Protein AF-A0A1F3EZY7-F1 (afdb_monomer)

Mean predicted aligned error: 17.74 Å

Nearest PDB structures (foldseek):
  7rcz-assembly1_B  TM=8.427E-01  e=7.207E-30  Clostridioides difficile R20291
  7rcz-assembly1_A  TM=8.555E-01  e=3.425E-29  Clostridioides difficile R20291
  7kit-assembly1_A  TM=8.640E-01  e=2.229E-27  Pseudomonas aeruginosa PAO1
  4r23-assembly2_B  TM=8.287E-01  e=5.407E-24  Lancefieldella parvula DSM 20469
  4r0q-assembly1_A  TM=8.142E-01  e=3.871E-24  Lancefieldella parvula DSM 20469

Solvent-accessible surface area (backbone atoms only — not comparable to full-atom values): 37102 Å² total; per-residue (Å²): 133,91,82,63,92,67,62,65,66,43,36,48,56,48,36,46,70,38,85,42,70,60,98,90,42,79,43,78,37,44,62,34,32,49,35,33,63,39,30,93,43,49,70,41,43,86,46,42,61,51,78,43,75,59,95,90,42,78,46,74,47,72,79,36,79,59,44,77,44,36,48,77,40,54,34,57,37,70,67,53,30,49,40,35,39,53,33,44,50,55,46,39,62,76,23,61,26,49,34,34,24,33,38,34,29,34,27,91,49,15,32,31,28,21,55,28,24,41,26,54,44,96,89,69,48,77,42,58,72,51,47,30,41,44,22,56,90,32,38,36,49,61,8,42,48,40,32,57,59,45,50,50,53,40,34,64,74,65,77,50,56,58,76,45,74,44,76,32,41,49,15,55,44,81,49,89,93,39,83,45,62,28,98,47,31,93,74,54,38,72,32,73,33,29,44,42,52,24,60,15,64,57,34,40,49,38,42,15,51,56,49,44,76,74,26,64,98,37,55,56,62,55,48,51,56,53,43,71,69,46,62,57,45,59,87,74,78,70,45,90,62,59,34,76,30,45,59,75,48,83,85,42,92,86,52,52,95,51,48,67,41,40,44,29,33,16,35,78,35,32,38,28,51,51,59,57,36,36,54,52,22,8,62,57,32,82,22,30,22,38,39,70,34,59,57,41,34,35,25,53,96,86,42,80,79,44,74,59,76,69,46,73,76,38,80,57,78,58,55,70,70,44,47,54,51,52,52,51,44,21,33,36,11,23,69,79,24,64,30,39,91,64,62,54,100,88,50,49,51,22,30,37,50,6,55,22,76,52,61,43,97,89,50,47,86,68,76,98,66,83,87,40,34,32,12,18,26,40,33,32,32,38,54,89,66,46,51,37,21,37,30,23,42,35,31,43,41,48,85,70,46,46,7,43,79,49,17,31,57,30,50,44,52,29,52,51,55,55,52,56,71,67,48,69,80,68,75,87,63,75,73,84,66,83,55,68,78,86,66,62,27,36,49,37,68,61,52,49,50,55,39,55,77,72,66,52,47,73,49,78,44,60,80,86,31,69,32,26,45,57,50,79,53,73,66,38,41,38,39,37,34,47,86,81,60,90,59,32,34,71,80,43,71,52,15,38,63,68,53,35,46,52,57,40,43,73,61,34,35,38,79,44,82,43,79,58,61,24,24,74,43,64,69,63,63,59,72,40,75,54,56,74,68,42,75,37,43,35,38,29,39,66,103,83,61,84,75,80,74,80,89,82,81,78,95,79,85,89,80,90,82,86,90,85,81,91,82,90,80,84,89,82,82,88,79,83,86,81,86,80,84,82,84,86,82,88,86,81,84,77,85,77,83,52,70,69,59,54,51,56,48,52,54,52,52,51,53,49,52,53,50,52,57,58,59,70,70,61,80,88,76,83,84,76,78,79,51,73,64,57,53,49,54,50,53,53,52,54,51,54,50,53,54,52,50,52,55,53,55,57,56,54,60,64,58,60,69,72,77,112

Structure (mmCIF, N/CA/C/O backbone):
data_AF-A0A1F3EZY7-F1
#
_entry.id   AF-A0A1F3EZY7-F1
#
loop_
_atom_site.group_PDB
_atom_site.id
_atom_site.type_symbol
_atom_site.label_atom_id
_atom_site.label_alt_id
_atom_site.label_comp_id
_atom_site.label_asym_id
_atom_site.label_entity_id
_atom_site.label_seq_id
_atom_site.pdbx_PDB_ins_code
_atom_site.Cartn_x
_atom_site.Cartn_y
_atom_site.Cartn_z
_atom_site.occupancy
_atom_site.B_iso_or_equiv
_atom_site.auth_seq_id
_atom_site.auth_comp_id
_atom_site.auth_asym_id
_atom_site.auth_atom_id
_atom_site.pdbx_PDB_model_num
ATOM 1 N N . LYS A 1 1 ? 25.388 1.088 -25.436 1.00 78.38 1 LYS A N 1
ATOM 2 C CA . LYS A 1 1 ? 24.956 1.992 -24.335 1.00 78.38 1 LYS A CA 1
ATOM 3 C C . LYS A 1 1 ? 23.507 1.655 -24.010 1.00 78.38 1 LYS A C 1
ATOM 5 O O . LYS A 1 1 ? 22.735 1.557 -24.952 1.00 78.38 1 LYS A O 1
ATOM 10 N N . ARG A 1 2 ? 23.143 1.432 -22.741 1.00 87.62 2 ARG A N 1
ATOM 11 C CA . ARG A 1 2 ? 21.739 1.199 -22.355 1.00 87.62 2 ARG A CA 1
ATOM 12 C C . ARG A 1 2 ? 20.977 2.525 -22.411 1.00 87.62 2 ARG A C 1
ATOM 14 O O . ARG A 1 2 ? 21.487 3.528 -21.914 1.00 87.62 2 ARG A O 1
ATOM 21 N N . ILE A 1 3 ? 19.816 2.536 -23.057 1.00 90.38 3 ILE A N 1
ATOM 22 C CA . ILE A 1 3 ? 18.976 3.727 -23.229 1.00 90.38 3 ILE A CA 1
ATOM 23 C C . ILE A 1 3 ? 17.734 3.559 -22.352 1.00 90.38 3 ILE A C 1
ATOM 25 O O . ILE A 1 3 ? 17.089 2.517 -22.406 1.00 90.38 3 ILE A O 1
ATOM 29 N N . LEU A 1 4 ? 17.417 4.579 -21.550 1.00 90.06 4 LEU A N 1
ATOM 30 C CA . LEU A 1 4 ? 16.245 4.622 -20.672 1.00 90.06 4 LEU A CA 1
ATOM 31 C C . LEU A 1 4 ? 15.320 5.759 -21.142 1.00 90.06 4 LEU A C 1
ATOM 33 O O . LEU A 1 4 ? 15.507 6.900 -20.717 1.00 90.06 4 LEU A O 1
ATOM 37 N N . PRO A 1 5 ? 14.358 5.494 -22.047 1.00 90.19 5 PRO A N 1
ATOM 38 C CA . PRO A 1 5 ? 13.566 6.548 -22.690 1.00 90.19 5 PRO A CA 1
ATOM 39 C C . PRO A 1 5 ? 12.645 7.297 -21.718 1.00 90.19 5 PRO A C 1
ATOM 41 O O . PRO A 1 5 ? 12.360 8.470 -21.929 1.00 90.19 5 PRO A O 1
ATOM 44 N N . HIS A 1 6 ? 12.223 6.648 -20.629 1.00 88.50 6 HIS A N 1
ATOM 45 C CA . HIS A 1 6 ? 11.360 7.238 -19.600 1.00 88.50 6 HIS A CA 1
ATOM 46 C C . HIS A 1 6 ? 12.138 7.813 -18.402 1.00 88.50 6 HIS A C 1
ATOM 48 O O . HIS A 1 6 ? 11.554 8.083 -17.354 1.00 88.50 6 HIS A O 1
ATOM 54 N N . GLY A 1 7 ? 13.457 7.997 -18.532 1.00 89.31 7 GLY A N 1
ATOM 55 C CA . GLY A 1 7 ? 14.288 8.595 -17.487 1.00 89.31 7 GLY A CA 1
ATOM 56 C C . GLY A 1 7 ? 14.211 7.835 -16.160 1.00 89.31 7 GLY A C 1
ATOM 57 O O . GLY A 1 7 ? 14.575 6.663 -16.093 1.00 89.31 7 GLY A O 1
ATOM 58 N N . ASP A 1 8 ? 13.750 8.515 -15.107 1.00 88.88 8 ASP A N 1
ATOM 59 C CA . ASP A 1 8 ? 13.690 7.975 -13.741 1.00 88.88 8 ASP A CA 1
ATOM 60 C C . ASP A 1 8 ? 12.420 7.150 -13.451 1.00 88.88 8 ASP A C 1
ATOM 62 O O . ASP A 1 8 ? 12.184 6.745 -12.316 1.00 88.88 8 ASP A O 1
ATOM 66 N N . LEU A 1 9 ? 11.563 6.907 -14.447 1.00 93.06 9 LEU A N 1
ATOM 67 C CA . LEU A 1 9 ? 10.313 6.172 -14.258 1.00 93.06 9 LEU A CA 1
ATOM 68 C C . LEU A 1 9 ? 10.583 4.706 -13.863 1.00 93.06 9 LEU A C 1
ATOM 70 O O . LEU A 1 9 ? 11.171 3.950 -14.637 1.00 93.06 9 LEU A O 1
ATOM 74 N N . ALA A 1 10 ? 10.147 4.302 -12.663 1.00 94.75 10 ALA A N 1
ATOM 75 C CA . ALA A 1 10 ? 10.379 2.966 -12.088 1.00 94.75 10 ALA A CA 1
ATOM 76 C C . ALA A 1 10 ? 11.859 2.525 -12.052 1.00 94.75 10 ALA A C 1
ATOM 78 O O . ALA A 1 10 ? 12.148 1.321 -12.054 1.00 94.75 10 ALA A O 1
ATOM 79 N N . SER A 1 11 ? 12.812 3.464 -12.036 1.00 94.25 11 SER A N 1
ATOM 80 C CA . SER A 1 11 ? 14.220 3.163 -12.333 1.00 94.25 11 SER A CA 1
ATOM 81 C C . SER A 1 11 ? 14.847 2.147 -11.368 1.00 94.25 11 SER A C 1
ATOM 83 O O . SER A 1 11 ? 15.648 1.316 -11.796 1.00 94.25 11 SER A O 1
ATOM 85 N N . ARG A 1 12 ? 14.435 2.105 -10.088 1.00 93.88 12 ARG A N 1
ATOM 86 C CA . ARG A 1 12 ? 14.917 1.086 -9.125 1.00 93.88 12 ARG A CA 1
ATOM 87 C C . ARG A 1 12 ? 14.323 -0.295 -9.333 1.00 93.88 12 ARG A C 1
ATOM 89 O O . ARG A 1 12 ? 14.930 -1.275 -8.905 1.00 93.88 12 ARG A O 1
ATOM 96 N N . THR A 1 13 ? 13.152 -0.389 -9.950 1.00 94.81 13 THR A N 1
ATOM 97 C CA . THR A 1 13 ? 12.539 -1.678 -10.283 1.00 94.81 13 THR A CA 1
ATOM 98 C C . THR A 1 13 ? 13.093 -2.207 -11.597 1.00 94.81 13 THR A C 1
ATOM 100 O O . THR A 1 13 ? 13.427 -3.386 -11.669 1.00 94.81 13 THR A O 1
ATOM 103 N N . ILE A 1 14 ? 13.250 -1.349 -12.610 1.00 95.62 14 ILE A N 1
ATOM 104 C CA . ILE A 1 14 ? 13.904 -1.724 -13.871 1.00 95.62 14 ILE A CA 1
ATOM 105 C C . ILE A 1 14 ? 15.357 -2.119 -13.604 1.00 95.62 14 ILE A C 1
ATOM 107 O O . ILE A 1 14 ? 15.771 -3.204 -14.001 1.00 95.62 14 ILE A O 1
ATOM 111 N N . GLY A 1 15 ? 16.077 -1.319 -12.819 1.00 93.00 15 GLY A N 1
ATOM 112 C CA . GLY A 1 15 ? 17.447 -1.595 -12.414 1.00 93.00 15 GLY A CA 1
ATOM 113 C C . GLY A 1 15 ? 18.489 -1.022 -13.366 1.00 93.00 15 GLY A C 1
ATOM 114 O O . GLY A 1 15 ? 18.184 -0.267 -14.288 1.00 93.00 15 GLY A O 1
ATOM 115 N N . VAL A 1 16 ? 19.752 -1.341 -13.090 1.00 90.50 16 VAL A N 1
ATOM 116 C CA . VAL A 1 16 ? 20.902 -0.824 -13.840 1.00 90.50 16 VAL A CA 1
ATOM 117 C C . VAL A 1 16 ? 21.878 -1.935 -14.196 1.00 90.50 16 VAL A C 1
ATOM 119 O O . VAL A 1 16 ? 21.908 -2.991 -13.560 1.00 90.50 16 VAL A O 1
ATOM 122 N N . LEU A 1 17 ? 22.720 -1.655 -15.190 1.00 91.25 17 LEU A N 1
ATOM 123 C CA . LEU A 1 17 ? 23.880 -2.476 -15.514 1.00 91.25 17 LEU A CA 1
ATOM 124 C C . LEU A 1 17 ? 25.084 -2.046 -14.667 1.00 91.25 17 LEU A C 1
ATOM 126 O O . LEU A 1 17 ? 25.242 -0.862 -14.363 1.00 91.25 17 LEU A O 1
ATOM 130 N N . ASN A 1 18 ? 25.970 -2.981 -14.339 1.00 88.19 18 ASN A N 1
ATOM 131 C CA . ASN A 1 18 ? 27.250 -2.702 -13.689 1.00 88.19 18 ASN A CA 1
ATOM 132 C C . ASN A 1 18 ? 28.375 -3.513 -14.342 1.00 88.19 18 ASN A C 1
ATOM 134 O O . ASN A 1 18 ? 28.112 -4.494 -15.031 1.00 88.19 18 ASN A O 1
ATOM 138 N N . LYS A 1 19 ? 29.634 -3.113 -14.142 1.00 86.44 19 LYS A N 1
ATOM 139 C CA . LYS A 1 19 ? 30.775 -3.921 -14.583 1.00 86.44 19 LYS A CA 1
ATOM 140 C C . LYS A 1 19 ? 30.785 -5.238 -13.807 1.00 86.44 19 LYS A C 1
ATOM 142 O O . LYS A 1 19 ? 30.814 -5.232 -12.581 1.00 86.44 19 LYS A O 1
ATOM 147 N N . GLY A 1 20 ? 30.793 -6.351 -14.523 1.00 83.44 20 GLY A N 1
ATOM 148 C CA . GLY A 1 20 ? 30.795 -7.691 -13.956 1.00 83.44 20 GLY A CA 1
ATOM 149 C C . GLY A 1 20 ? 31.252 -8.727 -14.973 1.00 83.44 20 GLY A C 1
ATOM 150 O O . GLY A 1 20 ? 31.805 -8.378 -16.017 1.00 83.44 20 GLY A O 1
ATOM 151 N N . VAL A 1 21 ? 31.041 -10.000 -14.644 1.00 78.06 21 VAL A N 1
ATOM 152 C CA . VAL A 1 21 ? 31.313 -11.134 -15.531 1.00 78.06 21 VAL A CA 1
ATOM 153 C C . VAL A 1 21 ? 30.029 -11.920 -15.713 1.00 78.06 21 VAL A C 1
ATOM 155 O O . VAL A 1 21 ? 29.429 -12.346 -14.729 1.00 78.06 21 VAL A O 1
ATOM 158 N N . PHE A 1 22 ? 29.634 -12.147 -16.960 1.00 77.94 22 PHE A N 1
ATOM 159 C CA . PHE A 1 22 ? 28.522 -13.028 -17.300 1.00 77.94 22 PHE A CA 1
ATOM 160 C C . PHE A 1 22 ? 28.950 -13.949 -18.443 1.00 77.94 22 PHE A C 1
ATOM 162 O O . PHE A 1 22 ? 29.624 -13.518 -19.377 1.00 77.94 22 PHE A O 1
ATOM 169 N N . GLY A 1 23 ? 28.658 -15.248 -18.326 1.00 69.56 23 GLY A N 1
ATOM 170 C CA . GLY A 1 23 ? 29.107 -16.246 -19.307 1.00 69.56 23 GLY A CA 1
ATOM 171 C C . GLY A 1 23 ? 30.633 -16.319 -19.496 1.00 69.56 23 GLY A C 1
ATOM 172 O O . GLY A 1 23 ? 31.093 -16.682 -20.571 1.00 69.56 23 GLY A O 1
ATOM 173 N N . GLY A 1 24 ? 31.423 -15.935 -18.483 1.00 73.44 24 GLY A N 1
ATOM 174 C CA . GLY A 1 24 ? 32.892 -15.933 -18.540 1.00 73.44 24 GLY A CA 1
ATOM 175 C C . GLY A 1 24 ? 33.528 -14.705 -19.208 1.00 73.44 24 GLY A C 1
ATOM 176 O O . GLY A 1 24 ? 34.751 -14.645 -19.299 1.00 73.44 24 GLY A O 1
ATOM 177 N N . MET A 1 25 ? 32.742 -13.710 -19.639 1.00 69.50 25 MET A N 1
ATOM 178 C CA . MET A 1 25 ? 33.255 -12.458 -20.209 1.00 69.50 25 MET A CA 1
ATOM 179 C C . MET A 1 25 ? 33.012 -11.258 -19.296 1.00 69.50 25 MET A C 1
ATOM 181 O O . MET A 1 25 ? 31.923 -11.088 -18.750 1.00 69.50 25 MET A O 1
ATOM 185 N N . HIS A 1 26 ? 34.026 -10.397 -19.177 1.00 80.00 26 HIS A N 1
ATOM 186 C CA . HIS A 1 26 ? 33.915 -9.110 -18.494 1.00 80.00 26 HIS A CA 1
ATOM 187 C C . HIS A 1 26 ? 33.128 -8.103 -19.342 1.00 80.00 26 HIS A C 1
ATOM 189 O O . HIS A 1 26 ? 33.419 -7.917 -20.523 1.00 80.00 26 HIS A O 1
ATOM 195 N N . GLY A 1 27 ? 32.173 -7.404 -18.733 1.00 81.81 27 GLY A N 1
ATOM 196 C CA . GLY A 1 27 ? 31.346 -6.419 -19.426 1.00 81.81 27 GLY A CA 1
ATOM 197 C C . GLY A 1 27 ? 30.357 -5.717 -18.504 1.00 81.81 27 GLY A C 1
ATOM 198 O O . GLY A 1 27 ? 30.438 -5.839 -17.284 1.00 81.81 27 GLY A O 1
ATOM 199 N N . TYR A 1 28 ? 29.433 -4.956 -19.090 1.00 84.19 28 TYR A N 1
ATOM 200 C CA . TYR A 1 28 ? 28.279 -4.431 -18.362 1.00 84.19 28 TYR A CA 1
ATOM 201 C C . TYR A 1 28 ? 27.193 -5.503 -18.321 1.00 84.19 28 TYR A C 1
ATOM 203 O O . TYR A 1 28 ? 26.704 -5.895 -19.374 1.00 84.19 28 TYR A O 1
ATOM 211 N N . VAL A 1 29 ? 26.838 -5.942 -17.120 1.00 89.19 29 VAL A N 1
ATOM 212 C CA . VAL A 1 29 ? 25.863 -7.007 -16.856 1.00 89.19 29 VAL A CA 1
ATOM 213 C C . VAL A 1 29 ? 24.736 -6.459 -15.990 1.00 89.19 29 VAL A C 1
ATOM 215 O O . VAL A 1 29 ? 24.957 -5.529 -15.202 1.00 89.19 29 VAL A O 1
ATOM 218 N N . GLY A 1 30 ? 23.534 -7.011 -16.122 1.00 89.81 30 GLY A N 1
ATOM 219 C CA . GLY A 1 30 ? 22.402 -6.716 -15.251 1.00 89.81 30 GLY A CA 1
ATOM 220 C C . GLY A 1 30 ? 22.778 -6.885 -13.781 1.00 89.81 30 GLY A C 1
ATOM 221 O O . GLY A 1 30 ? 23.194 -7.958 -13.352 1.00 89.81 30 GLY A O 1
ATOM 222 N N . TYR A 1 31 ? 22.661 -5.808 -13.000 1.00 88.62 31 TYR A N 1
ATOM 223 C CA . TYR A 1 31 ? 23.113 -5.791 -11.606 1.00 88.62 31 TYR A CA 1
ATOM 224 C C . TYR A 1 31 ? 21.953 -5.767 -10.611 1.00 88.62 31 TYR A C 1
ATOM 226 O O . TYR A 1 31 ? 21.957 -6.495 -9.622 1.00 88.62 31 TYR A O 1
ATOM 234 N N . THR A 1 32 ? 20.939 -4.944 -10.869 1.00 91.88 32 THR A N 1
ATOM 235 C CA . THR A 1 32 ? 19.764 -4.801 -9.997 1.00 91.88 32 THR A CA 1
ATOM 236 C C . THR A 1 32 ? 18.477 -4.848 -10.805 1.00 91.88 32 THR A C 1
ATOM 238 O O . THR A 1 32 ? 18.509 -4.808 -12.032 1.00 91.88 32 THR A O 1
ATOM 241 N N . GLY A 1 33 ? 17.338 -4.916 -10.114 1.00 94.19 33 GLY A N 1
ATOM 242 C CA . GLY A 1 33 ? 16.028 -4.820 -10.750 1.00 94.19 33 GLY A CA 1
ATOM 243 C C . GLY A 1 33 ? 15.760 -5.933 -11.765 1.00 94.19 33 GLY A C 1
ATOM 244 O O . GLY A 1 33 ? 16.282 -7.043 -11.651 1.00 94.19 33 GLY A O 1
ATOM 245 N N . VAL A 1 34 ? 14.915 -5.624 -12.744 1.00 95.88 34 VAL A N 1
ATOM 246 C CA . VAL A 1 34 ? 14.560 -6.517 -13.852 1.00 95.88 34 VAL A CA 1
ATOM 247 C C . VAL A 1 34 ? 15.774 -6.830 -14.728 1.00 95.88 34 VAL A C 1
ATOM 249 O O . VAL A 1 34 ? 15.863 -7.964 -15.196 1.00 95.88 34 VAL A O 1
ATOM 252 N N . GLU A 1 35 ? 16.713 -5.886 -14.892 1.00 94.94 35 GLU A N 1
ATOM 253 C CA . GLU A 1 35 ? 17.988 -6.118 -15.596 1.00 94.94 35 GLU A CA 1
ATOM 254 C C . GLU A 1 35 ? 18.733 -7.309 -14.976 1.00 94.94 35 GLU A C 1
ATOM 256 O O . GLU A 1 35 ? 19.016 -8.289 -15.655 1.00 94.94 35 GLU A O 1
ATOM 261 N N . GLY A 1 36 ? 18.973 -7.278 -13.659 1.00 93.38 36 GLY A N 1
ATOM 262 C CA . GLY A 1 36 ? 19.648 -8.374 -12.956 1.00 93.38 36 GLY A CA 1
ATOM 263 C C . GLY A 1 36 ? 18.817 -9.659 -12.892 1.00 93.38 36 GLY A C 1
ATOM 264 O O . GLY A 1 36 ? 19.343 -10.750 -13.097 1.00 93.38 36 GLY A O 1
ATOM 265 N N . LEU A 1 37 ? 17.506 -9.547 -12.653 1.00 94.06 37 LEU A N 1
ATOM 266 C CA . LEU A 1 37 ? 16.596 -10.699 -12.589 1.00 94.06 37 LEU A CA 1
ATOM 267 C C . LEU A 1 37 ? 16.527 -11.470 -13.918 1.00 94.06 37 LEU A C 1
ATOM 269 O O . LEU A 1 37 ? 16.326 -12.686 -13.924 1.00 94.06 37 LEU A O 1
ATOM 273 N N . SER A 1 38 ? 16.670 -10.760 -15.038 1.00 94.31 38 SER A N 1
ATOM 274 C CA . SER A 1 38 ? 16.433 -11.290 -16.383 1.00 94.31 38 SER A CA 1
ATOM 275 C C . SER A 1 38 ? 17.691 -11.336 -17.244 1.00 94.31 38 SER A C 1
ATOM 277 O O . SER A 1 38 ? 17.574 -11.542 -18.451 1.00 94.31 38 SER A O 1
ATOM 279 N N . GLU A 1 39 ? 18.880 -11.199 -16.653 1.00 92.56 39 GLU A N 1
ATOM 280 C CA . GLU A 1 39 ? 20.160 -11.167 -17.376 1.00 92.56 39 GLU A CA 1
ATOM 281 C C . GLU A 1 39 ? 20.334 -12.386 -18.296 1.00 92.56 39 GLU A C 1
ATOM 283 O O . GLU A 1 39 ? 20.725 -12.254 -19.453 1.00 92.56 39 GLU A O 1
ATOM 288 N N . ASN A 1 40 ? 19.910 -13.568 -17.830 1.00 91.00 40 ASN A N 1
ATOM 289 C CA . ASN A 1 40 ? 19.928 -14.813 -18.609 1.00 91.00 40 ASN A CA 1
ATOM 290 C C . ASN A 1 40 ? 19.125 -14.747 -19.920 1.00 91.00 40 ASN A C 1
ATOM 292 O O . ASN A 1 40 ? 19.345 -15.562 -20.813 1.00 91.00 40 ASN A O 1
ATOM 296 N N . PHE A 1 41 ? 18.165 -13.828 -20.020 1.00 92.94 41 PHE A N 1
ATOM 297 C CA . PHE A 1 41 ? 17.395 -13.578 -21.235 1.00 92.94 41 PHE A CA 1
ATOM 298 C C . PHE A 1 41 ? 17.945 -12.372 -22.001 1.00 92.94 41 PHE A C 1
ATOM 300 O O . PHE A 1 41 ? 18.023 -12.435 -23.221 1.00 92.94 41 PHE A O 1
ATOM 307 N N . LEU A 1 42 ? 18.353 -11.309 -21.303 1.00 93.44 42 LEU A N 1
ATOM 308 C CA . LEU A 1 42 ? 18.750 -10.027 -21.894 1.00 93.44 42 LEU A CA 1
ATOM 309 C C . LEU A 1 42 ? 20.146 -10.034 -22.533 1.00 93.44 42 LEU A C 1
ATOM 311 O O . LEU A 1 42 ? 20.356 -9.336 -23.521 1.00 93.44 42 LEU A O 1
ATOM 315 N N . ALA A 1 43 ? 21.097 -10.798 -21.989 1.00 90.12 43 ALA A N 1
ATOM 316 C CA . ALA A 1 43 ? 22.505 -10.712 -22.388 1.00 90.12 43 ALA A CA 1
ATOM 317 C C . ALA A 1 43 ? 22.807 -11.289 -23.786 1.00 90.12 43 ALA A C 1
ATOM 319 O O . ALA A 1 43 ? 23.811 -10.924 -24.397 1.00 90.12 43 ALA A O 1
ATOM 320 N N . GLY A 1 44 ? 21.957 -12.186 -24.301 1.00 89.25 44 GLY A N 1
ATOM 321 C CA . GLY A 1 44 ? 22.223 -12.913 -25.546 1.00 89.25 44 GLY A CA 1
ATOM 322 C C . GLY A 1 44 ? 23.393 -13.896 -25.423 1.00 89.25 44 GLY A C 1
ATOM 323 O O . GLY A 1 44 ? 23.734 -14.357 -24.332 1.00 89.25 44 GLY A O 1
ATOM 324 N N . GLN A 1 45 ? 23.998 -14.258 -26.554 1.00 87.94 45 GLN A N 1
ATOM 325 C CA . GLN A 1 45 ? 25.218 -15.071 -26.601 1.00 87.94 45 GLN A CA 1
ATOM 326 C C . GLN A 1 45 ? 26.271 -14.348 -27.433 1.00 87.94 45 GLN A C 1
ATOM 328 O O . GLN A 1 45 ? 26.027 -13.998 -28.588 1.00 87.94 45 GLN A O 1
ATOM 333 N N . ASN A 1 46 ? 27.456 -14.153 -26.859 1.00 86.25 46 ASN A N 1
ATOM 334 C CA . ASN A 1 46 ? 28.552 -13.512 -27.571 1.00 86.25 46 ASN A CA 1
ATOM 335 C C . ASN A 1 46 ? 29.034 -14.387 -28.732 1.00 86.25 46 ASN A C 1
ATOM 337 O O . ASN A 1 46 ? 29.199 -15.600 -28.593 1.00 86.25 46 ASN A O 1
ATOM 341 N N . GLY A 1 47 ? 29.285 -13.737 -29.864 1.00 87.06 47 GLY A N 1
ATOM 342 C CA . GLY A 1 47 ? 29.975 -14.335 -30.996 1.00 87.06 47 GLY A CA 1
ATOM 343 C C . GLY A 1 47 ? 31.486 -14.380 -30.773 1.00 87.06 47 GLY A C 1
ATOM 344 O O . GLY A 1 47 ? 32.013 -13.936 -29.751 1.00 87.06 47 GLY A O 1
ATOM 345 N N . MET A 1 48 ? 32.203 -14.874 -31.773 1.00 87.56 48 MET A N 1
ATOM 346 C CA . MET A 1 48 ? 33.661 -14.879 -31.811 1.00 87.56 48 MET A CA 1
ATOM 347 C C . MET A 1 48 ? 34.101 -14.250 -33.124 1.00 87.56 48 MET A C 1
ATOM 349 O O . MET A 1 48 ? 33.595 -14.629 -34.172 1.00 87.56 48 MET A O 1
ATOM 353 N N . ALA A 1 49 ? 35.040 -13.308 -33.087 1.00 88.62 49 ALA A N 1
ATOM 354 C CA . ALA A 1 49 ? 35.581 -12.680 -34.286 1.00 88.62 49 ALA A CA 1
ATOM 355 C C . ALA A 1 49 ? 37.105 -12.666 -34.240 1.00 88.62 49 ALA A C 1
ATOM 357 O O . ALA A 1 49 ? 37.715 -12.447 -33.193 1.00 88.62 49 ALA A O 1
ATOM 358 N N . LEU A 1 50 ? 37.718 -12.885 -35.396 1.00 89.31 50 LEU A N 1
ATOM 359 C CA . LEU A 1 50 ? 39.150 -12.797 -35.576 1.00 89.31 50 LEU A CA 1
ATOM 360 C C . LEU A 1 50 ? 39.517 -11.362 -35.958 1.00 89.31 50 LEU A C 1
ATOM 362 O O . LEU A 1 50 ? 39.033 -10.823 -36.952 1.00 89.31 50 LEU A O 1
ATOM 366 N N . LYS A 1 51 ? 40.370 -10.739 -35.148 1.00 90.12 51 LYS A N 1
ATOM 367 C CA . LYS A 1 51 ? 40.803 -9.353 -35.328 1.00 90.12 51 LYS A CA 1
ATOM 368 C C . LYS A 1 51 ? 42.135 -9.323 -36.080 1.00 90.12 51 LYS A C 1
ATOM 370 O O . LYS A 1 51 ? 43.153 -9.751 -35.542 1.00 90.12 51 LYS A O 1
ATOM 375 N N . ARG A 1 52 ? 42.135 -8.828 -37.322 1.00 90.12 52 ARG A N 1
ATOM 376 C CA . ARG A 1 52 ? 43.332 -8.682 -38.175 1.00 90.12 52 ARG A CA 1
ATOM 377 C C . ARG A 1 52 ? 43.624 -7.219 -38.450 1.00 90.12 52 ARG A C 1
ATOM 379 O O . ARG A 1 52 ? 42.706 -6.428 -38.627 1.00 90.12 52 ARG A O 1
ATOM 386 N N . ASN A 1 53 ? 44.904 -6.874 -38.507 1.00 89.19 53 ASN A N 1
ATOM 387 C CA . ASN A 1 53 ? 45.347 -5.567 -38.969 1.00 89.19 53 ASN A CA 1
ATOM 388 C C . ASN A 1 53 ? 45.695 -5.667 -40.457 1.00 89.19 53 ASN A C 1
ATOM 390 O O . ASN A 1 53 ? 46.558 -6.458 -40.832 1.00 89.19 53 ASN A O 1
ATOM 394 N N . TYR A 1 54 ? 45.019 -4.876 -41.281 1.00 85.25 54 TYR A N 1
ATOM 395 C CA . TYR A 1 54 ? 45.356 -4.673 -42.682 1.00 85.25 54 TYR A CA 1
ATOM 396 C C . TYR A 1 54 ? 45.779 -3.214 -42.855 1.00 85.25 54 TYR A C 1
ATOM 398 O O . TYR A 1 54 ? 44.948 -2.307 -42.817 1.00 85.25 54 TYR A O 1
ATOM 406 N N . SER A 1 55 ? 47.089 -2.995 -43.006 1.00 79.38 55 SER A N 1
ATOM 407 C CA . SER A 1 55 ? 47.693 -1.687 -43.309 1.00 79.38 55 SER A CA 1
ATOM 408 C C . SER A 1 55 ? 47.241 -0.545 -42.383 1.00 79.38 55 SER A C 1
ATOM 410 O O . SER A 1 55 ? 46.899 0.542 -42.837 1.00 79.38 55 SER A O 1
ATOM 412 N N . GLY A 1 56 ? 47.210 -0.795 -41.072 1.00 85.06 56 GLY A N 1
ATOM 413 C CA . GLY A 1 56 ? 46.840 0.192 -40.051 1.00 85.06 56 GLY A CA 1
ATOM 414 C C . GLY A 1 56 ? 45.357 0.187 -39.668 1.00 85.06 56 GLY A C 1
ATOM 415 O O . GLY A 1 56 ? 45.002 0.768 -38.644 1.00 85.06 56 GLY A O 1
ATOM 416 N N . SER A 1 57 ? 44.502 -0.514 -40.421 1.00 81.25 57 SER A N 1
ATOM 417 C CA . SER A 1 57 ? 43.080 -0.683 -40.100 1.00 81.25 57 SER A CA 1
ATOM 418 C C . SER A 1 57 ? 42.804 -2.057 -39.498 1.00 81.25 57 SER A C 1
ATOM 420 O O . SER A 1 57 ? 43.154 -3.094 -40.060 1.00 81.25 57 SER A O 1
ATOM 422 N N . TRP A 1 58 ? 42.145 -2.075 -38.341 1.00 86.69 58 TRP A N 1
ATOM 423 C CA . TRP A 1 58 ? 41.702 -3.312 -37.704 1.00 86.69 58 TRP A CA 1
ATOM 424 C C . TRP A 1 58 ? 40.362 -3.761 -38.288 1.00 86.69 58 TRP A C 1
ATOM 426 O O . TRP A 1 58 ? 39.367 -3.052 -38.166 1.00 86.69 58 TRP A O 1
ATOM 436 N N . ILE A 1 59 ? 40.331 -4.956 -38.870 1.00 87.81 59 ILE A N 1
ATOM 437 C CA . ILE A 1 59 ? 39.126 -5.599 -39.395 1.00 87.81 59 ILE A CA 1
ATOM 438 C C . ILE A 1 59 ? 38.779 -6.780 -38.487 1.00 87.81 59 ILE A C 1
ATOM 440 O O . ILE A 1 59 ? 39.628 -7.628 -38.199 1.00 87.81 59 ILE A O 1
ATOM 444 N N . ASN A 1 60 ? 37.525 -6.835 -38.040 1.00 86.12 60 ASN A N 1
ATOM 445 C CA . ASN A 1 60 ? 36.982 -7.970 -37.299 1.00 86.12 60 ASN A CA 1
ATOM 446 C C . ASN A 1 60 ? 36.239 -8.882 -38.280 1.00 86.12 60 ASN A C 1
ATOM 448 O O . ASN A 1 60 ? 35.258 -8.461 -38.885 1.00 86.12 60 ASN A O 1
ATOM 452 N N . THR A 1 61 ? 36.696 -10.121 -38.441 1.00 86.75 61 THR A N 1
ATOM 453 C CA . THR A 1 61 ? 36.010 -11.143 -39.244 1.00 86.75 61 THR A CA 1
ATOM 454 C C . THR A 1 61 ? 35.277 -12.104 -38.307 1.00 86.75 61 THR A C 1
ATOM 456 O O . THR A 1 61 ? 35.952 -12.789 -37.535 1.00 86.75 61 THR A O 1
ATOM 459 N N . PRO A 1 62 ? 33.934 -12.163 -38.314 1.00 84.12 62 PRO A N 1
ATOM 460 C CA . PRO A 1 62 ? 33.196 -13.072 -37.445 1.00 84.12 62 PRO A CA 1
ATOM 461 C C . PRO A 1 62 ? 33.504 -14.535 -37.805 1.00 84.12 62 PRO A C 1
ATOM 463 O O . PRO A 1 62 ? 33.464 -14.934 -38.964 1.00 84.12 62 PRO A O 1
ATOM 466 N N . LEU A 1 63 ? 33.859 -15.325 -36.792 1.00 88.88 63 LEU A N 1
ATOM 467 C CA . LEU A 1 63 ? 33.982 -16.786 -36.835 1.00 88.88 63 LEU A CA 1
ATOM 468 C C . LEU A 1 63 ? 32.693 -17.457 -36.346 1.00 88.88 63 LEU A C 1
ATOM 470 O O . LEU A 1 63 ? 32.304 -18.505 -36.851 1.00 88.88 63 LEU A O 1
ATOM 474 N N . ILE A 1 64 ? 32.051 -16.857 -35.342 1.00 90.81 64 ILE A N 1
ATOM 475 C CA . ILE A 1 64 ? 30.756 -17.265 -34.800 1.00 90.81 64 ILE A CA 1
ATOM 476 C C . ILE A 1 64 ? 29.930 -15.993 -34.657 1.00 90.81 64 ILE A C 1
ATOM 478 O O . ILE A 1 64 ? 30.354 -15.069 -33.960 1.00 90.81 64 ILE A O 1
ATOM 482 N N . GLU A 1 65 ? 28.769 -15.949 -35.300 1.00 89.81 65 GLU A N 1
ATOM 483 C CA . GLU A 1 65 ? 27.857 -14.813 -35.177 1.00 89.81 65 GLU A CA 1
ATOM 484 C C . GLU A 1 65 ? 27.283 -14.723 -33.752 1.00 89.81 65 GLU A C 1
ATOM 486 O O . GLU A 1 65 ? 26.927 -15.755 -33.165 1.00 89.81 65 GLU A O 1
ATOM 491 N N . PRO A 1 66 ? 27.194 -13.516 -33.164 1.00 90.00 66 PRO A N 1
ATOM 492 C CA . PRO A 1 66 ? 26.517 -13.327 -31.891 1.00 90.00 66 PRO A CA 1
ATOM 493 C C . PRO A 1 66 ? 25.019 -13.615 -32.030 1.00 90.00 66 PRO A C 1
ATOM 495 O O . PRO A 1 66 ? 24.417 -13.395 -33.079 1.00 90.00 66 PRO A O 1
ATOM 498 N N . LYS A 1 67 ? 24.399 -14.074 -30.941 1.00 90.38 67 LYS A N 1
ATOM 499 C CA . LYS A 1 67 ? 22.940 -14.170 -30.838 1.00 90.38 67 LYS A CA 1
ATOM 500 C C . LYS A 1 67 ? 22.433 -13.050 -29.957 1.00 90.38 67 LYS A C 1
ATOM 502 O O . LYS A 1 67 ? 22.919 -12.877 -28.838 1.00 90.38 67 LYS A O 1
ATOM 507 N N . GLU A 1 68 ? 21.447 -12.326 -30.459 1.00 91.38 68 GLU A N 1
ATOM 508 C CA . GLU A 1 68 ? 20.807 -11.255 -29.711 1.00 91.38 68 GLU A CA 1
ATOM 509 C C . GLU A 1 68 ? 20.146 -11.779 -28.430 1.00 91.38 68 GLU A C 1
ATOM 511 O O . GLU A 1 68 ? 19.774 -12.952 -28.306 1.00 91.38 68 GLU A O 1
ATOM 516 N N . GLY A 1 69 ? 20.037 -10.887 -27.448 1.00 92.94 69 GLY A N 1
ATOM 517 C CA . GLY A 1 69 ? 19.221 -11.120 -26.268 1.00 92.94 69 GLY A CA 1
ATOM 518 C C . GLY A 1 69 ? 17.737 -11.189 -26.615 1.00 92.94 69 GLY A C 1
ATOM 519 O O . GLY A 1 69 ? 17.297 -10.817 -27.698 1.00 92.94 69 GLY A O 1
ATOM 520 N N . LYS A 1 70 ? 16.955 -11.668 -25.659 1.00 94.94 70 LYS A N 1
ATOM 521 C CA . LYS A 1 70 ? 15.498 -11.726 -25.732 1.00 94.94 70 LYS A CA 1
ATOM 522 C C . LYS A 1 70 ? 14.889 -10.491 -25.087 1.00 94.94 70 LYS A C 1
ATOM 524 O O . LYS A 1 70 ? 15.446 -9.932 -24.141 1.00 94.94 70 LYS A O 1
ATOM 529 N N . ASP A 1 71 ? 13.694 -10.131 -25.534 1.00 94.56 71 ASP A N 1
ATOM 530 C CA . ASP A 1 71 ? 12.934 -9.044 -24.935 1.00 94.56 71 ASP A CA 1
ATOM 531 C C . ASP A 1 71 ? 12.228 -9.522 -23.668 1.00 94.56 71 ASP A C 1
ATOM 533 O O . ASP A 1 71 ? 11.614 -10.593 -23.635 1.00 94.56 71 ASP A O 1
ATOM 537 N N . VAL A 1 72 ? 12.266 -8.693 -22.629 1.00 96.31 72 VAL A N 1
ATOM 538 C CA . VAL A 1 72 ? 11.557 -8.924 -21.369 1.00 96.31 72 VAL A CA 1
ATOM 539 C C . VAL A 1 72 ? 10.380 -7.963 -21.300 1.00 96.31 72 VAL A C 1
ATOM 541 O O . VAL A 1 72 ? 10.557 -6.757 -21.131 1.00 96.31 72 VAL A O 1
ATOM 544 N N . ILE A 1 73 ? 9.165 -8.494 -21.407 1.00 96.31 73 ILE A N 1
ATOM 545 C CA . ILE A 1 73 ? 7.940 -7.707 -21.281 1.00 96.31 73 ILE A CA 1
ATOM 546 C C . ILE A 1 73 ? 7.546 -7.678 -19.808 1.00 96.31 73 ILE A C 1
ATOM 548 O O . ILE A 1 73 ? 7.155 -8.698 -19.234 1.00 96.31 73 ILE A O 1
ATOM 552 N N . THR A 1 74 ? 7.674 -6.512 -19.179 1.00 97.31 74 THR A N 1
ATOM 553 C CA . THR A 1 74 ? 7.286 -6.331 -17.776 1.00 97.31 74 THR A CA 1
ATOM 554 C C . THR A 1 74 ? 5.766 -6.248 -17.626 1.00 97.31 74 THR A C 1
ATOM 556 O O . THR A 1 74 ? 5.033 -6.035 -18.588 1.00 97.31 74 THR A O 1
ATOM 559 N N . THR A 1 75 ? 5.273 -6.413 -16.402 1.00 97.69 75 THR A N 1
ATOM 560 C CA . THR A 1 75 ? 3.860 -6.174 -16.072 1.00 97.69 75 THR A CA 1
ATOM 561 C C . THR A 1 75 ? 3.539 -4.691 -15.869 1.00 97.69 75 THR A C 1
ATOM 563 O O . THR A 1 75 ? 2.368 -4.354 -15.680 1.00 97.69 75 THR A O 1
ATOM 566 N N . ILE A 1 76 ? 4.555 -3.818 -15.878 1.00 97.00 76 ILE A N 1
ATOM 567 C CA . ILE A 1 76 ? 4.414 -2.386 -15.617 1.00 97.00 76 ILE A CA 1
ATOM 568 C C . ILE A 1 76 ? 3.634 -1.741 -16.762 1.00 97.00 76 ILE A C 1
ATOM 570 O O . ILE A 1 76 ? 3.970 -1.889 -17.935 1.00 97.00 76 ILE A O 1
ATOM 574 N N . ASN A 1 77 ? 2.598 -0.990 -16.407 1.00 96.25 77 ASN A N 1
ATOM 575 C CA . ASN A 1 77 ? 1.887 -0.117 -17.322 1.00 96.25 77 ASN A CA 1
ATOM 576 C C . ASN A 1 77 ? 2.447 1.302 -17.168 1.00 96.25 77 ASN A C 1
ATOM 578 O O . ASN A 1 77 ? 2.409 1.862 -16.076 1.00 96.25 77 ASN A O 1
ATOM 582 N N . VAL A 1 78 ? 2.946 1.883 -18.260 1.00 94.69 78 VAL A N 1
ATOM 583 C CA . VAL A 1 78 ? 3.618 3.195 -18.247 1.00 94.69 78 VAL A CA 1
ATOM 584 C C . VAL A 1 78 ? 2.706 4.307 -17.715 1.00 94.69 78 VAL A C 1
ATOM 586 O O . VAL A 1 78 ? 3.156 5.117 -16.910 1.00 94.69 78 VAL A O 1
ATOM 589 N N . ASN A 1 79 ? 1.420 4.306 -18.078 1.00 93.88 79 ASN A N 1
ATOM 590 C CA . ASN A 1 79 ? 0.467 5.318 -17.611 1.00 93.88 79 ASN A CA 1
ATOM 591 C C . ASN A 1 79 ? 0.207 5.173 -16.109 1.00 93.88 79 ASN A C 1
ATOM 593 O O . ASN A 1 79 ? 0.277 6.148 -15.366 1.00 93.88 79 ASN A O 1
ATOM 597 N N . LEU A 1 80 ? -0.033 3.946 -15.632 1.00 96.19 80 LEU A N 1
ATOM 598 C CA . LEU A 1 80 ? -0.254 3.717 -14.200 1.00 96.19 80 LEU A CA 1
ATOM 599 C C . LEU A 1 80 ? 1.006 4.005 -13.378 1.00 96.19 80 LEU A C 1
ATOM 601 O O . LEU A 1 80 ? 0.911 4.480 -12.245 1.00 96.19 80 LEU A O 1
ATOM 605 N N . GLN A 1 81 ? 2.182 3.744 -13.949 1.00 97.62 81 GLN A N 1
ATOM 606 C CA . GLN A 1 81 ? 3.459 4.089 -13.345 1.00 97.62 81 GLN A CA 1
ATOM 607 C C . GLN A 1 81 ? 3.624 5.602 -13.207 1.00 97.62 81 GLN A C 1
ATOM 609 O O . GLN A 1 81 ? 3.999 6.062 -12.131 1.00 97.62 81 GLN A O 1
ATOM 614 N N . ASP A 1 82 ? 3.300 6.373 -14.245 1.00 95.81 82 ASP A N 1
ATOM 615 C CA . ASP A 1 82 ? 3.301 7.835 -14.173 1.00 95.81 82 ASP A CA 1
ATOM 616 C C . ASP A 1 82 ? 2.305 8.349 -13.122 1.00 95.81 82 ASP A C 1
ATOM 618 O O . ASP A 1 82 ? 2.635 9.216 -12.310 1.00 95.81 82 ASP A O 1
ATOM 622 N N . TYR A 1 83 ? 1.111 7.756 -13.040 1.00 95.44 83 TYR A N 1
ATOM 623 C CA . TYR A 1 83 ? 0.124 8.118 -12.020 1.00 95.44 83 TYR A CA 1
ATOM 624 C C . TYR A 1 83 ? 0.661 7.880 -10.606 1.00 95.44 83 TYR A C 1
ATOM 626 O O . TYR A 1 83 ? 0.558 8.768 -9.760 1.00 95.44 83 TYR A O 1
ATOM 634 N N . ALA A 1 84 ? 1.284 6.725 -10.358 1.00 97.75 84 ALA A N 1
ATOM 635 C CA . ALA A 1 84 ? 1.897 6.403 -9.071 1.00 97.75 84 ALA A CA 1
ATOM 636 C C . ALA A 1 84 ? 3.062 7.339 -8.725 1.00 97.75 84 ALA A C 1
ATOM 638 O O . ALA A 1 84 ? 3.112 7.885 -7.622 1.00 97.75 84 ALA A O 1
ATOM 639 N N . GLN A 1 85 ? 3.970 7.556 -9.675 1.00 97.00 85 GLN A N 1
ATOM 640 C CA . GLN A 1 85 ? 5.172 8.366 -9.512 1.00 97.00 85 GLN A CA 1
ATOM 641 C C . GLN A 1 85 ? 4.835 9.849 -9.296 1.00 97.00 85 GLN A C 1
ATOM 643 O O . GLN A 1 85 ? 5.344 10.454 -8.353 1.00 97.00 85 GLN A O 1
ATOM 648 N N . SER A 1 86 ? 3.923 10.416 -10.091 1.00 95.75 86 SER A N 1
ATOM 649 C CA . SER A 1 86 ? 3.481 11.813 -9.965 1.00 95.75 86 SER A CA 1
ATOM 650 C C . SER A 1 86 ? 2.703 12.070 -8.671 1.00 95.75 86 SER A C 1
ATOM 652 O O . SER A 1 86 ? 2.979 13.043 -7.965 1.00 95.75 86 SER A O 1
ATOM 654 N N . SER A 1 87 ? 1.760 11.188 -8.311 1.00 97.25 87 SER A N 1
ATOM 655 C CA . SER A 1 87 ? 0.984 11.322 -7.073 1.00 97.25 87 SER A CA 1
ATOM 656 C C . SER A 1 87 ? 1.863 11.182 -5.830 1.00 97.25 87 SER A C 1
ATOM 658 O O . SER A 1 87 ? 1.706 11.962 -4.889 1.00 97.25 87 SER A O 1
ATOM 660 N N . LEU A 1 88 ? 2.805 10.232 -5.825 1.00 98.06 88 LEU A N 1
ATOM 661 C CA . LEU A 1 88 ? 3.749 10.068 -4.722 1.00 98.06 88 LEU A CA 1
ATOM 662 C C . LEU A 1 88 ? 4.723 11.247 -4.646 1.00 98.06 88 LEU A C 1
ATOM 664 O O . LEU A 1 88 ? 4.877 11.818 -3.571 1.00 98.06 88 LEU A O 1
ATOM 668 N N . GLY A 1 89 ? 5.333 11.648 -5.766 1.00 96.69 89 GLY A N 1
ATOM 669 C CA . GLY A 1 89 ? 6.293 12.755 -5.828 1.00 96.69 89 GLY A CA 1
ATOM 670 C C . GLY A 1 89 ? 5.722 14.058 -5.267 1.00 96.69 89 GLY A C 1
ATOM 671 O O . GLY A 1 89 ? 6.305 14.640 -4.353 1.00 96.69 89 GLY A O 1
ATOM 672 N N . LYS A 1 90 ? 4.511 14.440 -5.696 1.00 96.19 90 LYS A N 1
ATOM 673 C CA . LYS A 1 90 ? 3.815 15.624 -5.166 1.00 96.19 90 LYS A CA 1
ATOM 674 C C . LYS A 1 90 ? 3.626 15.558 -3.647 1.00 96.19 90 LYS A C 1
ATOM 676 O O . LYS A 1 90 ? 3.829 16.545 -2.943 1.00 96.19 90 LYS A O 1
ATOM 681 N N . GLN A 1 91 ? 3.240 14.398 -3.116 1.00 96.44 91 GLN A N 1
ATOM 682 C CA . GLN A 1 91 ? 3.056 14.244 -1.674 1.00 96.44 91 GLN A CA 1
ATOM 683 C C . GLN A 1 91 ? 4.384 14.250 -0.907 1.00 96.44 91 GLN A C 1
ATOM 685 O O . GLN A 1 91 ? 4.444 14.785 0.204 1.00 96.44 91 GLN A O 1
ATOM 690 N N . MET A 1 92 ? 5.447 13.678 -1.474 1.00 96.44 92 MET A N 1
ATOM 691 C CA . MET A 1 92 ? 6.795 13.737 -0.906 1.00 96.44 92 MET A CA 1
ATOM 692 C C . MET A 1 92 ? 7.284 15.185 -0.791 1.00 96.44 92 MET A C 1
ATOM 694 O O . MET A 1 92 ? 7.820 15.567 0.248 1.00 96.44 92 MET A O 1
ATOM 698 N N . GLU A 1 93 ? 7.021 16.021 -1.797 1.00 95.75 93 GLU A N 1
ATOM 699 C CA . GLU A 1 93 ? 7.329 17.454 -1.767 1.00 95.75 93 GLU A CA 1
ATOM 700 C C . GLU A 1 93 ? 6.530 18.197 -0.690 1.00 95.75 93 GLU A C 1
ATOM 702 O O . GLU A 1 93 ? 7.128 18.873 0.148 1.00 95.75 93 GLU A O 1
ATOM 707 N N . ILE A 1 94 ? 5.203 18.017 -0.649 1.00 94.75 94 ILE A N 1
ATOM 708 C CA . ILE A 1 94 ? 4.319 18.655 0.347 1.00 94.75 94 ILE A CA 1
ATOM 709 C C . ILE A 1 94 ? 4.719 18.278 1.778 1.00 94.75 94 ILE A C 1
ATOM 711 O O . ILE A 1 94 ? 4.781 19.126 2.665 1.00 94.75 94 ILE A O 1
ATOM 715 N N . SER A 1 95 ? 4.972 16.991 2.014 1.00 94.19 95 SER A N 1
ATOM 716 C CA . SER A 1 95 ? 5.303 16.472 3.343 1.00 94.19 95 SER A CA 1
ATOM 717 C C . SER A 1 95 ? 6.785 16.564 3.681 1.00 94.19 95 SER A C 1
ATOM 719 O O . SER A 1 95 ? 7.156 16.287 4.815 1.00 94.19 95 SER A O 1
ATOM 721 N N . GLN A 1 96 ? 7.650 16.945 2.739 1.00 94.62 96 GLN A N 1
ATOM 722 C CA . GLN A 1 96 ? 9.102 16.981 2.939 1.00 94.62 96 GLN A CA 1
ATOM 723 C C . GLN A 1 96 ? 9.664 15.671 3.532 1.00 94.62 96 GLN A C 1
ATOM 725 O O . GLN A 1 96 ? 10.612 15.708 4.327 1.00 94.62 96 GLN A O 1
ATOM 730 N N . ALA A 1 97 ? 9.041 14.545 3.173 1.00 94.88 97 ALA A N 1
ATOM 731 C CA . ALA A 1 97 ? 9.317 13.226 3.723 1.00 94.88 97 ALA A CA 1
ATOM 732 C C . ALA A 1 97 ? 10.691 12.698 3.291 1.00 94.88 97 ALA A C 1
ATOM 734 O O . ALA A 1 97 ? 11.290 13.166 2.328 1.00 94.88 97 ALA A O 1
ATOM 735 N N . GLU A 1 98 ? 11.220 11.712 4.006 1.00 94.94 98 GLU A N 1
ATOM 736 C CA . GLU A 1 98 ? 12.537 11.158 3.683 1.00 94.94 98 GLU A CA 1
ATOM 737 C C . GLU A 1 98 ? 12.473 10.190 2.508 1.00 94.94 98 GLU A C 1
ATOM 739 O O . GLU A 1 98 ? 13.281 10.265 1.584 1.00 94.94 98 GLU A O 1
ATOM 744 N N . TRP A 1 99 ? 11.496 9.289 2.541 1.00 96.44 99 TRP A N 1
ATOM 745 C CA . TRP A 1 99 ? 11.206 8.384 1.444 1.00 96.44 99 TRP A CA 1
ATOM 746 C C . TRP A 1 99 ? 9.743 7.946 1.462 1.00 96.44 99 TRP A C 1
ATOM 748 O O . TRP A 1 99 ? 9.048 8.055 2.474 1.00 96.44 99 TRP A O 1
ATOM 758 N N . GLY A 1 100 ? 9.275 7.442 0.330 1.00 97.62 100 GLY A N 1
ATOM 759 C CA . GLY A 1 100 ? 7.967 6.838 0.187 1.00 97.62 100 GLY A CA 1
ATOM 760 C C . GLY A 1 100 ? 7.931 5.831 -0.953 1.00 97.62 100 GLY A C 1
ATOM 761 O O . GLY A 1 100 ? 8.760 5.849 -1.861 1.00 97.62 100 GLY A O 1
ATOM 762 N N . THR A 1 101 ? 6.951 4.939 -0.910 1.00 98.62 101 THR A N 1
ATOM 763 C CA . THR A 1 101 ? 6.674 3.988 -1.981 1.00 98.62 101 THR A CA 1
ATOM 764 C C . THR A 1 101 ? 5.180 3.864 -2.228 1.00 98.62 101 THR A C 1
ATOM 766 O O . THR A 1 101 ? 4.375 3.974 -1.300 1.00 98.62 101 THR A O 1
ATOM 769 N N . ALA A 1 102 ? 4.819 3.646 -3.488 1.00 98.69 102 ALA A N 1
ATOM 770 C CA . ALA A 1 102 ? 3.466 3.348 -3.922 1.00 98.69 102 ALA A CA 1
ATOM 771 C C . ALA A 1 102 ? 3.507 2.160 -4.886 1.00 98.69 102 ALA A C 1
ATOM 773 O O . ALA A 1 102 ? 4.257 2.185 -5.860 1.00 98.69 102 ALA A O 1
ATOM 774 N N . ILE A 1 103 ? 2.710 1.127 -4.621 1.00 98.81 103 ILE A N 1
ATOM 775 C CA . ILE A 1 103 ? 2.662 -0.092 -5.437 1.00 98.81 103 ILE A CA 1
ATOM 776 C C . ILE A 1 103 ? 1.217 -0.331 -5.857 1.00 98.81 103 ILE A C 1
ATOM 778 O O . ILE A 1 103 ? 0.336 -0.339 -5.002 1.00 98.81 103 ILE A O 1
ATOM 782 N N . VAL A 1 104 ? 0.986 -0.560 -7.149 1.00 98.75 104 VAL A N 1
ATOM 783 C CA . VAL A 1 104 ? -0.314 -0.908 -7.735 1.00 98.75 104 VAL A CA 1
ATOM 784 C C . VAL A 1 104 ? -0.244 -2.339 -8.257 1.00 98.75 104 VAL A C 1
ATOM 786 O O . VAL A 1 104 ? 0.533 -2.646 -9.164 1.00 98.75 104 VAL A O 1
ATOM 789 N N . MET A 1 105 ? -1.066 -3.215 -7.688 1.00 98.75 105 MET A N 1
ATOM 790 C CA . MET A 1 105 ? -1.111 -4.643 -7.994 1.00 98.75 105 MET A CA 1
ATOM 791 C C . MET A 1 105 ? -2.504 -5.035 -8.478 1.00 98.75 105 MET A C 1
ATOM 793 O O . MET A 1 105 ? -3.502 -4.745 -7.819 1.00 98.75 105 MET A O 1
ATOM 797 N N . GLU A 1 106 ? -2.562 -5.710 -9.621 1.00 98.44 106 GLU A N 1
ATOM 798 C CA . GLU A 1 106 ? -3.786 -6.291 -10.176 1.00 98.44 106 GLU A CA 1
ATOM 799 C C . GLU A 1 106 ? -4.286 -7.433 -9.282 1.00 98.44 106 GLU A C 1
ATOM 801 O O . GLU A 1 106 ? -3.523 -8.336 -8.924 1.00 98.44 106 GLU A O 1
ATOM 806 N N . VAL A 1 107 ? -5.571 -7.398 -8.920 1.00 98.50 107 VAL A N 1
ATOM 807 C CA . VAL A 1 107 ? -6.168 -8.302 -7.920 1.00 98.50 107 VAL A CA 1
ATOM 808 C C . VAL A 1 107 ? -6.091 -9.764 -8.346 1.00 98.50 107 VAL A C 1
ATOM 810 O O . VAL A 1 107 ? -5.609 -10.606 -7.598 1.00 98.50 107 VAL A O 1
ATOM 813 N N . LYS A 1 108 ? -6.513 -10.071 -9.573 1.00 96.88 108 LYS A N 1
ATOM 814 C CA . LYS A 1 108 ? -6.689 -11.459 -10.029 1.00 96.88 108 LYS A CA 1
ATOM 815 C C . LYS A 1 108 ? -5.368 -12.176 -10.310 1.00 96.88 108 LYS A C 1
ATOM 817 O O . LYS A 1 108 ? -5.273 -13.390 -10.145 1.00 96.88 108 LYS A O 1
ATOM 822 N N . THR A 1 109 ? -4.362 -11.445 -10.786 1.00 97.50 109 THR A N 1
ATOM 823 C CA . THR A 1 109 ? -3.148 -12.036 -11.376 1.00 97.50 109 THR A CA 1
ATOM 824 C C . THR A 1 109 ? -1.896 -11.854 -10.529 1.00 97.50 109 THR A C 1
ATOM 826 O O . THR A 1 109 ? -0.925 -12.581 -10.741 1.00 97.50 109 THR A O 1
ATOM 829 N N . GLY A 1 110 ? -1.902 -10.867 -9.627 1.00 98.00 110 GLY A N 1
ATOM 830 C CA . GLY A 1 110 ? -0.732 -10.404 -8.894 1.00 98.00 110 GLY A CA 1
ATOM 831 C C . GLY A 1 110 ? 0.251 -9.570 -9.715 1.00 98.00 110 GLY A C 1
ATOM 832 O O . GLY A 1 110 ? 1.349 -9.279 -9.247 1.00 98.00 110 GLY A O 1
ATOM 833 N N . ASN A 1 111 ? -0.114 -9.164 -10.930 1.00 98.56 111 ASN A N 1
ATOM 834 C CA . ASN A 1 111 ? 0.727 -8.318 -11.769 1.00 98.56 111 ASN A CA 1
ATOM 835 C C . ASN A 1 111 ? 0.966 -6.954 -11.105 1.00 98.56 111 ASN A C 1
ATOM 837 O O . ASN A 1 111 ? 0.013 -6.222 -10.827 1.00 98.56 111 ASN A O 1
ATOM 841 N N . ILE A 1 112 ? 2.231 -6.580 -10.911 1.00 98.69 112 ILE A N 1
ATOM 842 C CA . ILE A 1 112 ? 2.609 -5.232 -10.486 1.00 98.69 112 ILE A CA 1
ATOM 843 C C . ILE A 1 112 ? 2.514 -4.311 -11.698 1.00 98.69 112 ILE A C 1
ATOM 845 O O . ILE A 1 112 ? 3.344 -4.378 -12.605 1.00 98.69 112 ILE A O 1
ATOM 849 N N . LYS A 1 113 ? 1.473 -3.476 -11.730 1.00 98.31 113 LYS A N 1
ATOM 850 C CA . LYS A 1 113 ? 1.236 -2.525 -12.824 1.00 98.31 113 LYS A CA 1
ATOM 851 C C . LYS A 1 113 ? 1.982 -1.214 -12.630 1.00 98.31 113 LYS A C 1
ATOM 853 O O . LYS A 1 113 ? 2.298 -0.563 -13.617 1.00 98.31 113 LYS A O 1
ATOM 858 N N . ALA A 1 114 ? 2.256 -0.837 -11.386 1.00 98.44 114 ALA A N 1
ATOM 859 C CA . ALA A 1 114 ? 3.073 0.320 -11.054 1.00 98.44 114 ALA A CA 1
ATOM 860 C C . ALA A 1 114 ? 3.780 0.116 -9.713 1.00 98.44 114 ALA A C 1
ATOM 862 O O . ALA A 1 114 ? 3.259 -0.544 -8.814 1.00 98.44 114 ALA A O 1
ATOM 863 N N . ILE A 1 115 ? 4.968 0.688 -9.586 1.00 98.31 115 ILE A N 1
ATOM 864 C CA . ILE A 1 115 ? 5.825 0.630 -8.409 1.00 98.31 115 ILE A CA 1
ATOM 865 C C . ILE A 1 115 ? 6.760 1.841 -8.420 1.00 98.31 115 ILE A C 1
ATOM 867 O O . ILE A 1 115 ? 7.695 1.919 -9.214 1.00 98.31 115 ILE A O 1
ATOM 871 N N . ALA A 1 116 ? 6.481 2.801 -7.545 1.00 98.06 116 ALA A N 1
ATOM 872 C CA . ALA A 1 116 ? 7.281 4.005 -7.360 1.00 98.06 116 ALA A CA 1
ATOM 873 C C . ALA A 1 116 ? 7.999 3.954 -6.004 1.00 98.06 116 ALA A C 1
ATOM 875 O O . ALA A 1 116 ? 7.389 3.577 -5.001 1.00 98.06 116 ALA A O 1
ATOM 876 N N . ASN A 1 117 ? 9.271 4.341 -5.952 1.00 97.25 117 ASN A N 1
ATOM 877 C CA . ASN A 1 117 ? 10.102 4.371 -4.748 1.00 97.25 117 ASN A CA 1
ATOM 878 C C . ASN A 1 117 ? 10.871 5.695 -4.639 1.00 97.25 117 ASN A C 1
ATOM 880 O O . ASN A 1 117 ? 12.053 5.787 -4.959 1.00 97.25 117 ASN A O 1
ATOM 884 N N . MET A 1 118 ? 10.201 6.739 -4.164 1.00 96.81 118 MET A N 1
ATOM 885 C CA . MET A 1 118 ? 10.783 8.075 -4.058 1.00 96.81 118 MET A CA 1
ATOM 886 C C . MET A 1 118 ? 11.597 8.227 -2.778 1.00 96.81 118 MET A C 1
ATOM 888 O O . MET A 1 118 ? 11.084 7.994 -1.690 1.00 96.81 118 MET A O 1
ATOM 892 N N . GLY A 1 119 ? 12.835 8.695 -2.886 1.00 96.56 119 GLY A N 1
ATOM 893 C CA . GLY A 1 119 ? 13.647 9.134 -1.755 1.00 96.56 119 GLY A CA 1
ATOM 894 C C . GLY A 1 119 ? 14.171 10.549 -1.951 1.00 96.56 119 GLY A C 1
ATOM 895 O O . GLY A 1 119 ? 14.356 11.019 -3.078 1.00 96.56 119 GLY A O 1
ATOM 896 N N . ARG A 1 120 ? 14.405 11.238 -0.836 1.00 95.31 120 ARG A N 1
ATOM 897 C CA . ARG A 1 120 ? 14.994 12.575 -0.813 1.00 95.31 120 ARG A CA 1
ATOM 898 C C . ARG A 1 120 ? 16.496 12.491 -1.084 1.00 95.31 120 ARG A C 1
ATOM 900 O O . ARG A 1 120 ? 17.231 11.806 -0.372 1.00 95.31 120 ARG A O 1
ATOM 907 N N . LYS A 1 121 ? 16.962 13.196 -2.109 1.00 94.19 121 LYS A N 1
ATOM 908 C CA . LYS A 1 121 ? 18.379 13.321 -2.468 1.00 94.19 121 LYS A CA 1
ATOM 909 C C . LYS A 1 121 ? 19.064 14.381 -1.599 1.00 94.19 121 LYS A C 1
ATOM 911 O O . LYS A 1 121 ? 18.417 15.177 -0.917 1.00 94.19 121 LYS A O 1
ATOM 916 N N . LYS A 1 122 ? 20.402 14.400 -1.632 1.00 91.06 122 LYS A N 1
ATOM 917 C CA . LYS A 1 122 ? 21.227 15.348 -0.855 1.00 91.06 122 LYS A CA 1
ATOM 918 C C . LYS A 1 122 ? 20.973 16.814 -1.224 1.00 91.06 122 LYS A C 1
ATOM 920 O O . LYS A 1 122 ? 21.099 17.674 -0.365 1.00 91.06 122 LYS A O 1
ATOM 925 N N . ASP A 1 123 ? 20.599 17.077 -2.473 1.00 92.38 123 ASP A N 1
ATOM 926 C CA . ASP A 1 123 ? 20.235 18.407 -2.982 1.00 92.38 123 ASP A CA 1
ATOM 927 C C . ASP A 1 123 ? 18.805 18.839 -2.597 1.00 92.38 123 ASP A C 1
ATOM 929 O O . ASP A 1 123 ? 18.372 19.936 -2.936 1.00 92.38 123 ASP A O 1
ATOM 933 N N . GLY A 1 124 ? 18.061 17.990 -1.879 1.00 89.75 124 GLY A N 1
ATOM 934 C CA . GLY A 1 124 ? 16.686 18.247 -1.462 1.00 89.75 124 GLY A CA 1
ATOM 935 C C . GLY A 1 124 ? 15.618 17.862 -2.487 1.00 89.75 124 GLY A C 1
ATOM 936 O O . GLY A 1 124 ? 14.441 17.889 -2.130 1.00 89.75 124 GLY A O 1
ATOM 937 N N . THR A 1 125 ? 15.999 17.464 -3.704 1.00 93.88 125 THR A N 1
ATOM 938 C CA . THR A 1 125 ? 15.070 16.964 -4.729 1.00 93.88 125 THR A CA 1
ATOM 939 C C . THR A 1 125 ? 14.662 15.515 -4.456 1.00 93.88 125 THR A C 1
ATOM 941 O O . THR A 1 125 ? 15.283 14.815 -3.651 1.00 93.88 125 THR A O 1
ATOM 944 N N . TYR A 1 126 ? 13.614 15.038 -5.128 1.00 95.06 126 TYR A N 1
ATOM 945 C CA . TYR A 1 126 ? 13.174 13.645 -5.041 1.00 95.06 126 TYR A CA 1
ATOM 946 C C . TYR A 1 126 ? 13.561 12.851 -6.287 1.00 95.06 126 TYR A C 1
ATOM 948 O O . TYR A 1 126 ? 13.748 13.386 -7.380 1.00 95.06 126 TYR A O 1
ATOM 956 N N . GLY A 1 127 ? 13.714 11.547 -6.113 1.00 94.38 127 GLY A N 1
ATOM 957 C CA . GLY A 1 127 ? 13.815 10.605 -7.218 1.00 94.38 127 GLY A CA 1
ATOM 958 C C . GLY A 1 127 ? 13.875 9.176 -6.721 1.00 94.38 127 GLY A C 1
ATOM 959 O O . GLY A 1 127 ? 13.846 8.913 -5.520 1.00 94.38 127 GLY A O 1
ATOM 960 N N . GLU A 1 128 ? 13.994 8.250 -7.653 1.00 94.06 128 GLU A N 1
ATOM 961 C CA . GLU A 1 128 ? 14.095 6.828 -7.360 1.00 94.06 128 GLU A CA 1
ATOM 962 C C . GLU A 1 128 ? 15.496 6.503 -6.812 1.00 94.06 128 GLU A C 1
ATOM 964 O O . GLU A 1 128 ? 16.477 6.419 -7.559 1.00 94.06 128 GLU A O 1
ATOM 969 N N . THR A 1 129 ? 15.630 6.355 -5.488 1.00 93.06 129 THR A N 1
ATOM 970 C CA . THR A 1 129 ? 16.930 6.179 -4.796 1.00 93.06 129 THR A CA 1
ATOM 971 C C . THR A 1 129 ? 17.194 4.741 -4.353 1.00 93.06 129 THR A C 1
ATOM 973 O O . THR A 1 129 ? 18.318 4.253 -4.476 1.00 93.06 129 THR A O 1
ATOM 976 N N . TYR A 1 130 ? 16.169 4.045 -3.865 1.00 94.69 130 TYR A N 1
ATOM 977 C CA . TYR A 1 130 ? 16.228 2.671 -3.370 1.00 94.69 130 TYR A CA 1
ATOM 978 C C . TYR A 1 130 ? 14.888 1.979 -3.621 1.00 94.69 130 TYR A C 1
ATOM 980 O O . TYR A 1 130 ? 13.863 2.643 -3.696 1.00 94.69 130 TYR A O 1
ATOM 988 N N . ASN A 1 131 ? 14.866 0.650 -3.730 1.00 95.56 131 ASN A N 1
ATOM 989 C CA . ASN A 1 131 ? 13.609 -0.082 -3.866 1.00 95.56 131 ASN A CA 1
ATOM 990 C C . ASN A 1 131 ? 12.944 -0.299 -2.492 1.00 95.56 131 ASN A C 1
ATOM 992 O O . ASN A 1 131 ? 13.099 -1.349 -1.872 1.00 95.56 131 ASN A O 1
ATOM 996 N N . TYR A 1 132 ? 12.238 0.713 -1.981 1.00 97.00 132 TYR A N 1
ATOM 997 C CA . TYR A 1 132 ? 11.555 0.649 -0.680 1.00 97.00 132 TYR A CA 1
ATOM 998 C 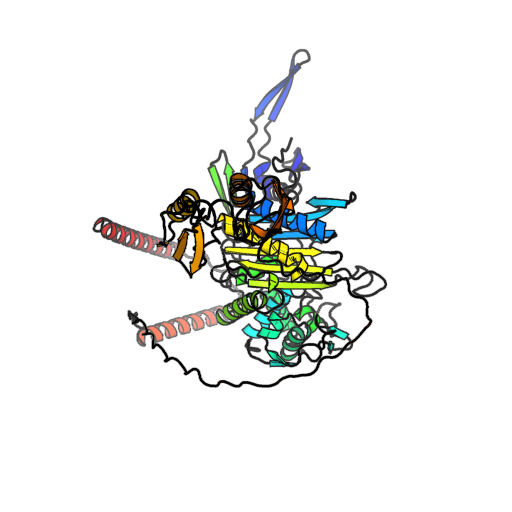C . TYR A 1 132 ? 10.336 -0.293 -0.676 1.00 97.00 132 TYR A C 1
ATOM 1000 O O . TYR A 1 132 ? 9.901 -0.737 0.382 1.00 97.00 132 TYR A O 1
ATOM 1008 N N . ALA A 1 133 ? 9.781 -0.636 -1.835 1.00 97.44 133 ALA A N 1
ATOM 1009 C CA . ALA A 1 133 ? 8.633 -1.533 -1.942 1.00 97.44 133 ALA A CA 1
ATOM 1010 C C . ALA A 1 133 ? 8.917 -2.952 -1.422 1.00 97.44 133 ALA A C 1
ATOM 1012 O O . ALA A 1 133 ? 8.051 -3.557 -0.781 1.00 97.44 133 ALA A O 1
ATOM 1013 N N . PHE A 1 134 ? 10.109 -3.486 -1.710 1.00 96.25 134 PHE A N 1
ATOM 1014 C CA . PHE A 1 134 ? 10.491 -4.856 -1.344 1.00 96.25 134 PHE A CA 1
ATOM 1015 C C . PHE A 1 134 ? 11.927 -5.021 -0.836 1.00 96.25 134 PHE A C 1
ATOM 1017 O O . PHE A 1 134 ? 12.291 -6.113 -0.403 1.00 96.25 134 PHE A O 1
ATOM 1024 N N . GLY A 1 135 ? 12.753 -3.975 -0.889 1.00 95.19 135 GLY A N 1
ATOM 1025 C CA . GLY A 1 135 ? 14.116 -4.001 -0.371 1.00 95.19 135 GLY A CA 1
ATOM 1026 C C . GLY A 1 135 ? 14.177 -3.826 1.148 1.00 95.19 135 GLY A C 1
ATOM 1027 O O . GLY A 1 135 ? 13.270 -3.282 1.782 1.00 95.19 135 GLY A O 1
ATOM 1028 N N . HIS A 1 136 ? 15.287 -4.260 1.746 1.00 92.31 136 HIS A N 1
ATOM 1029 C CA . HIS A 1 136 ? 15.504 -4.243 3.194 1.00 92.31 136 HIS A CA 1
ATOM 1030 C C . HIS A 1 136 ? 15.291 -2.870 3.860 1.00 92.31 136 HIS A C 1
ATOM 1032 O O . HIS A 1 136 ? 14.729 -2.823 4.953 1.00 92.31 136 HIS A O 1
ATOM 1038 N N . GLN A 1 137 ? 15.694 -1.757 3.228 1.00 91.19 137 GLN A N 1
ATOM 1039 C CA . GLN A 1 137 ? 15.510 -0.416 3.820 1.00 91.19 137 GLN A CA 1
ATOM 1040 C C . GLN A 1 137 ? 14.039 0.006 3.914 1.00 91.19 137 GLN A C 1
ATOM 1042 O O . GLN A 1 137 ? 13.695 0.842 4.741 1.00 91.19 137 GLN A O 1
ATOM 1047 N N . GLY A 1 138 ? 13.175 -0.559 3.069 1.00 90.81 138 GLY A N 1
ATOM 1048 C CA . GLY A 1 138 ? 11.740 -0.304 3.119 1.00 90.81 138 GLY A CA 1
ATOM 1049 C C . GLY A 1 138 ? 11.000 -1.159 4.143 1.00 90.81 138 GLY A C 1
ATOM 1050 O O . GLY A 1 138 ? 9.823 -0.922 4.398 1.00 90.81 138 GLY A O 1
ATOM 1051 N N . CYS A 1 139 ? 11.668 -2.151 4.738 1.00 91.50 139 CYS A N 1
ATOM 1052 C CA . CYS A 1 139 ? 11.057 -2.970 5.771 1.00 91.50 139 CYS A CA 1
ATOM 1053 C C . CYS A 1 139 ? 10.963 -2.216 7.083 1.00 91.50 139 CYS A C 1
ATOM 1055 O O . CYS A 1 139 ? 11.968 -1.797 7.660 1.00 91.50 139 CYS A O 1
ATOM 1057 N N . SER A 1 140 ? 9.746 -2.132 7.588 1.00 90.25 140 SER A N 1
ATOM 1058 C CA . SER A 1 140 ? 9.422 -1.390 8.791 1.00 90.25 140 SER A CA 1
ATOM 1059 C C . SER A 1 140 ? 8.256 -2.042 9.520 1.00 90.25 140 SER A C 1
ATOM 1061 O O . SER A 1 140 ? 7.678 -3.037 9.068 1.00 90.25 140 SER A O 1
ATOM 1063 N N . GLU A 1 141 ? 7.918 -1.469 10.668 1.00 93.19 141 GLU A N 1
ATOM 1064 C CA . GLU A 1 141 ? 6.674 -1.769 11.359 1.00 93.19 141 GLU A CA 1
ATOM 1065 C C . GLU A 1 141 ? 5.503 -1.227 10.526 1.00 93.19 141 GLU A C 1
ATOM 1067 O O . GLU A 1 141 ? 5.389 -0.015 10.326 1.00 93.19 141 GLU A O 1
ATOM 1072 N N . PRO A 1 142 ? 4.612 -2.090 10.011 1.00 93.44 142 PRO A N 1
ATOM 1073 C CA . PRO A 1 142 ? 3.476 -1.675 9.197 1.00 93.44 142 PRO A CA 1
ATOM 1074 C C . PRO A 1 142 ? 2.431 -0.917 10.039 1.00 93.44 142 PRO A C 1
ATOM 1076 O O . PRO A 1 142 ? 1.608 -0.176 9.492 1.00 93.44 142 PRO A O 1
ATOM 1079 N N . GLY A 1 143 ? 2.469 -1.064 11.371 1.00 94.06 143 GLY A N 1
ATOM 1080 C CA . GLY A 1 143 ? 1.528 -0.445 12.292 1.00 94.06 143 GLY A CA 1
ATOM 1081 C C . GLY A 1 143 ? 0.099 -0.912 12.028 1.00 94.06 143 GLY A C 1
ATOM 1082 O O . GLY A 1 143 ? -0.162 -2.076 11.729 1.00 94.06 143 GLY A O 1
ATOM 1083 N N . SER A 1 144 ? -0.857 0.015 12.099 1.00 96.44 144 SER A N 1
ATOM 1084 C CA . SER A 1 144 ? -2.287 -0.322 12.072 1.00 96.44 144 SER A CA 1
ATOM 1085 C C . SER A 1 144 ? -2.803 -1.006 10.793 1.00 96.44 144 SER A C 1
ATOM 1087 O O . SER A 1 144 ? -3.927 -1.508 10.822 1.00 96.44 144 SER A O 1
ATOM 1089 N N . THR A 1 145 ? -2.037 -1.079 9.697 1.00 97.50 145 THR A N 1
ATOM 1090 C CA . THR A 1 145 ? -2.410 -1.931 8.549 1.00 97.50 145 THR A CA 1
ATOM 1091 C C . THR A 1 145 ? -2.364 -3.422 8.904 1.00 97.50 145 THR A C 1
ATOM 1093 O O . THR A 1 145 ? -3.123 -4.199 8.327 1.00 97.50 145 THR A O 1
ATOM 1096 N N . PHE A 1 146 ? -1.568 -3.821 9.903 1.00 98.12 146 PHE A N 1
ATOM 1097 C CA . PHE A 1 146 ? -1.474 -5.201 10.392 1.00 98.12 146 PHE A CA 1
ATOM 1098 C C . PHE A 1 146 ? -2.710 -5.667 11.173 1.00 98.12 146 PHE A C 1
ATOM 1100 O O . PHE A 1 146 ? -2.981 -6.861 11.256 1.00 98.12 146 PHE A O 1
ATOM 1107 N N . LYS A 1 147 ? -3.520 -4.740 11.703 1.00 98.50 147 LYS A N 1
ATOM 1108 C CA . LYS A 1 147 ? -4.736 -5.076 12.468 1.00 98.50 147 LYS A CA 1
ATOM 1109 C C . LYS A 1 147 ? -5.708 -5.948 11.683 1.00 98.50 147 LYS A C 1
ATOM 1111 O O . LYS A 1 147 ? -6.460 -6.699 12.289 1.00 98.50 147 LYS A O 1
ATOM 1116 N N . LEU A 1 148 ? -5.697 -5.856 10.351 1.00 98.62 148 LEU A N 1
ATOM 1117 C CA . LEU A 1 148 ? -6.516 -6.710 9.495 1.00 98.62 148 LEU A CA 1
ATOM 1118 C C . LEU A 1 148 ? -6.177 -8.186 9.715 1.00 98.62 148 LEU A C 1
ATOM 1120 O O . LEU A 1 148 ? -7.081 -8.989 9.920 1.00 98.62 148 LEU A O 1
ATOM 1124 N N . MET A 1 149 ? -4.885 -8.519 9.734 1.00 98.44 149 MET A N 1
ATOM 1125 C CA . MET A 1 149 ? -4.400 -9.872 9.986 1.00 98.44 149 MET A CA 1
ATOM 1126 C C . MET A 1 149 ? -4.856 -10.340 11.371 1.00 98.44 149 MET A C 1
ATOM 1128 O O . MET A 1 149 ? -5.481 -11.390 11.481 1.00 98.44 149 MET A O 1
ATOM 1132 N N . SER A 1 150 ? -4.643 -9.527 12.410 1.00 98.38 150 SER A N 1
ATOM 1133 C CA . SER A 1 150 ? -5.052 -9.850 13.784 1.00 98.38 150 SER A CA 1
ATOM 1134 C C . SER A 1 150 ? -6.562 -10.073 13.925 1.00 98.38 150 SER A C 1
ATOM 1136 O O . SER A 1 150 ? -6.987 -11.031 14.567 1.00 98.38 150 SER A O 1
ATOM 1138 N N . MET A 1 151 ? -7.389 -9.223 13.307 1.00 98.31 151 MET A N 1
ATOM 1139 C CA . MET A 1 151 ? -8.848 -9.369 13.361 1.00 98.31 151 MET A CA 1
ATOM 1140 C C . MET A 1 151 ? -9.336 -10.580 12.564 1.00 98.31 151 MET A C 1
ATOM 1142 O O . MET A 1 151 ? -10.262 -11.251 13.009 1.00 98.31 151 MET A O 1
ATOM 1146 N N . ILE A 1 152 ? -8.704 -10.908 11.431 1.00 98.56 152 ILE A N 1
ATOM 1147 C CA . ILE A 1 152 ? -8.994 -12.150 10.701 1.00 98.56 152 ILE A CA 1
ATOM 1148 C C . ILE A 1 152 ? -8.698 -13.365 11.582 1.00 98.56 152 ILE A C 1
ATOM 1150 O O . ILE A 1 152 ? -9.530 -14.261 11.644 1.00 98.56 152 ILE A O 1
ATOM 1154 N N . VAL A 1 153 ? -7.568 -13.384 12.298 1.00 98.50 153 VAL A N 1
ATOM 1155 C CA . VAL A 1 153 ? -7.238 -14.472 13.234 1.00 98.50 153 VAL A CA 1
ATOM 1156 C C . VAL A 1 153 ? -8.302 -14.616 14.325 1.00 98.50 153 VAL A C 1
ATOM 1158 O O . VAL A 1 153 ? -8.801 -15.713 14.551 1.00 98.50 153 VAL A O 1
ATOM 1161 N N . ALA A 1 154 ? -8.693 -13.519 14.977 1.00 98.12 154 ALA A N 1
ATOM 1162 C CA . ALA A 1 154 ? -9.686 -13.565 16.050 1.00 98.12 154 ALA A CA 1
ATOM 1163 C C . ALA A 1 154 ? -11.088 -13.991 15.565 1.00 98.12 154 ALA A C 1
ATOM 1165 O O . ALA A 1 154 ? -11.774 -14.737 16.263 1.00 98.12 154 ALA A O 1
ATOM 1166 N N . MET A 1 155 ? -11.509 -13.540 14.378 1.00 98.31 155 MET A N 1
ATOM 1167 C CA . MET A 1 155 ? -12.796 -13.927 13.786 1.00 98.31 155 MET A CA 1
ATOM 1168 C C . MET A 1 155 ? -12.808 -15.373 13.286 1.00 98.31 155 MET A C 1
ATOM 1170 O O . MET A 1 155 ? -13.816 -16.057 13.435 1.00 98.31 155 MET A O 1
ATOM 1174 N N . GLU A 1 156 ? -11.710 -15.842 12.688 1.00 98.12 156 GLU A N 1
ATOM 1175 C CA . GLU A 1 156 ? -11.641 -17.180 12.096 1.00 98.12 156 GLU A CA 1
ATOM 1176 C C . GLU A 1 156 ? -11.701 -18.287 13.148 1.00 98.12 156 GLU A C 1
ATOM 1178 O O . GLU A 1 156 ? -12.381 -19.287 12.938 1.00 98.12 156 GLU A O 1
ATOM 1183 N N . GLU A 1 157 ? -11.062 -18.079 14.300 1.00 96.56 157 GLU A N 1
ATOM 1184 C CA . GLU A 1 157 ? -11.148 -19.007 15.435 1.00 96.56 157 GLU A CA 1
ATOM 1185 C C . GLU A 1 157 ? -12.492 -18.905 16.186 1.00 96.56 157 GLU A C 1
ATOM 1187 O O . GLU A 1 157 ? -12.712 -19.591 17.182 1.00 96.56 157 GLU A O 1
ATOM 1192 N N . GLY A 1 158 ? -13.408 -18.040 15.730 1.00 96.06 158 GLY A N 1
ATOM 1193 C CA . GLY A 1 158 ? -14.729 -17.853 16.330 1.00 96.06 158 GLY A CA 1
ATOM 1194 C C . GLY A 1 158 ? -14.709 -17.149 17.689 1.00 96.06 158 GLY A C 1
ATOM 1195 O O . GLY A 1 158 ? -15.703 -17.200 18.409 1.00 96.06 158 GLY A O 1
ATOM 1196 N N . TYR A 1 159 ? -13.601 -16.496 18.056 1.00 96.69 159 TYR A N 1
ATOM 1197 C CA . TYR A 1 159 ? -13.473 -15.814 19.345 1.00 96.69 159 TYR A CA 1
ATOM 1198 C C . TYR A 1 159 ? -14.232 -14.490 19.409 1.00 96.69 159 TYR A C 1
ATOM 1200 O O . TYR A 1 159 ? -14.639 -14.084 20.497 1.00 96.69 159 TYR A O 1
ATOM 1208 N N . VAL A 1 160 ? -14.399 -13.809 18.270 1.00 96.50 160 VAL A N 1
ATOM 1209 C CA . VAL A 1 160 ? -15.114 -12.529 18.191 1.00 96.50 160 VAL A CA 1
ATOM 1210 C C . VAL A 1 160 ? -15.956 -12.401 16.925 1.00 96.50 160 VAL A C 1
ATOM 1212 O O . VAL A 1 160 ? -15.570 -12.868 15.851 1.00 96.50 160 VAL A O 1
ATOM 1215 N N . ASP A 1 161 ? -17.062 -11.671 17.032 1.00 96.62 161 ASP A N 1
ATOM 1216 C CA . ASP A 1 161 ? -17.814 -11.116 15.910 1.00 96.62 161 ASP A CA 1
ATOM 1217 C C . ASP A 1 161 ? -17.705 -9.578 15.859 1.00 96.62 161 ASP A C 1
ATOM 1219 O O . ASP A 1 161 ? -17.313 -8.898 16.804 1.00 96.62 161 ASP A O 1
ATOM 1223 N N . THR A 1 162 ? -18.067 -9.001 14.717 1.00 96.00 162 THR A N 1
ATOM 1224 C CA . THR A 1 162 ? -18.051 -7.565 14.406 1.00 96.00 162 THR A CA 1
ATOM 1225 C C . THR A 1 162 ? -18.886 -6.708 15.361 1.00 96.00 162 THR A C 1
ATOM 1227 O O . THR A 1 162 ? -18.583 -5.525 15.534 1.00 96.00 162 THR A O 1
ATOM 1230 N N . THR A 1 163 ? -19.914 -7.284 15.985 1.00 97.06 163 THR A N 1
ATOM 1231 C CA . THR A 1 163 ? -20.819 -6.613 16.929 1.00 97.06 163 THR A CA 1
ATOM 1232 C C . THR A 1 163 ? -20.364 -6.699 18.381 1.00 97.06 163 THR A C 1
ATOM 1234 O O . THR A 1 163 ? -20.907 -5.975 19.212 1.00 97.06 163 THR A O 1
ATOM 1237 N N . ASP A 1 164 ? -19.385 -7.550 18.696 1.00 97.19 164 ASP A N 1
ATOM 1238 C CA . ASP A 1 164 ? -18.945 -7.759 20.074 1.00 97.19 164 ASP A CA 1
ATOM 1239 C C . ASP A 1 164 ? -18.329 -6.490 20.647 1.00 97.19 164 ASP A C 1
ATOM 1241 O O . ASP A 1 164 ? -17.528 -5.819 19.994 1.00 97.19 164 ASP A O 1
ATOM 1245 N N . MET A 1 165 ? -18.713 -6.164 21.876 1.00 97.69 165 MET A N 1
ATOM 1246 C CA . MET A 1 165 ? -18.371 -4.904 22.523 1.00 97.69 165 MET A CA 1
ATOM 1247 C C . MET A 1 165 ? -17.149 -5.069 23.430 1.00 97.69 165 MET A C 1
ATOM 1249 O O . MET A 1 165 ? -17.093 -5.977 24.260 1.00 97.69 165 MET A O 1
ATOM 1253 N N . PHE A 1 166 ? -16.190 -4.152 23.316 1.00 96.75 166 PHE A N 1
ATOM 1254 C CA . PHE A 1 166 ? -14.996 -4.101 24.155 1.00 96.75 166 PHE A CA 1
ATOM 1255 C C . PHE A 1 166 ? -14.781 -2.695 24.702 1.00 96.75 166 PHE A C 1
ATOM 1257 O O . PHE A 1 166 ? -14.965 -1.698 24.003 1.00 96.75 166 PHE A O 1
ATOM 1264 N N . ASP A 1 167 ? -14.342 -2.629 25.954 1.00 95.88 167 ASP A N 1
ATOM 1265 C CA . ASP A 1 167 ? -14.001 -1.368 26.595 1.00 95.88 167 ASP A CA 1
ATOM 1266 C C . ASP A 1 167 ? -12.605 -0.905 26.166 1.00 95.88 167 ASP A C 1
ATOM 1268 O O . ASP A 1 167 ? -11.593 -1.532 26.496 1.00 95.88 167 ASP A O 1
ATOM 1272 N N . THR A 1 168 ? -12.537 0.213 25.452 1.00 94.31 168 THR A N 1
ATOM 1273 C CA . THR A 1 168 ? -11.288 0.897 25.080 1.00 94.31 168 THR A CA 1
ATOM 1274 C C . THR A 1 168 ? -10.891 1.987 26.081 1.00 94.31 168 THR A C 1
ATOM 1276 O O . THR A 1 168 ? -9.824 2.589 25.962 1.00 94.31 168 THR A O 1
ATOM 1279 N N . GLY A 1 169 ? -11.700 2.192 27.124 1.00 91.94 169 GLY A N 1
ATOM 1280 C CA . GLY A 1 169 ? -11.491 3.191 28.159 1.00 91.94 169 GLY A CA 1
ATOM 1281 C C . GLY A 1 169 ? -11.448 4.606 27.588 1.00 91.94 169 GLY A C 1
ATOM 1282 O O . GLY A 1 169 ? -12.049 4.917 26.559 1.00 91.94 169 GLY A O 1
ATOM 1283 N N . ARG A 1 170 ? -10.682 5.477 28.247 1.00 91.44 170 ARG A N 1
ATOM 1284 C CA . ARG A 1 170 ? -10.487 6.875 27.828 1.00 91.44 170 ARG A CA 1
ATOM 1285 C C . ARG A 1 170 ? -9.270 7.046 26.908 1.00 91.44 170 ARG A C 1
ATOM 1287 O O . ARG A 1 170 ? -8.519 8.004 27.042 1.00 91.44 170 ARG A O 1
ATOM 1294 N N . GLY A 1 171 ? -9.030 6.069 26.027 1.00 90.94 171 GLY A N 1
ATOM 1295 C CA . GLY A 1 171 ? -7.941 6.097 25.040 1.00 90.94 171 GLY A CA 1
ATOM 1296 C C . GLY A 1 171 ? -6.539 5.824 25.603 1.00 90.94 171 GLY A C 1
ATOM 1297 O O . GLY A 1 171 ? -5.551 5.960 24.883 1.00 90.94 171 GLY A O 1
ATOM 1298 N N . MET A 1 172 ? -6.434 5.398 26.866 1.00 94.81 172 MET A N 1
ATOM 1299 C CA . MET A 1 172 ? -5.199 4.914 27.489 1.00 94.81 172 MET A CA 1
ATOM 1300 C C . MET A 1 172 ? -5.453 3.571 28.172 1.00 94.81 172 MET A C 1
ATOM 1302 O O . MET A 1 172 ? -6.424 3.419 28.914 1.00 94.81 172 MET A O 1
ATOM 1306 N N . TRP A 1 173 ? -4.549 2.616 27.966 1.00 95.69 173 TRP A N 1
ATOM 1307 C CA . TRP A 1 173 ? -4.550 1.339 28.671 1.00 95.69 173 TRP A CA 1
ATOM 1308 C C . TRP A 1 173 ? -3.153 1.020 29.191 1.00 95.69 173 TRP A C 1
ATOM 1310 O O . TRP A 1 173 ? -2.179 1.021 28.435 1.00 95.69 173 TRP A O 1
ATOM 1320 N N . GLU A 1 174 ? -3.055 0.763 30.493 1.00 95.81 174 GLU A N 1
ATOM 1321 C CA . GLU A 1 174 ? -1.839 0.246 31.104 1.00 95.81 174 GLU A CA 1
ATOM 1322 C C . GLU A 1 174 ? -1.860 -1.282 31.070 1.00 95.81 174 GLU A C 1
ATOM 1324 O O . GLU A 1 174 ? -2.757 -1.924 31.616 1.00 95.81 174 GLU A O 1
ATOM 1329 N N . TYR A 1 175 ? -0.865 -1.861 30.407 1.00 95.06 175 TYR A N 1
ATOM 1330 C CA . TYR A 1 175 ? -0.721 -3.300 30.248 1.00 95.06 175 TYR A CA 1
ATOM 1331 C C . TYR A 1 175 ? 0.730 -3.691 30.494 1.00 95.06 175 TYR A C 1
ATOM 1333 O O . TYR A 1 175 ? 1.640 -3.182 29.839 1.00 95.06 175 TYR A O 1
ATOM 1341 N N . LYS A 1 176 ? 0.958 -4.580 31.469 1.00 94.50 176 LYS A N 1
ATOM 1342 C CA . LYS A 1 176 ? 2.292 -5.098 31.829 1.00 94.50 176 LYS A CA 1
ATOM 1343 C C . LYS A 1 176 ? 3.354 -3.991 31.986 1.00 94.50 176 LYS A C 1
ATOM 1345 O O . LYS A 1 176 ? 4.471 -4.110 31.485 1.00 94.50 176 LYS A O 1
ATOM 1350 N N . ARG A 1 177 ? 3.003 -2.924 32.723 1.00 92.62 177 ARG A N 1
ATOM 1351 C CA . ARG A 1 177 ? 3.835 -1.728 33.003 1.00 92.62 177 ARG A CA 1
ATOM 1352 C C . ARG A 1 177 ? 4.163 -0.867 31.775 1.00 92.62 177 ARG A C 1
ATOM 1354 O O . ARG A 1 177 ? 5.078 -0.049 31.820 1.00 92.62 177 ARG A O 1
ATOM 1361 N N . GLN A 1 178 ? 3.433 -1.041 30.676 1.00 93.50 178 GLN A N 1
ATOM 1362 C CA . GLN A 1 178 ? 3.544 -0.222 29.474 1.00 93.50 178 GLN A CA 1
ATOM 1363 C C . GLN A 1 178 ? 2.233 0.509 29.204 1.00 93.50 178 GLN A C 1
ATOM 1365 O O . GLN A 1 178 ? 1.148 -0.032 29.415 1.00 93.50 178 GLN A O 1
ATOM 1370 N N . LYS A 1 179 ? 2.338 1.747 28.716 1.00 93.50 179 LYS A N 1
ATOM 1371 C CA . LYS A 1 179 ? 1.179 2.566 28.350 1.00 93.50 179 LYS A CA 1
ATOM 1372 C C . LYS A 1 179 ? 0.915 2.444 26.856 1.00 93.50 179 LYS A C 1
ATOM 1374 O O . LYS A 1 179 ? 1.741 2.869 26.049 1.00 93.50 179 LYS A O 1
ATOM 1379 N N . MET A 1 180 ? -0.247 1.910 26.508 1.00 94.06 180 MET A N 1
ATOM 1380 C CA . MET A 1 180 ? -0.779 1.915 25.152 1.00 94.06 180 MET A CA 1
ATOM 1381 C C . MET A 1 180 ? -1.766 3.070 24.996 1.00 94.06 180 MET A C 1
ATOM 1383 O O . MET A 1 180 ? -2.599 3.298 25.873 1.00 94.06 180 MET A O 1
ATOM 1387 N N . LEU A 1 181 ? -1.658 3.794 23.882 1.00 93.12 181 LEU A N 1
ATOM 1388 C CA . LEU A 1 181 ? -2.498 4.947 23.571 1.00 93.12 181 LEU A CA 1
ATOM 1389 C C . LEU A 1 181 ? -3.223 4.731 22.244 1.00 93.12 181 LEU A C 1
ATOM 1391 O O . LEU A 1 181 ? -2.631 4.247 21.271 1.00 93.12 181 LEU A O 1
ATOM 1395 N N . ASP A 1 182 ? -4.484 5.144 22.210 1.00 91.81 182 ASP A N 1
ATOM 1396 C CA . ASP A 1 182 ? -5.211 5.365 20.965 1.00 91.81 182 ASP A CA 1
ATOM 1397 C C . ASP A 1 182 ? -4.902 6.759 20.406 1.00 91.81 182 ASP A C 1
ATOM 1399 O O . ASP A 1 182 ? -4.392 7.635 21.104 1.00 91.81 182 ASP A O 1
ATOM 1403 N N . SER A 1 183 ? -5.159 6.971 19.114 1.00 85.50 183 SER A N 1
ATOM 1404 C CA . SER A 1 183 ? -4.822 8.233 18.435 1.00 85.50 183 SER A CA 1
ATOM 1405 C C . SER A 1 183 ? -5.613 9.447 18.929 1.00 85.50 183 SER A C 1
ATOM 1407 O O . SER A 1 183 ? -5.241 10.572 18.623 1.00 85.50 183 SER A O 1
ATOM 1409 N N . ASP A 1 184 ? -6.709 9.216 19.642 1.00 83.25 184 ASP A N 1
ATOM 1410 C CA . ASP A 1 184 ? -7.646 10.205 20.170 1.00 83.25 184 ASP A CA 1
ATOM 1411 C C . ASP A 1 184 ? -7.653 10.232 21.712 1.00 83.25 184 ASP A C 1
ATOM 1413 O O . ASP A 1 184 ? -8.603 10.720 22.327 1.00 83.25 184 ASP A O 1
ATOM 1417 N N . TYR A 1 185 ? -6.602 9.707 22.357 1.00 85.75 185 TYR A N 1
ATOM 1418 C CA . TYR A 1 185 ? -6.499 9.680 23.822 1.00 85.75 185 TYR A CA 1
ATOM 1419 C C . TYR A 1 185 ? -6.619 11.077 24.454 1.00 85.75 185 TYR A C 1
ATOM 1421 O O . TYR A 1 185 ? -7.141 11.228 25.556 1.00 85.75 185 TYR A O 1
ATOM 1429 N N . ASP A 1 186 ? -6.166 12.108 23.742 1.00 84.44 186 ASP A N 1
ATOM 1430 C CA . ASP A 1 186 ? -6.245 13.518 24.121 1.00 84.44 186 ASP A CA 1
ATOM 1431 C C . ASP A 1 186 ? -7.670 14.092 24.024 1.00 84.44 186 ASP A C 1
ATOM 1433 O O . ASP A 1 186 ? -7.956 15.136 24.606 1.00 84.44 186 ASP A O 1
ATOM 1437 N N . LYS A 1 187 ? -8.583 13.390 23.345 1.00 86.81 187 LYS A N 1
ATOM 1438 C CA . LYS A 1 187 ? -10.001 13.750 23.173 1.00 86.81 187 LYS A CA 1
ATOM 1439 C C . LYS A 1 187 ? -10.939 12.960 24.087 1.00 86.81 187 LYS A C 1
ATOM 1441 O O . LYS A 1 187 ? -12.154 13.072 23.960 1.00 86.81 187 LYS A O 1
ATOM 1446 N N . GLY A 1 188 ? -10.386 12.182 25.018 1.00 83.12 188 GLY A N 1
ATOM 1447 C CA . GLY A 1 188 ? -11.148 11.418 26.007 1.00 83.12 188 GLY A CA 1
ATOM 1448 C C . GLY A 1 188 ? -11.457 9.972 25.616 1.00 83.12 188 GLY A C 1
ATOM 1449 O O . GLY A 1 188 ? -12.109 9.289 26.409 1.00 83.12 188 GLY A O 1
ATOM 1450 N N . GLY A 1 189 ? -10.962 9.495 24.467 1.00 88.12 189 GLY A N 1
ATOM 1451 C CA . GLY A 1 189 ? -11.179 8.136 23.969 1.00 88.12 189 GLY A CA 1
ATOM 1452 C C . GLY A 1 189 ? -12.625 7.841 23.566 1.00 88.12 189 GLY A C 1
ATOM 1453 O O . GLY A 1 189 ? -13.456 8.736 23.407 1.00 88.12 189 GLY A O 1
ATOM 1454 N N . HIS A 1 190 ? -12.938 6.551 23.433 1.00 89.38 190 HIS A N 1
ATOM 1455 C CA . HIS A 1 190 ? -14.219 6.093 22.891 1.00 89.38 190 HIS A CA 1
ATOM 1456 C C . HIS A 1 190 ? -15.056 5.221 23.841 1.00 89.38 190 HIS A C 1
ATOM 1458 O O . HIS A 1 190 ? -16.220 4.957 23.544 1.00 89.38 190 HIS A O 1
ATOM 1464 N N . GLY A 1 191 ? -14.505 4.771 24.974 1.00 92.75 191 GLY A N 1
ATOM 1465 C CA . GLY A 1 191 ? -15.199 3.870 25.896 1.00 92.75 191 GLY A CA 1
ATOM 1466 C C . GLY A 1 191 ? -15.538 2.526 25.246 1.00 92.75 191 GLY A C 1
ATOM 1467 O O . GLY A 1 191 ? -14.675 1.877 24.650 1.00 92.75 191 GLY A O 1
ATOM 1468 N N . MET A 1 192 ? -16.796 2.102 25.356 1.00 96.31 192 MET A N 1
ATOM 1469 C CA . MET A 1 192 ? -17.277 0.847 24.778 1.00 96.31 192 MET A CA 1
ATOM 1470 C C . MET A 1 192 ? -17.425 0.954 23.257 1.00 96.31 192 MET A C 1
ATOM 1472 O O . MET A 1 192 ? -18.249 1.715 22.754 1.00 96.31 192 MET A O 1
ATOM 1476 N N . LEU A 1 193 ? -16.678 0.132 22.524 1.00 96.31 193 LEU A N 1
ATOM 1477 C CA . LEU A 1 193 ? -16.740 0.044 21.068 1.00 96.31 193 LEU A CA 1
ATOM 1478 C C . LEU A 1 193 ? -17.030 -1.384 20.614 1.00 96.31 193 LEU A C 1
ATOM 1480 O O . LEU A 1 193 ? -16.509 -2.338 21.188 1.00 96.31 193 LEU A O 1
ATOM 1484 N N . SER A 1 194 ? -17.796 -1.535 19.532 1.00 97.75 194 SER A N 1
ATOM 1485 C CA . SER A 1 194 ? -17.893 -2.824 18.842 1.00 97.75 194 SER A CA 1
ATOM 1486 C C . SER A 1 194 ? -16.571 -3.172 18.153 1.00 97.75 194 SER A C 1
ATOM 1488 O O . SER A 1 194 ? -15.813 -2.269 17.788 1.00 97.75 194 SER A O 1
ATOM 1490 N N . MET A 1 195 ? -16.296 -4.454 17.897 1.00 97.69 195 MET A N 1
ATOM 1491 C CA . MET A 1 195 ? -15.096 -4.883 17.164 1.00 97.69 195 MET A CA 1
ATOM 1492 C C . MET A 1 195 ? -14.987 -4.183 15.803 1.00 97.69 195 MET A C 1
ATOM 1494 O O . MET A 1 195 ? -13.925 -3.668 15.443 1.00 97.69 195 MET A O 1
ATOM 1498 N N . LYS A 1 196 ? -16.111 -4.048 15.086 1.00 97.69 196 LYS A N 1
ATOM 1499 C CA . LYS A 1 196 ? -16.167 -3.264 13.849 1.00 97.69 196 LYS A CA 1
ATOM 1500 C C . LYS A 1 196 ? -15.689 -1.837 14.071 1.00 97.69 196 LYS A C 1
ATOM 1502 O O . LYS A 1 196 ? -14.841 -1.348 13.325 1.00 97.69 196 LYS A O 1
ATOM 1507 N N . ARG A 1 197 ? -16.190 -1.173 15.113 1.00 97.44 197 ARG A N 1
ATOM 1508 C CA . ARG A 1 197 ? -15.843 0.220 15.379 1.00 97.44 197 ARG A CA 1
ATOM 1509 C C . ARG A 1 197 ? -14.396 0.385 15.847 1.00 97.44 197 ARG A C 1
ATOM 1511 O O . ARG A 1 197 ? -13.746 1.346 15.442 1.00 97.44 197 ARG A O 1
ATOM 1518 N N . ILE A 1 198 ? -13.868 -0.578 16.602 1.00 97.69 198 ILE A N 1
ATOM 1519 C CA . ILE A 1 198 ? -12.446 -0.677 16.972 1.00 97.69 198 ILE A CA 1
ATOM 1520 C C . ILE A 1 198 ? -11.569 -0.693 15.723 1.00 97.69 198 ILE A C 1
ATOM 1522 O O . ILE A 1 198 ? -10.580 0.041 15.653 1.00 97.69 198 ILE A O 1
ATOM 1526 N N . PHE A 1 199 ? -11.944 -1.486 14.718 1.00 98.19 199 PHE A N 1
ATOM 1527 C CA . PHE A 1 199 ? -11.203 -1.558 13.466 1.00 98.19 199 PHE A CA 1
ATOM 1528 C C . PHE A 1 199 ? -11.307 -0.262 12.645 1.00 98.19 199 PHE A C 1
ATOM 1530 O O . PHE A 1 199 ? -10.286 0.261 12.191 1.00 98.19 199 PHE A O 1
ATOM 1537 N N . GLU A 1 200 ? -12.515 0.293 12.498 1.00 96.69 200 GLU A N 1
ATOM 1538 C CA . GLU A 1 200 ? -12.780 1.530 11.746 1.00 96.69 200 GLU A CA 1
ATOM 1539 C C . GLU A 1 200 ? -12.053 2.754 12.318 1.00 96.69 200 GLU A C 1
ATOM 1541 O O . GLU A 1 200 ? -11.481 3.547 11.566 1.00 96.69 200 GLU A O 1
ATOM 1546 N N . LEU A 1 201 ? -12.068 2.901 13.646 1.00 95.06 201 LEU A N 1
ATOM 1547 C CA . LEU A 1 201 ? -11.376 3.967 14.377 1.00 95.06 201 LEU A CA 1
ATOM 1548 C C . LEU A 1 201 ? -9.899 3.666 14.599 1.00 95.06 201 LEU A C 1
ATOM 1550 O O . LEU A 1 201 ? -9.146 4.531 15.032 1.00 95.06 201 LEU A O 1
ATOM 1554 N N . SER A 1 202 ? -9.461 2.454 14.258 1.00 96.06 202 SER A N 1
ATOM 1555 C CA . SER A 1 202 ? -8.085 2.020 14.435 1.00 96.06 202 SER A CA 1
ATOM 1556 C C . SER A 1 202 ? -7.619 2.073 15.894 1.00 96.06 202 SER A C 1
ATOM 1558 O O . SER A 1 202 ? -6.456 2.397 16.139 1.00 96.06 202 SER A O 1
ATOM 1560 N N . SER A 1 203 ? -8.468 1.693 16.853 1.00 96.94 203 SER A N 1
ATOM 1561 C CA . SER A 1 203 ? -8.096 1.621 18.274 1.00 96.94 203 SER A CA 1
ATOM 1562 C C . SER A 1 203 ? -7.007 0.558 18.483 1.00 96.94 203 SER A C 1
ATOM 1564 O O . SER A 1 203 ? -7.159 -0.608 18.099 1.00 96.94 203 SER A O 1
ATOM 1566 N N . ASN A 1 204 ? -5.838 0.972 18.976 1.00 96.75 204 ASN A N 1
ATOM 1567 C CA . ASN A 1 204 ? -4.743 0.090 19.388 1.00 96.75 204 ASN A CA 1
ATOM 1568 C C . ASN A 1 204 ? -5.179 -0.723 20.601 1.00 96.75 204 ASN A C 1
ATOM 1570 O O . ASN A 1 204 ? -5.028 -1.942 20.594 1.00 96.75 204 ASN A O 1
ATOM 1574 N N . ILE A 1 205 ? -5.804 -0.056 21.574 1.00 97.44 205 ILE A N 1
ATOM 1575 C CA . ILE A 1 205 ? -6.270 -0.659 22.821 1.00 97.44 205 ILE A CA 1
ATOM 1576 C C . ILE A 1 205 ? -7.296 -1.750 22.537 1.00 97.44 205 ILE A C 1
ATOM 1578 O O . ILE A 1 205 ? -7.138 -2.866 23.020 1.00 97.44 205 ILE A O 1
ATOM 1582 N N . GLY A 1 206 ? -8.316 -1.466 21.723 1.00 97.62 206 GLY A N 1
ATOM 1583 C CA . GLY A 1 206 ? -9.341 -2.447 21.376 1.00 97.62 206 GLY A CA 1
ATOM 1584 C C . GLY A 1 206 ? -8.756 -3.667 20.665 1.00 97.62 206 GLY A C 1
ATOM 1585 O O . GLY A 1 206 ? -9.034 -4.797 21.051 1.00 97.62 206 GLY A O 1
ATOM 1586 N N . THR A 1 207 ? -7.873 -3.447 19.684 1.00 98.25 207 THR A N 1
ATOM 1587 C CA . THR A 1 207 ? -7.196 -4.539 18.960 1.00 98.25 207 THR A CA 1
ATOM 1588 C C . THR A 1 207 ? -6.358 -5.395 19.914 1.00 98.25 207 THR A C 1
ATOM 1590 O O . THR A 1 207 ? -6.462 -6.619 19.901 1.00 98.25 207 THR A O 1
ATOM 1593 N N . ALA A 1 208 ? -5.543 -4.758 20.757 1.00 98.06 208 ALA A N 1
ATOM 1594 C CA . ALA A 1 208 ? -4.673 -5.450 21.693 1.00 98.06 208 ALA A CA 1
ATOM 1595 C C . ALA A 1 208 ? -5.477 -6.218 22.748 1.00 98.06 208 ALA A C 1
ATOM 1597 O O . ALA A 1 208 ? -5.206 -7.395 22.946 1.00 98.06 208 ALA A O 1
ATOM 1598 N N . LYS A 1 209 ? -6.508 -5.603 23.345 1.00 98.00 209 LYS A N 1
ATOM 1599 C CA . LYS A 1 209 ? -7.396 -6.255 24.317 1.00 98.00 209 LYS A CA 1
ATOM 1600 C C . LYS A 1 209 ? -8.117 -7.461 23.729 1.00 98.00 209 LYS A C 1
ATOM 1602 O O . LYS A 1 209 ? -8.239 -8.465 24.421 1.00 98.00 209 LYS A O 1
ATOM 1607 N N . ILE A 1 210 ? -8.582 -7.385 22.478 1.00 98.25 210 ILE A N 1
ATOM 1608 C CA . ILE A 1 210 ? -9.181 -8.538 21.793 1.00 98.25 210 ILE A CA 1
ATOM 1609 C C . ILE A 1 210 ? -8.168 -9.682 21.737 1.00 98.25 210 ILE A C 1
ATOM 1611 O O . ILE A 1 210 ? -8.461 -10.775 22.206 1.00 98.25 210 ILE A O 1
ATOM 1615 N N . ILE A 1 211 ? -6.963 -9.436 21.216 1.00 98.44 211 ILE A N 1
ATOM 1616 C CA . ILE A 1 211 ? -5.969 -10.502 21.053 1.00 98.44 211 ILE A CA 1
ATOM 1617 C C . ILE A 1 211 ? -5.495 -11.045 22.403 1.00 98.44 211 ILE A C 1
ATOM 1619 O O . ILE A 1 211 ? -5.512 -12.257 22.596 1.00 98.44 211 ILE A O 1
ATOM 1623 N N . THR A 1 212 ? -5.130 -10.193 23.363 1.00 98.06 212 THR A N 1
ATOM 1624 C CA . THR A 1 212 ? -4.649 -10.660 24.672 1.00 98.06 212 THR A CA 1
ATOM 1625 C C . THR A 1 212 ? -5.728 -11.413 25.439 1.00 98.06 212 THR A C 1
ATOM 1627 O O . THR A 1 212 ? -5.420 -12.432 26.042 1.00 98.06 212 THR A O 1
ATOM 1630 N N . LYS A 1 213 ? -7.003 -10.997 25.359 1.00 97.69 213 LYS A N 1
ATOM 1631 C CA . LYS A 1 213 ? -8.117 -11.699 26.020 1.00 97.69 213 LYS A CA 1
ATOM 1632 C C . LYS A 1 213 ? -8.192 -13.179 25.636 1.00 97.69 213 LYS A C 1
ATOM 1634 O O . LYS A 1 213 ? -8.545 -13.994 26.481 1.00 97.69 213 LYS A O 1
ATOM 1639 N N . PHE A 1 214 ? -7.895 -13.519 24.381 1.00 97.69 214 PHE A N 1
ATOM 1640 C CA . PHE A 1 214 ? -8.021 -14.894 23.889 1.00 97.69 214 PHE A CA 1
ATOM 1641 C C . PHE A 1 214 ? -6.688 -15.638 23.777 1.00 97.69 214 PHE A C 1
ATOM 1643 O O . PHE A 1 214 ? -6.689 -16.864 23.870 1.00 97.69 214 PHE A O 1
ATOM 1650 N N . TYR A 1 215 ? -5.567 -14.941 23.590 1.00 98.06 215 TYR A N 1
ATOM 1651 C CA . TYR A 1 215 ? -4.272 -15.561 23.288 1.00 98.06 215 TYR A CA 1
ATOM 1652 C C . TYR A 1 215 ? -3.200 -15.367 24.361 1.00 98.06 215 TYR A C 1
ATOM 1654 O O . TYR A 1 215 ? -2.097 -15.883 24.204 1.00 98.06 215 TYR A O 1
ATOM 1662 N N . GLU A 1 216 ? -3.470 -14.652 25.453 1.00 96.75 216 GLU A N 1
ATOM 1663 C CA . GLU A 1 216 ? -2.537 -14.628 26.582 1.00 96.75 216 GLU A CA 1
ATOM 1664 C C . GLU A 1 216 ? -2.410 -16.034 27.200 1.00 96.75 216 GLU A C 1
ATOM 1666 O O . GLU A 1 216 ? -3.407 -16.717 27.432 1.00 96.75 216 GLU A O 1
ATOM 1671 N N . GLY A 1 217 ? -1.172 -16.505 27.383 1.00 96.81 217 GLY A N 1
ATOM 1672 C CA . GLY A 1 217 ? -0.852 -17.899 27.722 1.00 96.81 217 GLY A CA 1
ATOM 1673 C C . GLY A 1 217 ? -0.915 -18.881 26.541 1.00 96.81 217 GLY A C 1
ATOM 1674 O O . GLY A 1 217 ? -0.593 -20.058 26.703 1.00 96.81 217 GLY A O 1
ATOM 1675 N N . ARG A 1 218 ? -1.327 -18.414 25.356 1.00 97.12 218 ARG A N 1
ATOM 1676 C CA . ARG A 1 218 ? -1.391 -19.156 24.084 1.00 97.12 218 ARG A CA 1
ATOM 1677 C C . ARG A 1 218 ? -0.785 -18.331 22.948 1.00 97.12 218 ARG A C 1
ATOM 1679 O O . ARG A 1 218 ? -1.293 -18.290 21.830 1.00 97.12 218 ARG A O 1
ATOM 1686 N N . GLU A 1 219 ? 0.314 -17.639 23.239 1.00 97.75 219 GLU A N 1
ATOM 1687 C CA . GLU A 1 219 ? 0.953 -16.697 22.320 1.00 97.75 219 GLU A CA 1
ATOM 1688 C C . GLU A 1 219 ? 1.384 -17.391 21.022 1.00 97.75 219 GLU A C 1
ATOM 1690 O O . GLU A 1 219 ? 1.309 -16.800 19.944 1.00 97.75 219 GLU A O 1
ATOM 1695 N N . LYS A 1 220 ? 1.810 -18.659 21.124 1.00 98.06 220 LYS A N 1
ATOM 1696 C CA . LYS A 1 220 ? 2.217 -19.476 19.975 1.00 98.06 220 LYS A CA 1
ATOM 1697 C C . LYS A 1 220 ? 1.072 -19.660 18.990 1.00 98.06 220 LYS A C 1
ATOM 1699 O O . LYS A 1 220 ? 1.285 -19.428 17.810 1.00 98.06 220 LYS A O 1
ATOM 1704 N N . ASP A 1 221 ? -0.138 -19.944 19.467 1.00 98.25 221 ASP A N 1
ATOM 1705 C CA . ASP A 1 221 ? -1.313 -20.158 18.615 1.00 98.25 221 ASP A CA 1
ATOM 1706 C C . ASP A 1 221 ? -1.609 -18.921 17.749 1.00 98.25 221 ASP A C 1
ATOM 1708 O O . ASP A 1 221 ? -1.873 -19.034 16.550 1.00 98.25 221 ASP A O 1
ATOM 1712 N N . PHE A 1 222 ? -1.501 -17.718 18.331 1.00 98.44 222 PHE A N 1
ATOM 1713 C CA . PHE A 1 222 ? -1.679 -16.466 17.591 1.00 98.44 222 PHE A CA 1
ATOM 1714 C C . PHE A 1 222 ? -0.603 -16.287 16.515 1.00 98.44 222 PHE A C 1
ATOM 1716 O O . PHE A 1 222 ? -0.917 -16.011 15.354 1.00 98.44 222 PHE A O 1
ATOM 1723 N N . ILE A 1 223 ? 0.670 -16.443 16.889 1.00 98.31 223 ILE A N 1
ATOM 1724 C CA . ILE A 1 223 ? 1.787 -16.212 15.969 1.00 98.31 223 ILE A CA 1
ATOM 1725 C C . ILE A 1 223 ? 1.850 -17.293 14.883 1.00 98.31 223 ILE A C 1
ATOM 1727 O O . ILE A 1 223 ? 2.078 -16.960 13.722 1.00 98.31 223 ILE A O 1
ATOM 1731 N N . ASP A 1 224 ? 1.554 -18.552 15.205 1.00 98.19 224 ASP A N 1
ATOM 1732 C CA . ASP A 1 224 ? 1.456 -19.651 14.240 1.00 98.19 224 ASP A CA 1
ATOM 1733 C C . ASP A 1 224 ? 0.346 -19.382 13.218 1.00 98.19 224 ASP A C 1
ATOM 1735 O O . ASP A 1 224 ? 0.539 -19.598 12.017 1.00 98.19 224 ASP A O 1
ATOM 1739 N N . ARG A 1 225 ? -0.794 -18.822 13.649 1.00 97.75 225 ARG A N 1
ATOM 1740 C CA . ARG A 1 225 ? -1.851 -18.407 12.721 1.00 97.75 225 ARG A CA 1
ATOM 1741 C C . ARG A 1 225 ? -1.387 -17.271 11.807 1.00 97.75 225 ARG A C 1
ATOM 1743 O O . ARG A 1 225 ? -1.608 -17.349 10.600 1.00 97.75 225 ARG A O 1
ATOM 1750 N N . ILE A 1 226 ? -0.684 -16.266 12.328 1.00 97.88 226 ILE A N 1
ATOM 1751 C CA . ILE A 1 226 ? -0.067 -15.209 11.505 1.00 97.88 226 ILE A CA 1
ATOM 1752 C C . ILE A 1 226 ? 0.955 -15.797 10.513 1.00 97.88 226 ILE A C 1
ATOM 1754 O O . ILE A 1 226 ? 0.979 -15.414 9.341 1.00 97.88 226 ILE A O 1
ATOM 1758 N N . TYR A 1 227 ? 1.776 -16.755 10.947 1.00 97.31 227 TYR A N 1
ATOM 1759 C CA . TYR A 1 227 ? 2.769 -17.436 10.110 1.00 97.31 227 TYR A CA 1
ATOM 1760 C C . TYR A 1 227 ? 2.115 -18.308 9.035 1.00 97.31 227 TYR A C 1
ATOM 1762 O O . TYR A 1 227 ? 2.660 -18.438 7.938 1.00 97.31 227 TYR A O 1
ATOM 1770 N N . SER A 1 228 ? 0.926 -18.858 9.301 1.00 96.69 228 SER A N 1
ATOM 1771 C CA . SER A 1 228 ? 0.159 -19.640 8.323 1.00 96.69 228 SER A CA 1
ATOM 1772 C C . SER A 1 228 ? -0.236 -18.827 7.082 1.00 96.69 228 SER A C 1
ATOM 1774 O O . SER A 1 228 ? -0.428 -19.391 6.005 1.00 96.69 228 SER A O 1
ATOM 1776 N N . PHE A 1 229 ? -0.268 -17.494 7.189 1.00 96.75 229 PHE A N 1
ATOM 1777 C CA . PHE A 1 229 ? -0.459 -16.594 6.050 1.00 96.75 229 PHE A CA 1
ATOM 1778 C C . PHE A 1 229 ? 0.804 -16.412 5.192 1.00 96.75 229 PHE A C 1
ATOM 1780 O O . PHE A 1 229 ? 0.728 -15.819 4.122 1.00 96.75 229 PHE A O 1
ATOM 1787 N N . GLY A 1 230 ? 1.966 -16.898 5.643 1.00 94.94 230 GLY A N 1
ATOM 1788 C CA . GLY A 1 230 ? 3.249 -16.752 4.950 1.00 94.94 230 GLY A CA 1
ATOM 1789 C C . GLY A 1 230 ? 3.949 -15.408 5.179 1.00 94.94 230 GLY A C 1
ATOM 1790 O O . GLY A 1 230 ? 4.949 -15.128 4.526 1.00 94.94 230 GLY A O 1
ATOM 1791 N N . LEU A 1 231 ? 3.467 -14.579 6.114 1.00 93.75 231 LEU A N 1
ATOM 1792 C CA . LEU A 1 231 ? 3.999 -13.230 6.373 1.00 93.75 231 LEU A CA 1
ATOM 1793 C C . LEU A 1 231 ? 5.413 -13.219 6.975 1.00 93.75 231 LEU A C 1
ATOM 1795 O O . LEU A 1 231 ? 6.101 -12.205 6.918 1.00 93.75 231 LEU A O 1
ATOM 1799 N N . ASN A 1 232 ? 5.855 -14.342 7.539 1.00 94.88 232 ASN A N 1
ATOM 1800 C CA . ASN A 1 232 ? 7.195 -14.530 8.094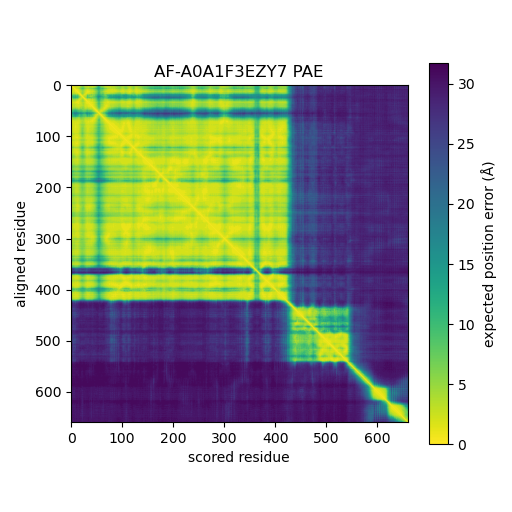 1.00 94.88 232 ASN A CA 1
ATOM 1801 C C . ASN A 1 232 ? 8.212 -15.057 7.067 1.00 94.88 232 ASN A C 1
ATOM 1803 O O . ASN A 1 232 ? 9.321 -15.429 7.446 1.00 94.88 232 ASN A O 1
ATOM 1807 N N . LYS A 1 233 ? 7.852 -15.118 5.779 1.00 95.00 233 LYS A N 1
ATOM 1808 C CA . LYS A 1 233 ? 8.726 -15.592 4.700 1.00 95.00 233 LYS A CA 1
ATOM 1809 C C . LYS A 1 233 ? 8.800 -14.565 3.565 1.00 95.00 233 LYS A C 1
ATOM 1811 O O . LYS A 1 233 ? 7.822 -13.851 3.329 1.00 95.00 233 LYS A O 1
ATOM 1816 N N . PRO A 1 234 ? 9.933 -14.481 2.844 1.00 95.44 234 PRO A N 1
ATOM 1817 C CA . PRO A 1 234 ? 9.978 -13.767 1.571 1.00 95.44 234 PRO A CA 1
ATOM 1818 C C . PRO A 1 234 ? 8.899 -14.293 0.614 1.00 95.44 234 PRO A C 1
ATOM 1820 O O . PRO A 1 234 ? 8.527 -15.467 0.671 1.00 95.44 234 PRO A O 1
ATOM 1823 N N . LEU A 1 235 ? 8.418 -13.438 -0.288 1.00 95.75 235 LEU A N 1
ATOM 1824 C CA . LEU A 1 235 ? 7.464 -13.830 -1.332 1.00 95.75 235 LEU A CA 1
ATOM 1825 C C . LEU A 1 235 ? 8.150 -14.615 -2.459 1.00 95.75 235 LEU A C 1
ATOM 1827 O O . LEU A 1 235 ? 7.477 -15.247 -3.274 1.00 95.75 235 LEU A O 1
ATOM 1831 N N . GLY A 1 236 ? 9.484 -14.567 -2.517 1.00 95.56 236 GLY A N 1
ATOM 1832 C CA . GLY A 1 236 ? 10.285 -15.247 -3.525 1.00 95.56 236 GLY A CA 1
ATOM 1833 C C . GLY A 1 236 ? 10.194 -14.544 -4.875 1.00 95.56 236 GLY A C 1
ATOM 1834 O O . GLY A 1 236 ? 10.018 -15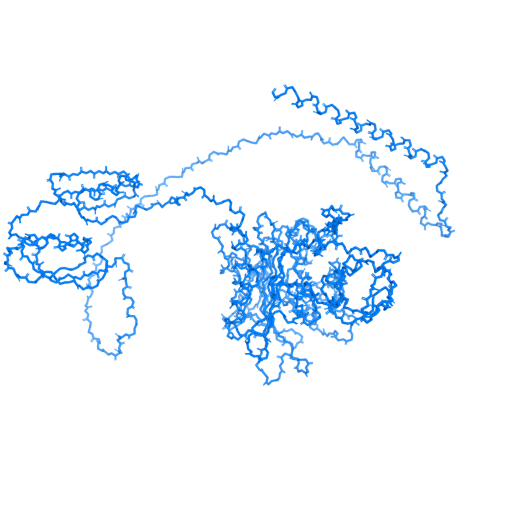.201 -5.902 1.00 95.56 236 GLY A O 1
ATOM 1835 N N . LEU A 1 237 ? 10.272 -13.211 -4.874 1.00 95.38 237 LEU A N 1
ATOM 1836 C CA . LEU A 1 237 ? 10.178 -12.356 -6.062 1.00 95.38 237 LEU A CA 1
ATOM 1837 C C . LEU A 1 237 ? 11.349 -12.576 -7.034 1.00 95.38 237 LEU A C 1
ATOM 1839 O O . LEU A 1 237 ? 11.240 -12.242 -8.211 1.00 95.38 237 LEU A O 1
ATOM 1843 N N . GLY A 1 238 ? 12.462 -13.128 -6.542 1.00 91.94 238 GLY A N 1
ATOM 1844 C CA . GLY A 1 238 ? 13.664 -13.434 -7.323 1.00 91.94 238 GLY A CA 1
ATOM 1845 C C . GLY A 1 238 ? 14.640 -12.264 -7.458 1.00 91.94 238 GLY A C 1
ATOM 1846 O O . GLY A 1 238 ? 15.753 -12.457 -7.939 1.00 91.94 238 GLY A O 1
ATOM 1847 N N . PHE A 1 239 ? 14.260 -11.062 -7.017 1.00 94.25 239 PHE A N 1
ATOM 1848 C CA . PHE A 1 239 ? 15.158 -9.910 -7.009 1.00 94.25 239 PHE A CA 1
ATOM 1849 C C . PHE A 1 239 ? 16.268 -10.085 -5.974 1.00 94.25 239 PHE A C 1
ATOM 1851 O O . PHE A 1 239 ? 16.025 -10.455 -4.823 1.00 94.25 239 PHE A O 1
ATOM 1858 N N . LEU A 1 240 ? 17.489 -9.724 -6.367 1.00 89.81 240 LEU A N 1
ATOM 1859 C CA . LEU A 1 240 ? 18.591 -9.591 -5.427 1.00 89.81 240 LEU A CA 1
ATOM 1860 C C . LEU A 1 240 ? 18.258 -8.498 -4.400 1.00 89.81 240 LEU A C 1
ATOM 1862 O O . LEU A 1 240 ? 17.945 -7.365 -4.766 1.00 89.81 240 LEU A O 1
ATOM 1866 N N . GLY A 1 241 ? 18.336 -8.841 -3.115 1.00 88.88 241 GLY A N 1
ATOM 1867 C CA . GLY A 1 241 ? 18.016 -7.916 -2.028 1.00 88.88 241 GLY A CA 1
ATOM 1868 C C . GLY A 1 241 ? 16.530 -7.836 -1.665 1.00 88.88 241 GLY A C 1
ATOM 1869 O O . GLY A 1 241 ? 16.156 -6.902 -0.953 1.00 88.88 241 GLY A O 1
ATOM 1870 N N . GLU A 1 242 ? 15.696 -8.791 -2.110 1.00 95.19 242 GLU A N 1
ATOM 1871 C CA . GLU A 1 242 ? 14.368 -9.006 -1.519 1.00 95.19 242 GLU A CA 1
ATOM 1872 C C . GLU A 1 242 ? 14.500 -9.132 0.001 1.00 95.19 242 GLU A C 1
ATOM 1874 O O . GLU A 1 242 ? 15.339 -9.872 0.523 1.00 95.19 242 GLU A O 1
ATOM 1879 N N . ALA A 1 243 ? 13.690 -8.368 0.721 1.00 93.88 243 ALA A N 1
ATOM 1880 C CA . ALA A 1 243 ? 13.794 -8.330 2.158 1.00 93.88 243 ALA A CA 1
ATOM 1881 C C . ALA A 1 243 ? 13.270 -9.606 2.821 1.00 93.88 243 ALA A C 1
ATOM 1883 O O . ALA A 1 243 ? 12.262 -10.188 2.419 1.00 93.88 243 ALA A O 1
ATOM 1884 N N . VAL A 1 244 ? 13.935 -9.988 3.909 1.00 95.12 244 VAL A N 1
ATOM 1885 C CA . VAL A 1 244 ? 13.494 -11.075 4.780 1.00 95.12 244 VAL A CA 1
ATOM 1886 C C . VAL A 1 244 ? 12.627 -10.476 5.889 1.00 95.12 244 VAL A C 1
ATOM 1888 O O . VAL A 1 244 ? 13.137 -9.661 6.666 1.00 95.12 244 VAL A O 1
ATOM 1891 N N . PRO A 1 245 ? 11.333 -10.832 5.973 1.00 95.50 245 PRO A N 1
ATOM 1892 C CA . PRO A 1 245 ? 10.477 -10.353 7.048 1.00 95.50 245 PRO A CA 1
ATOM 1893 C C . PRO A 1 245 ? 10.885 -10.955 8.393 1.00 95.50 245 PRO A C 1
ATOM 1895 O O . PRO A 1 245 ? 11.412 -12.065 8.470 1.00 95.50 245 PRO A O 1
ATOM 1898 N N . ARG A 1 246 ? 10.555 -10.252 9.473 1.00 95.25 246 ARG A N 1
ATOM 1899 C CA . ARG A 1 246 ? 10.670 -10.744 10.843 1.00 95.25 246 ARG A CA 1
ATOM 1900 C C . ARG A 1 246 ? 9.392 -10.426 11.602 1.00 95.25 246 ARG A C 1
ATOM 1902 O O . ARG A 1 246 ? 8.984 -9.276 11.675 1.00 95.25 246 ARG A O 1
ATOM 1909 N N . ILE A 1 247 ? 8.786 -11.432 12.208 1.00 96.12 247 ILE A N 1
ATOM 1910 C CA . ILE A 1 247 ? 7.692 -11.276 13.168 1.00 96.12 247 ILE A CA 1
ATOM 1911 C C . ILE A 1 247 ? 8.144 -12.052 14.392 1.00 96.12 247 ILE A C 1
ATOM 1913 O O . ILE A 1 247 ? 8.446 -13.236 14.241 1.00 96.12 247 ILE A O 1
ATOM 1917 N N . LYS A 1 248 ? 8.247 -11.407 15.557 1.00 96.38 248 LYS A N 1
ATOM 1918 C CA . LYS A 1 248 ? 8.748 -12.087 16.755 1.00 96.38 248 LYS A CA 1
ATOM 1919 C C . LYS A 1 248 ? 7.926 -13.330 17.081 1.00 96.38 248 LYS A C 1
ATOM 1921 O O . LYS A 1 248 ? 6.700 -13.324 16.957 1.00 96.38 248 LYS A O 1
ATOM 1926 N N . TYR A 1 249 ? 8.618 -14.366 17.530 1.00 97.50 249 TYR A N 1
ATOM 1927 C CA . TYR A 1 249 ? 8.019 -15.601 18.015 1.00 97.50 249 TYR A CA 1
ATOM 1928 C C . TYR A 1 249 ? 8.157 -15.709 19.544 1.00 97.50 249 TYR A C 1
ATOM 1930 O O . TYR A 1 249 ? 9.143 -15.213 20.085 1.00 97.50 249 TYR A O 1
ATOM 1938 N N . PRO A 1 250 ? 7.238 -16.377 20.274 1.00 96.81 250 PRO A N 1
ATOM 1939 C CA . PRO A 1 250 ? 7.305 -16.463 21.740 1.00 96.81 250 PRO A CA 1
ATOM 1940 C C . PRO A 1 250 ? 8.570 -17.099 22.323 1.00 96.81 250 PRO A C 1
ATOM 1942 O O . PRO A 1 250 ? 8.839 -16.944 23.509 1.00 96.81 250 PRO A O 1
ATOM 1945 N N . THR A 1 251 ? 9.337 -17.836 21.517 1.00 96.19 251 THR A N 1
ATOM 1946 C CA . THR A 1 251 ? 10.623 -18.425 21.926 1.00 96.19 251 THR A CA 1
ATOM 1947 C C . THR A 1 251 ? 11.827 -17.552 21.576 1.00 96.19 251 THR A C 1
ATOM 1949 O O . THR A 1 251 ? 12.956 -17.963 21.839 1.00 96.19 251 THR A O 1
ATOM 1952 N N . ASP A 1 252 ? 11.620 -16.391 20.951 1.00 96.75 252 ASP A N 1
ATOM 1953 C CA . ASP A 1 252 ? 12.709 -15.484 20.608 1.00 96.75 252 ASP A CA 1
ATOM 1954 C C . ASP A 1 252 ? 13.302 -14.854 21.883 1.00 96.75 252 ASP A C 1
ATOM 1956 O O . ASP A 1 252 ? 12.550 -14.484 22.788 1.00 96.75 252 ASP A O 1
ATOM 1960 N N . PRO A 1 253 ? 14.633 -14.658 21.964 1.00 95.56 253 PRO A N 1
ATOM 1961 C CA . PRO A 1 253 ? 15.275 -14.071 23.145 1.00 95.56 253 PRO A CA 1
ATOM 1962 C C . PRO A 1 253 ? 14.810 -12.648 23.483 1.00 95.56 253 PRO A C 1
ATOM 1964 O O . PRO A 1 253 ? 14.933 -12.213 24.624 1.00 95.56 253 PRO A O 1
ATOM 1967 N N . ASP A 1 254 ? 14.305 -11.909 22.492 1.00 93.88 254 ASP A N 1
ATOM 1968 C CA . ASP A 1 254 ? 13.784 -10.548 22.634 1.00 93.88 254 ASP A CA 1
ATOM 1969 C C . ASP A 1 254 ? 12.248 -10.498 22.747 1.00 93.88 254 ASP A C 1
ATOM 1971 O O . ASP A 1 254 ? 11.656 -9.416 22.625 1.00 93.88 254 ASP A O 1
ATOM 1975 N N . TRP A 1 255 ? 11.588 -11.642 22.972 1.00 96.31 255 TRP A N 1
ATOM 1976 C CA . TRP A 1 255 ? 10.192 -11.686 23.399 1.00 96.31 255 TRP A CA 1
ATOM 1977 C C . TRP A 1 255 ? 10.073 -11.212 24.847 1.00 96.31 255 TRP A C 1
ATOM 1979 O O . TRP A 1 255 ? 10.829 -11.616 25.729 1.00 96.31 255 TRP A O 1
ATOM 1989 N N . TRP A 1 256 ? 9.090 -10.362 25.123 1.00 94.44 256 TRP A N 1
ATOM 1990 C CA . TRP A 1 256 ? 8.858 -9.820 26.458 1.00 94.44 256 TRP A CA 1
ATOM 1991 C C . TRP A 1 256 ? 7.355 -9.719 26.730 1.00 94.44 256 TRP A C 1
ATOM 1993 O O . TRP A 1 256 ? 6.528 -9.888 25.838 1.00 94.44 256 TRP A O 1
ATOM 2003 N N . GLY A 1 257 ? 6.973 -9.495 27.991 1.00 92.56 257 GLY A N 1
ATOM 2004 C CA . GLY A 1 257 ? 5.580 -9.639 28.441 1.00 92.56 257 GLY A CA 1
ATOM 2005 C C . GLY A 1 257 ? 4.518 -8.954 27.553 1.00 92.56 257 GLY A C 1
ATOM 2006 O O . GLY A 1 257 ? 3.489 -9.578 27.275 1.00 92.56 257 GLY A O 1
ATOM 2007 N N . PRO A 1 258 ? 4.729 -7.700 27.110 1.00 95.75 258 PRO A N 1
ATOM 2008 C CA . PRO A 1 258 ? 3.823 -6.985 26.214 1.00 95.75 258 PRO A CA 1
ATOM 2009 C C . PRO A 1 258 ? 3.844 -7.397 24.732 1.00 95.75 258 PRO A C 1
ATOM 2011 O O . PRO A 1 258 ? 2.937 -6.975 24.016 1.00 95.75 258 PRO A O 1
ATOM 2014 N N . SER A 1 259 ? 4.795 -8.217 24.260 1.00 97.06 259 SER A N 1
ATOM 2015 C CA . SER A 1 259 ? 4.987 -8.513 22.826 1.00 97.06 259 SER A CA 1
ATOM 2016 C C . SER A 1 259 ? 3.701 -8.920 22.106 1.00 97.06 259 SER A C 1
ATOM 2018 O O . SER A 1 259 ? 3.407 -8.377 21.045 1.00 97.06 259 SER A O 1
ATOM 2020 N N . LEU A 1 260 ? 2.871 -9.788 22.701 1.00 97.81 260 LEU A N 1
ATOM 2021 C CA . LEU A 1 260 ? 1.588 -10.195 22.108 1.00 97.81 260 LEU A CA 1
ATOM 2022 C C . LEU A 1 260 ? 0.685 -8.989 21.783 1.00 97.81 260 LEU A C 1
ATOM 2024 O O . LEU A 1 260 ? 0.138 -8.889 20.684 1.00 97.81 260 LEU A O 1
ATOM 2028 N N . ALA A 1 261 ? 0.555 -8.054 22.726 1.00 97.44 261 ALA A N 1
ATOM 2029 C CA . ALA A 1 261 ? -0.272 -6.863 22.564 1.00 97.44 261 ALA A CA 1
ATOM 2030 C C . ALA A 1 261 ? 0.302 -5.902 21.512 1.00 97.44 261 ALA A C 1
ATOM 2032 O O . ALA A 1 261 ? -0.474 -5.277 20.791 1.00 97.44 261 ALA A O 1
ATOM 2033 N N . TRP A 1 262 ? 1.630 -5.790 21.396 1.00 96.88 262 TRP A N 1
ATOM 2034 C CA . TRP A 1 262 ? 2.306 -4.918 20.425 1.00 96.88 262 TRP A CA 1
ATOM 2035 C C . TRP A 1 262 ? 2.239 -5.475 19.002 1.00 96.88 262 TRP A C 1
ATOM 2037 O O . TRP A 1 262 ? 1.857 -4.755 18.074 1.00 96.88 262 TRP A O 1
ATOM 2047 N N . ILE A 1 263 ? 2.468 -6.780 18.846 1.00 97.62 263 ILE A N 1
ATOM 2048 C CA . ILE A 1 263 ? 2.313 -7.482 17.568 1.00 97.62 263 ILE A CA 1
ATOM 2049 C C . ILE A 1 263 ? 0.875 -7.372 17.068 1.00 97.62 263 ILE A C 1
ATOM 2051 O O . ILE A 1 263 ? 0.664 -7.080 15.891 1.00 97.62 263 ILE A O 1
ATOM 2055 N N . ALA A 1 264 ? -0.123 -7.499 17.952 1.00 97.50 264 ALA A N 1
ATOM 2056 C CA . ALA A 1 264 ? -1.537 -7.421 17.582 1.00 97.50 264 ALA A CA 1
ATOM 2057 C C . ALA A 1 264 ? -1.897 -6.168 16.763 1.00 97.50 264 ALA A C 1
ATOM 2059 O O . ALA A 1 264 ? -2.773 -6.234 15.899 1.00 97.50 264 ALA A O 1
ATOM 2060 N N . HIS A 1 265 ? -1.227 -5.035 16.993 1.00 95.69 265 HIS A N 1
ATOM 2061 C CA . HIS A 1 265 ? -1.483 -3.784 16.275 1.00 95.69 265 HIS A CA 1
ATOM 2062 C C . HIS A 1 265 ? -0.324 -3.312 15.382 1.00 95.69 265 HIS A C 1
ATOM 2064 O O . HIS A 1 265 ? -0.362 -2.180 14.889 1.00 95.69 265 HIS A O 1
ATOM 2070 N N . GLY A 1 266 ? 0.639 -4.197 15.110 1.00 95.50 266 GLY A N 1
ATOM 2071 C CA . GLY A 1 266 ? 1.635 -4.035 14.054 1.00 95.50 266 GLY A CA 1
ATOM 2072 C C . GLY A 1 266 ? 2.988 -3.463 14.475 1.00 95.50 266 GLY A C 1
ATOM 2073 O O . GLY A 1 266 ? 3.661 -2.879 13.625 1.00 95.50 266 GLY A O 1
ATOM 2074 N N . TYR A 1 267 ? 3.366 -3.623 15.745 1.00 95.00 267 TYR A N 1
ATOM 2075 C CA . TYR A 1 267 ? 4.710 -3.355 16.275 1.00 95.00 267 TYR A CA 1
ATOM 2076 C C . TYR A 1 267 ? 5.453 -4.663 16.570 1.00 95.00 267 TYR A C 1
ATOM 2078 O O . TYR A 1 267 ? 4.846 -5.728 16.590 1.00 95.00 267 TYR A O 1
ATOM 2086 N N . GLU A 1 268 ? 6.765 -4.596 16.799 1.00 93.69 268 GLU A N 1
ATOM 2087 C CA . GLU A 1 268 ? 7.638 -5.768 16.978 1.00 93.69 268 GLU A CA 1
ATOM 2088 C C . GLU A 1 268 ? 7.651 -6.707 15.761 1.00 93.69 268 GLU A C 1
ATOM 2090 O O . GLU A 1 268 ? 7.912 -7.910 15.855 1.00 93.69 268 GLU A O 1
ATOM 2095 N N . ILE A 1 269 ? 7.387 -6.129 14.591 1.00 94.31 269 ILE A N 1
ATOM 2096 C CA . ILE A 1 269 ? 7.378 -6.805 13.300 1.00 94.31 269 ILE A CA 1
ATOM 2097 C C . ILE A 1 269 ? 8.100 -5.941 12.266 1.00 94.31 269 ILE A C 1
ATOM 2099 O O . ILE A 1 269 ? 8.069 -4.719 12.310 1.00 94.31 269 ILE A O 1
ATOM 2103 N N . LYS A 1 270 ? 8.745 -6.573 11.298 1.00 93.44 270 LYS A N 1
ATOM 2104 C CA . LYS A 1 270 ? 9.449 -5.916 10.204 1.00 93.44 270 LYS A CA 1
ATOM 2105 C C . LYS A 1 270 ? 9.078 -6.640 8.922 1.00 93.44 270 LYS A C 1
ATOM 2107 O O . LYS A 1 270 ? 9.526 -7.760 8.706 1.00 93.44 270 LYS A O 1
ATOM 2112 N N . ILE A 1 271 ? 8.235 -6.025 8.099 1.00 95.62 271 ILE A N 1
ATOM 2113 C CA . ILE A 1 271 ? 7.783 -6.597 6.823 1.00 95.62 271 ILE A CA 1
ATOM 2114 C C . ILE A 1 271 ? 7.885 -5.553 5.714 1.00 95.62 271 ILE A C 1
ATOM 2116 O O . ILE A 1 271 ? 7.817 -4.351 5.971 1.00 95.62 271 ILE A O 1
ATOM 2120 N N . ALA A 1 272 ? 8.050 -6.007 4.475 1.00 96.88 272 ALA A N 1
ATOM 2121 C CA . ALA A 1 272 ? 8.082 -5.122 3.323 1.00 96.88 272 ALA A CA 1
ATOM 2122 C C . ALA A 1 272 ? 6.667 -4.622 2.963 1.00 96.88 272 ALA A C 1
ATOM 2124 O O . ALA A 1 272 ? 5.689 -5.372 3.106 1.00 96.88 272 ALA A O 1
ATOM 2125 N N . PRO A 1 273 ? 6.530 -3.402 2.410 1.00 98.00 273 PRO A N 1
ATOM 2126 C CA . PRO A 1 273 ? 5.253 -2.890 1.914 1.00 98.00 273 PRO A CA 1
ATOM 2127 C C . PRO A 1 273 ? 4.549 -3.854 0.949 1.00 98.00 273 PRO A C 1
ATOM 2129 O O . PRO A 1 273 ? 3.348 -4.095 1.083 1.00 98.00 273 PRO A O 1
ATOM 2132 N N . ILE A 1 274 ? 5.292 -4.491 0.037 1.00 98.31 274 ILE A N 1
ATOM 2133 C CA . ILE A 1 274 ? 4.724 -5.448 -0.921 1.00 98.31 274 ILE A CA 1
ATOM 2134 C C . ILE A 1 274 ? 4.107 -6.693 -0.256 1.00 98.31 274 ILE A C 1
ATOM 2136 O O . ILE A 1 274 ? 3.152 -7.255 -0.783 1.00 98.31 274 ILE A O 1
ATOM 2140 N N . GLN A 1 275 ? 4.596 -7.114 0.918 1.00 97.56 275 GLN A N 1
ATOM 2141 C CA . GLN A 1 275 ? 4.033 -8.253 1.658 1.00 97.56 275 GLN A CA 1
ATOM 2142 C C . GLN A 1 275 ? 2.690 -7.892 2.288 1.00 97.56 275 GLN A C 1
ATOM 2144 O O . GLN A 1 275 ? 1.741 -8.674 2.231 1.00 97.56 275 GLN A O 1
ATOM 2149 N N . THR A 1 276 ? 2.587 -6.673 2.827 1.00 98.31 276 THR A N 1
ATOM 2150 C CA . THR A 1 276 ? 1.308 -6.135 3.309 1.00 98.31 276 THR A CA 1
ATOM 2151 C C . THR A 1 276 ? 0.314 -6.023 2.153 1.00 98.31 276 THR A C 1
ATOM 2153 O O . THR A 1 276 ? -0.835 -6.441 2.292 1.00 98.31 276 THR A O 1
ATOM 2156 N N . LEU A 1 277 ? 0.760 -5.524 0.993 1.00 98.75 277 LEU A N 1
ATOM 2157 C CA . LEU A 1 277 ? -0.075 -5.443 -0.204 1.00 98.75 277 LEU A CA 1
ATOM 2158 C C . LEU A 1 277 ? -0.554 -6.819 -0.667 1.00 98.75 277 LEU A C 1
ATOM 2160 O O . LEU A 1 277 ? -1.740 -6.970 -0.928 1.00 98.75 277 LEU A O 1
ATOM 2164 N N . ALA A 1 278 ? 0.321 -7.826 -0.721 1.00 98.50 278 ALA A N 1
ATOM 2165 C CA . ALA A 1 278 ? -0.047 -9.176 -1.146 1.00 98.50 278 ALA A CA 1
ATOM 2166 C C . ALA A 1 278 ? -1.151 -9.786 -0.261 1.00 98.50 278 ALA A C 1
ATOM 2168 O O . ALA A 1 278 ? -2.051 -10.458 -0.763 1.00 98.50 278 ALA A O 1
ATOM 2169 N N . PHE A 1 279 ? -1.142 -9.508 1.046 1.00 98.69 279 PHE A N 1
ATOM 2170 C CA . PHE A 1 279 ? -2.213 -9.953 1.940 1.00 98.69 279 PHE A CA 1
ATOM 2171 C C . PHE A 1 279 ? -3.533 -9.197 1.703 1.00 98.69 279 PHE A C 1
ATOM 2173 O O . PHE A 1 279 ? -4.601 -9.805 1.651 1.00 98.69 279 PHE A O 1
ATOM 2180 N N . TYR A 1 280 ? -3.486 -7.876 1.507 1.00 98.81 280 TYR A N 1
ATOM 2181 C CA . TYR A 1 280 ? -4.686 -7.088 1.177 1.00 98.81 280 TYR A CA 1
ATOM 2182 C C . TYR A 1 280 ? -5.253 -7.466 -0.197 1.00 98.81 280 TYR A C 1
ATOM 2184 O O . TYR A 1 280 ? -6.469 -7.525 -0.373 1.00 98.81 280 TYR A O 1
ATOM 2192 N N . ASN A 1 281 ? -4.375 -7.778 -1.148 1.00 98.81 281 ASN A N 1
ATOM 2193 C CA . ASN A 1 281 ? -4.717 -8.332 -2.447 1.00 98.81 281 ASN A CA 1
ATOM 2194 C C . ASN A 1 281 ? -5.439 -9.675 -2.297 1.00 98.81 281 ASN A C 1
ATOM 2196 O O . ASN A 1 281 ? -6.459 -9.865 -2.941 1.00 98.81 281 ASN A O 1
ATOM 2200 N N . ALA A 1 282 ? -5.008 -10.553 -1.384 1.00 98.69 282 ALA A N 1
ATOM 2201 C CA . ALA A 1 282 ? -5.717 -11.801 -1.098 1.00 98.69 282 ALA A CA 1
ATOM 2202 C C . ALA A 1 282 ? -7.148 -11.563 -0.591 1.00 98.69 282 ALA A C 1
ATOM 2204 O O . ALA A 1 282 ? -8.076 -12.240 -1.028 1.00 98.69 282 ALA A O 1
ATOM 2205 N N . VAL A 1 283 ? -7.354 -10.572 0.286 1.00 98.75 283 VAL A N 1
ATOM 2206 C CA . VAL A 1 283 ? -8.701 -10.188 0.754 1.00 98.75 283 VAL A CA 1
ATOM 2207 C C . VAL A 1 283 ? -9.567 -9.661 -0.397 1.00 98.75 283 VAL A C 1
ATOM 2209 O O . VAL A 1 283 ? -10.750 -9.994 -0.480 1.00 98.75 283 VAL A O 1
ATOM 2212 N N . ALA A 1 284 ? -8.982 -8.881 -1.308 1.00 98.62 284 ALA A N 1
ATOM 2213 C CA . ALA A 1 284 ? -9.645 -8.422 -2.528 1.00 98.62 284 ALA A CA 1
ATOM 2214 C C . ALA A 1 284 ? -9.940 -9.579 -3.505 1.00 98.62 284 ALA A C 1
ATOM 2216 O O . ALA A 1 284 ? -10.986 -9.613 -4.145 1.00 98.62 284 ALA A O 1
ATOM 2217 N N . ASN A 1 285 ? -9.038 -10.559 -3.580 1.00 98.56 285 ASN A N 1
ATOM 2218 C CA . ASN A 1 285 ? -9.061 -11.697 -4.495 1.00 98.56 285 ASN A CA 1
ATOM 2219 C C . ASN A 1 285 ? -9.762 -12.922 -3.887 1.00 98.56 285 ASN A C 1
ATOM 2221 O O . ASN A 1 285 ? -9.313 -14.061 -4.014 1.00 98.56 285 ASN A O 1
ATOM 2225 N N . ASN A 1 286 ? -10.867 -12.689 -3.182 1.00 98.06 286 ASN A N 1
ATOM 2226 C CA . ASN A 1 286 ? -11.715 -13.739 -2.615 1.00 98.06 286 ASN A CA 1
ATOM 2227 C C . ASN A 1 286 ? -10.981 -14.754 -1.708 1.00 98.06 286 ASN A C 1
ATOM 2229 O O . ASN A 1 286 ? -11.328 -15.935 -1.666 1.00 98.06 286 ASN A O 1
ATOM 2233 N N . GLY A 1 287 ? -9.967 -14.292 -0.976 1.00 98.00 287 GLY A N 1
ATOM 2234 C CA . GLY A 1 287 ? -9.156 -15.088 -0.056 1.00 98.00 287 GLY A CA 1
ATOM 2235 C C . GLY A 1 287 ? -7.946 -15.776 -0.698 1.00 98.00 287 GLY A C 1
ATOM 2236 O O . GLY A 1 287 ? -7.169 -16.398 0.026 1.00 98.00 287 GLY A O 1
ATOM 2237 N N . VAL A 1 288 ? -7.759 -15.666 -2.018 1.00 98.50 288 VAL A N 1
ATOM 2238 C CA . VAL A 1 288 ? -6.646 -16.285 -2.752 1.00 98.50 288 VAL A CA 1
ATOM 2239 C C . VAL A 1 288 ? -5.457 -15.327 -2.800 1.00 98.50 288 VAL A C 1
ATOM 2241 O O . VAL A 1 288 ? -5.466 -14.331 -3.522 1.00 98.50 288 VAL A O 1
ATOM 2244 N N . MET A 1 289 ? -4.392 -15.646 -2.071 1.00 98.12 289 MET A N 1
ATOM 2245 C CA . MET A 1 289 ? -3.141 -14.896 -2.107 1.00 98.12 289 MET A CA 1
ATOM 2246 C C . MET A 1 289 ? -2.294 -15.335 -3.298 1.00 98.12 289 MET A C 1
ATOM 2248 O O . MET A 1 289 ? -1.819 -16.473 -3.364 1.00 98.12 289 MET A O 1
ATOM 2252 N N . VAL A 1 290 ? -2.082 -14.412 -4.229 1.00 98.00 290 VAL A N 1
ATOM 2253 C CA . VAL A 1 290 ? -1.237 -14.610 -5.409 1.00 98.00 290 VAL A CA 1
ATOM 2254 C C . VAL A 1 290 ? 0.109 -13.923 -5.231 1.00 98.00 290 VAL A C 1
ATOM 2256 O O . VAL A 1 290 ? 0.230 -12.900 -4.554 1.00 98.00 290 VAL A O 1
ATOM 2259 N N . LYS A 1 291 ? 1.141 -14.499 -5.840 1.00 97.81 291 LYS A N 1
ATOM 2260 C CA . LYS A 1 291 ? 2.494 -13.956 -5.800 1.00 97.81 291 LYS A CA 1
ATOM 2261 C C . LYS A 1 291 ? 2.589 -12.701 -6.672 1.00 97.81 291 LYS A C 1
ATOM 2263 O O . LYS A 1 291 ? 2.199 -12.764 -7.841 1.00 97.81 291 LYS A O 1
ATOM 2268 N N . PRO A 1 292 ? 3.153 -11.590 -6.165 1.00 98.25 292 PRO A N 1
ATOM 2269 C CA . PRO A 1 292 ? 3.460 -10.437 -6.998 1.00 98.25 292 PRO A CA 1
ATOM 2270 C C . PRO A 1 292 ? 4.380 -10.793 -8.170 1.00 98.25 292 PRO A C 1
ATOM 2272 O O . PRO A 1 292 ? 5.430 -11.413 -7.986 1.00 98.25 292 PRO A O 1
ATOM 2275 N N . LYS A 1 293 ? 3.987 -10.387 -9.378 1.00 95.75 293 LYS A N 1
ATOM 2276 C CA . LYS A 1 293 ? 4.672 -10.698 -10.638 1.00 95.75 293 LYS A CA 1
ATOM 2277 C C . LYS A 1 293 ? 5.103 -9.411 -11.335 1.00 95.75 293 LYS A C 1
ATOM 2279 O O . LYS A 1 293 ? 4.307 -8.483 -11.425 1.00 95.75 293 LYS A O 1
ATOM 2284 N N . PHE A 1 294 ? 6.334 -9.386 -11.848 1.00 97.44 294 PHE A N 1
ATOM 2285 C CA . PHE A 1 294 ? 6.936 -8.218 -12.514 1.00 97.44 294 PHE A CA 1
ATOM 2286 C C . PHE A 1 294 ? 7.197 -8.422 -14.014 1.00 97.44 294 PHE A C 1
ATOM 2288 O O . PHE A 1 294 ? 7.387 -7.451 -14.742 1.00 97.44 294 PHE A O 1
ATOM 2295 N N . ILE A 1 295 ? 7.213 -9.674 -14.483 1.00 96.69 295 ILE A N 1
ATOM 2296 C CA . ILE A 1 295 ? 7.486 -10.046 -15.878 1.00 96.69 295 ILE A CA 1
ATOM 2297 C C . ILE A 1 295 ? 6.282 -10.808 -16.417 1.00 96.69 295 ILE A C 1
ATOM 2299 O O . ILE A 1 295 ? 5.910 -11.837 -15.859 1.00 96.69 295 ILE A O 1
ATOM 2303 N N . GLU A 1 296 ? 5.683 -10.311 -17.494 1.00 93.19 296 GLU A N 1
ATOM 2304 C CA . GLU A 1 296 ? 4.558 -10.941 -18.182 1.00 93.19 296 GLU A CA 1
ATOM 2305 C C . GLU A 1 296 ? 5.048 -12.078 -19.085 1.00 93.19 296 GLU A C 1
ATOM 2307 O O . GLU A 1 296 ? 4.579 -13.216 -18.972 1.00 93.19 296 GLU A O 1
ATOM 2312 N N . GLU A 1 297 ? 6.032 -11.795 -19.941 1.00 94.06 297 GLU A N 1
ATOM 2313 C CA . GLU A 1 297 ? 6.563 -12.750 -20.912 1.00 94.06 297 GLU A CA 1
ATOM 2314 C C . GLU A 1 297 ? 7.965 -12.392 -21.421 1.00 94.06 297 GLU A C 1
ATOM 2316 O O . GLU A 1 297 ? 8.435 -11.266 -21.278 1.00 94.06 297 GLU A O 1
ATOM 2321 N N . ILE A 1 298 ? 8.621 -13.382 -22.025 1.00 94.25 298 ILE A N 1
ATOM 2322 C CA . ILE A 1 298 ? 9.870 -13.252 -22.776 1.00 94.25 298 ILE A CA 1
ATOM 2323 C C . ILE A 1 298 ? 9.546 -13.418 -24.258 1.00 94.25 298 ILE A C 1
ATOM 2325 O O . ILE A 1 298 ? 8.867 -14.389 -24.623 1.00 94.25 298 ILE A O 1
ATOM 2329 N N . ARG A 1 299 ? 10.050 -12.517 -25.104 1.00 91.56 299 ARG A N 1
ATOM 2330 C CA . ARG A 1 299 ? 9.897 -12.587 -26.562 1.00 91.56 299 ARG A CA 1
ATOM 2331 C C . ARG A 1 299 ? 11.236 -12.740 -27.267 1.00 91.56 299 ARG A C 1
ATOM 2333 O O . ARG A 1 299 ? 12.264 -12.282 -26.789 1.00 91.56 299 ARG A O 1
ATOM 2340 N N . GLU A 1 300 ? 11.201 -13.392 -28.414 1.00 90.81 300 GLU A N 1
ATOM 2341 C CA . GLU A 1 300 ? 12.328 -13.538 -29.329 1.00 90.81 300 GLU A CA 1
ATOM 2342 C C . GLU A 1 300 ? 11.813 -13.166 -30.717 1.00 90.81 300 GLU A C 1
ATOM 2344 O O . GLU A 1 300 ? 10.831 -13.747 -31.182 1.00 90.81 300 GLU A O 1
ATOM 2349 N N . ASN A 1 301 ? 12.401 -12.140 -31.337 1.00 85.69 301 ASN A N 1
ATOM 2350 C CA . ASN A 1 301 ? 11.937 -11.579 -32.614 1.00 85.69 301 ASN A CA 1
ATOM 2351 C C . ASN A 1 301 ? 10.444 -11.192 -32.596 1.00 85.69 301 ASN A C 1
ATOM 2353 O O . ASN A 1 301 ? 9.694 -11.480 -33.527 1.00 85.69 301 ASN A O 1
ATOM 2357 N N . GLY A 1 302 ? 9.983 -10.601 -31.488 1.00 83.88 302 GLY A N 1
ATOM 2358 C CA . GLY A 1 302 ? 8.581 -10.218 -31.290 1.00 83.88 302 GLY A CA 1
ATOM 2359 C C . GLY A 1 302 ? 7.619 -11.369 -30.961 1.00 83.88 302 GLY A C 1
ATOM 2360 O O . GLY A 1 302 ? 6.466 -11.105 -30.620 1.00 83.88 302 GLY A O 1
ATOM 2361 N N . ILE A 1 303 ? 8.070 -12.628 -30.985 1.00 88.19 303 ILE A N 1
ATOM 2362 C CA . ILE A 1 303 ? 7.234 -13.806 -30.713 1.00 88.19 303 ILE A CA 1
ATOM 2363 C C . ILE A 1 303 ? 7.381 -14.222 -29.240 1.00 88.19 303 ILE A C 1
ATOM 2365 O O . ILE A 1 303 ? 8.506 -14.440 -28.785 1.00 88.19 303 ILE A O 1
ATOM 2369 N N . PRO A 1 304 ? 6.284 -14.378 -28.471 1.00 88.12 304 PRO A N 1
ATOM 2370 C CA . PRO A 1 304 ? 6.352 -14.879 -27.100 1.00 88.12 304 PRO A CA 1
ATOM 2371 C C . PRO A 1 304 ? 6.893 -16.313 -27.042 1.00 88.12 304 PRO A C 1
ATOM 2373 O O . PRO A 1 304 ? 6.256 -17.251 -27.518 1.00 88.12 304 PRO A O 1
ATOM 2376 N N . VAL A 1 305 ? 8.049 -16.494 -26.402 1.00 91.69 305 VAL A N 1
ATOM 2377 C CA . VAL A 1 305 ? 8.680 -17.812 -26.198 1.00 91.69 305 VAL A CA 1
ATOM 2378 C C . VAL A 1 305 ? 8.453 -18.359 -24.793 1.00 91.69 305 VAL A C 1
ATOM 2380 O O . VAL A 1 305 ? 8.571 -19.561 -24.555 1.00 91.69 305 VAL A O 1
ATOM 2383 N N . ARG A 1 306 ? 8.108 -17.490 -23.836 1.00 89.44 306 ARG A N 1
ATOM 2384 C CA . ARG A 1 306 ? 7.764 -17.887 -22.468 1.00 89.44 306 ARG A CA 1
ATOM 2385 C C . ARG A 1 306 ? 6.797 -16.891 -21.855 1.00 89.44 306 ARG A C 1
ATOM 2387 O O . ARG A 1 306 ? 7.132 -15.723 -21.743 1.00 89.44 306 ARG A O 1
ATOM 2394 N N . LYS A 1 307 ? 5.654 -17.367 -21.361 1.00 91.06 307 LYS A N 1
ATOM 2395 C CA . LYS A 1 307 ? 4.689 -16.555 -20.608 1.00 91.06 307 LYS A CA 1
ATOM 2396 C C . LYS A 1 307 ? 4.638 -16.987 -19.148 1.00 91.06 307 LYS A C 1
ATOM 2398 O O . LYS A 1 307 ? 4.541 -18.182 -18.857 1.00 91.06 307 LYS A O 1
ATOM 2403 N N . PHE A 1 308 ? 4.696 -16.030 -18.228 1.00 91.06 308 PHE A N 1
ATOM 2404 C CA . PHE A 1 308 ? 4.643 -16.301 -16.794 1.00 91.06 308 PHE A CA 1
ATOM 2405 C C . PHE A 1 308 ? 3.194 -16.279 -16.306 1.00 91.06 308 PHE A C 1
ATOM 2407 O O . PHE A 1 308 ? 2.494 -15.268 -16.404 1.00 91.06 308 PHE A O 1
ATOM 2414 N N . LYS A 1 309 ? 2.738 -17.419 -15.781 1.00 93.81 309 LYS A N 1
ATOM 2415 C CA . LYS A 1 309 ? 1.391 -17.578 -15.220 1.00 93.81 309 LYS A CA 1
ATOM 2416 C C . LYS A 1 309 ? 1.337 -17.059 -13.784 1.00 93.81 309 LYS A C 1
ATOM 2418 O O . LYS A 1 309 ? 2.358 -16.998 -13.107 1.00 93.81 309 LYS A O 1
ATOM 2423 N N . THR A 1 310 ? 0.135 -16.722 -13.329 1.00 96.69 310 THR A N 1
ATOM 2424 C CA . THR A 1 310 ? -0.130 -16.395 -11.925 1.00 96.69 310 THR A CA 1
ATOM 2425 C C . THR A 1 310 ? 0.189 -17.587 -11.026 1.00 96.69 310 THR A C 1
ATOM 2427 O O . THR A 1 310 ? -0.235 -18.710 -11.300 1.00 96.69 310 THR A O 1
ATOM 2430 N N . GLU A 1 311 ? 0.934 -17.328 -9.955 1.00 97.38 311 GLU A N 1
ATOM 2431 C CA . GLU A 1 311 ? 1.319 -18.310 -8.943 1.00 97.38 311 GLU A CA 1
ATOM 2432 C C . GLU A 1 311 ? 0.492 -18.062 -7.675 1.00 97.38 311 GLU A C 1
ATOM 2434 O O . GLU A 1 311 ? 0.492 -16.956 -7.131 1.00 97.38 311 GLU A O 1
ATOM 2439 N N . VAL A 1 312 ? -0.238 -19.080 -7.217 1.00 97.75 312 VAL A N 1
ATOM 2440 C CA . VAL A 1 312 ? -1.015 -19.015 -5.973 1.00 97.75 312 VAL A CA 1
ATOM 2441 C C . VAL A 1 312 ? -0.104 -19.408 -4.814 1.00 97.75 312 VAL A C 1
ATOM 2443 O O . VAL A 1 312 ? 0.363 -20.542 -4.759 1.00 97.75 312 VAL A O 1
ATOM 2446 N N . VAL A 1 313 ? 0.128 -18.474 -3.890 1.00 95.75 313 VAL A N 1
ATOM 2447 C CA . VAL A 1 313 ? 0.947 -18.683 -2.683 1.00 95.75 313 VAL A CA 1
ATOM 2448 C C . VAL A 1 313 ? 0.108 -19.303 -1.573 1.00 95.75 313 VAL A C 1
ATOM 2450 O O . VAL A 1 313 ? 0.551 -20.225 -0.893 1.00 95.75 313 VAL A O 1
ATOM 2453 N N . ASN A 1 314 ? -1.122 -18.817 -1.408 1.00 96.50 314 ASN A N 1
ATOM 2454 C CA . ASN A 1 314 ? -2.083 -19.369 -0.465 1.00 96.50 314 ASN A CA 1
ATOM 2455 C C . ASN A 1 314 ? -3.478 -19.387 -1.116 1.00 96.50 314 ASN A C 1
ATOM 2457 O O . ASN A 1 314 ? -3.995 -18.325 -1.460 1.00 96.50 314 ASN A O 1
ATOM 2461 N N . PRO A 1 315 ? -4.106 -20.561 -1.306 1.00 97.00 315 PRO A N 1
ATOM 2462 C CA . PRO A 1 315 ? -5.411 -20.652 -1.955 1.00 97.00 315 PRO A CA 1
ATOM 2463 C C . PRO A 1 315 ? -6.566 -20.111 -1.101 1.00 97.00 315 PRO A C 1
ATOM 2465 O O . PRO A 1 315 ? -7.641 -19.872 -1.641 1.00 97.00 315 PRO A O 1
ATOM 2468 N N . SER A 1 316 ? -6.390 -19.966 0.215 1.00 97.06 316 SER A N 1
ATOM 2469 C CA . SER A 1 316 ? -7.425 -19.463 1.119 1.00 97.06 316 SER A CA 1
ATOM 2470 C C . SER A 1 316 ? -6.797 -18.992 2.432 1.00 97.06 316 SER A C 1
ATOM 2472 O O . SER A 1 316 ? -6.396 -19.800 3.268 1.00 97.06 316 SER A O 1
ATOM 2474 N N . ILE A 1 317 ? -6.730 -17.674 2.629 1.00 97.94 317 ILE A N 1
ATOM 2475 C CA . ILE A 1 317 ? -6.215 -17.083 3.877 1.00 97.94 317 ILE A CA 1
ATOM 2476 C C . ILE A 1 317 ? -7.180 -17.256 5.063 1.00 97.94 317 ILE A C 1
ATOM 2478 O O . ILE A 1 317 ? -6.750 -17.256 6.211 1.00 97.94 317 ILE A O 1
ATOM 2482 N N . CYS A 1 318 ? -8.480 -17.403 4.809 1.00 98.06 318 CYS A N 1
ATOM 2483 C CA . CYS A 1 318 ? -9.513 -17.624 5.822 1.00 98.06 318 CYS A CA 1
ATOM 2484 C C . CYS A 1 318 ? -10.800 -18.163 5.181 1.00 98.06 318 CYS A C 1
ATOM 2486 O O . CYS A 1 318 ? -10.940 -18.198 3.952 1.00 98.06 318 CYS A O 1
ATOM 2488 N N . SER A 1 319 ? -11.754 -18.568 6.020 1.00 98.31 319 SER A N 1
ATOM 2489 C CA . SER A 1 319 ? -13.095 -18.951 5.593 1.00 98.31 319 SER A CA 1
ATOM 2490 C C . SER A 1 319 ? -13.826 -17.810 4.872 1.00 98.31 319 SER A C 1
ATOM 2492 O O . SER A 1 319 ? -13.582 -16.624 5.100 1.00 98.31 319 SER A O 1
ATOM 2494 N N . LYS A 1 320 ? -14.802 -18.166 4.025 1.00 98.00 320 LYS A N 1
ATOM 2495 C CA . LYS A 1 320 ? -15.634 -17.180 3.311 1.00 98.00 320 LYS A CA 1
ATOM 2496 C C . LYS A 1 320 ? -16.371 -16.236 4.263 1.00 98.00 320 LYS A C 1
ATOM 2498 O O . LYS A 1 320 ? -16.488 -15.054 3.968 1.00 98.00 320 LYS A O 1
ATOM 2503 N N . THR A 1 321 ? -16.840 -16.745 5.402 1.00 98.00 321 THR A N 1
ATOM 2504 C CA . THR A 1 321 ? -17.555 -15.949 6.407 1.00 98.00 321 THR A CA 1
ATOM 2505 C C . THR A 1 321 ? -16.651 -14.870 6.999 1.00 98.00 321 THR A C 1
ATOM 2507 O O . THR A 1 321 ? -17.029 -13.700 7.030 1.00 98.00 321 THR A O 1
ATOM 2510 N N . THR A 1 322 ? -15.439 -15.240 7.421 1.00 98.62 322 THR A N 1
ATOM 2511 C CA . THR A 1 322 ? -14.444 -14.292 7.940 1.00 98.62 322 THR A CA 1
ATOM 2512 C C . THR A 1 322 ? -14.005 -13.301 6.871 1.00 98.62 322 THR A C 1
ATOM 2514 O O . THR A 1 322 ? -13.845 -12.115 7.154 1.00 98.62 322 THR A O 1
ATOM 2517 N N . LEU A 1 323 ? -13.852 -13.766 5.631 1.00 98.56 323 LEU A N 1
ATOM 2518 C CA . LEU A 1 323 ? -13.473 -12.927 4.504 1.00 98.56 323 LEU A CA 1
ATOM 2519 C C . LEU A 1 323 ? -14.501 -11.821 4.231 1.00 98.56 323 LEU A C 1
ATOM 2521 O O . LEU A 1 323 ? -14.106 -10.661 4.139 1.00 98.56 323 LEU A O 1
ATOM 2525 N N . THR A 1 324 ? -15.798 -12.144 4.152 1.00 98.25 324 THR A N 1
ATOM 2526 C CA . THR A 1 324 ? -16.856 -11.136 3.953 1.00 98.25 324 THR A CA 1
ATOM 2527 C C . THR A 1 324 ? -16.821 -10.087 5.064 1.00 98.25 324 THR A C 1
ATOM 2529 O O . THR A 1 324 ? -16.818 -8.890 4.786 1.00 98.25 324 THR A O 1
ATOM 2532 N N . LYS A 1 325 ? -16.684 -10.523 6.325 1.00 98.50 325 LYS A N 1
ATOM 2533 C CA . LYS A 1 325 ? -16.544 -9.606 7.465 1.00 98.50 325 LYS A CA 1
ATOM 2534 C C . LYS A 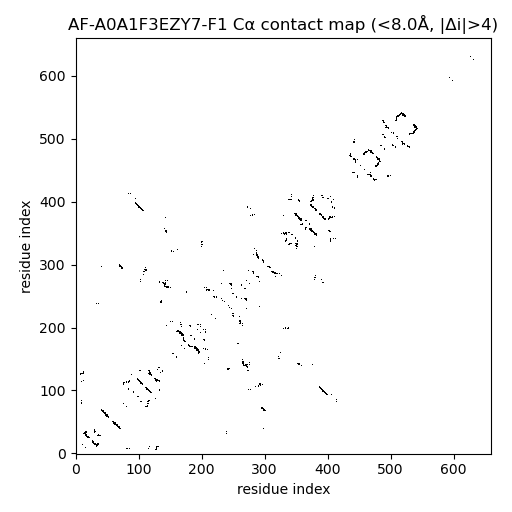1 325 ? -15.307 -8.716 7.316 1.00 98.50 325 LYS A C 1
ATOM 2536 O O . LYS A 1 325 ? -15.402 -7.510 7.506 1.00 98.50 325 LYS A O 1
ATOM 2541 N N . ALA A 1 326 ? -14.159 -9.271 6.926 1.00 98.62 326 ALA A N 1
ATOM 2542 C CA . ALA A 1 326 ? -12.929 -8.507 6.711 1.00 98.62 326 ALA A CA 1
ATOM 2543 C C . ALA A 1 326 ? -13.062 -7.460 5.587 1.00 98.62 326 ALA A C 1
ATOM 2545 O O . ALA A 1 326 ? -12.575 -6.337 5.729 1.00 98.62 326 ALA A O 1
ATOM 2546 N N . GLN A 1 327 ? -13.752 -7.793 4.493 1.00 98.62 327 GLN A N 1
ATOM 2547 C CA . GLN A 1 327 ? -14.062 -6.848 3.416 1.00 98.62 327 GLN A CA 1
ATOM 2548 C C . GLN A 1 327 ? -14.967 -5.711 3.921 1.00 98.62 327 GLN A C 1
ATOM 2550 O O . GLN A 1 327 ? -14.677 -4.538 3.671 1.00 98.62 327 GLN A O 1
ATOM 2555 N N . ASP A 1 328 ? -15.998 -6.029 4.708 1.00 98.12 328 ASP A N 1
ATOM 2556 C CA . ASP A 1 328 ? -16.897 -5.035 5.308 1.00 98.12 328 ASP A CA 1
ATOM 2557 C C . ASP A 1 328 ? -16.185 -4.123 6.316 1.00 98.12 328 ASP A C 1
ATOM 2559 O O . ASP A 1 328 ? -16.430 -2.914 6.344 1.00 98.12 328 ASP A O 1
ATOM 2563 N N . LEU A 1 329 ? -15.264 -4.673 7.113 1.00 98.38 329 LEU A N 1
ATOM 2564 C CA . LEU A 1 329 ? -14.407 -3.903 8.015 1.00 98.38 329 LEU A CA 1
ATOM 2565 C C . LEU A 1 329 ? -13.573 -2.868 7.239 1.00 98.38 329 LEU A C 1
ATOM 2567 O O . LEU A 1 329 ? -13.527 -1.696 7.618 1.00 98.38 329 LEU A O 1
ATOM 2571 N N . LEU A 1 330 ? -12.951 -3.269 6.125 1.00 98.50 330 LEU A N 1
ATOM 2572 C CA . LEU A 1 330 ? -12.139 -2.384 5.279 1.00 98.50 330 LEU A CA 1
ATOM 2573 C C . LEU A 1 330 ? -12.970 -1.307 4.562 1.00 98.50 330 LEU A C 1
ATOM 2575 O O . LEU A 1 330 ? -12.524 -0.160 4.457 1.00 98.50 330 LEU A O 1
ATOM 2579 N N . LYS A 1 331 ? -14.184 -1.635 4.101 1.00 97.62 331 LYS A N 1
ATOM 2580 C CA . LYS A 1 331 ? -15.147 -0.644 3.576 1.00 97.62 331 LYS A CA 1
ATOM 2581 C C . LYS A 1 331 ? -15.573 0.348 4.664 1.00 97.62 331 LYS A C 1
ATOM 2583 O O . LYS A 1 331 ? -15.660 1.556 4.418 1.00 97.62 331 LYS A O 1
ATOM 2588 N N . GLY A 1 332 ? -15.791 -0.145 5.884 1.00 97.06 332 GLY A N 1
ATOM 2589 C CA . GLY A 1 332 ? -16.162 0.653 7.053 1.00 97.06 332 GLY A CA 1
ATOM 2590 C C . GLY A 1 332 ? -15.137 1.736 7.388 1.00 97.06 332 GLY A C 1
ATOM 2591 O O . GLY A 1 332 ? -15.514 2.879 7.652 1.00 97.06 332 GLY A O 1
ATOM 2592 N N . VAL A 1 333 ? -13.838 1.433 7.282 1.00 97.38 333 VAL A N 1
ATOM 2593 C CA . VAL A 1 333 ? -12.758 2.412 7.519 1.00 97.38 333 VAL A CA 1
ATOM 2594 C C . VAL A 1 333 ? -12.879 3.628 6.595 1.00 97.38 333 VAL A C 1
ATOM 2596 O O . VAL A 1 333 ? -12.677 4.758 7.042 1.00 97.38 333 VAL A O 1
ATOM 2599 N N . CYS A 1 334 ? -13.229 3.415 5.325 1.00 95.38 334 CYS A N 1
ATOM 2600 C CA . CYS A 1 334 ? -13.345 4.483 4.327 1.00 95.38 334 CYS A CA 1
ATOM 2601 C C . CYS A 1 334 ? -14.706 5.197 4.361 1.00 95.38 334 CYS A C 1
ATOM 2603 O O . CYS A 1 334 ? -14.839 6.291 3.821 1.00 95.38 334 CYS A O 1
ATOM 2605 N N . SER A 1 335 ? -15.713 4.604 5.005 1.00 92.94 335 SER A N 1
ATOM 2606 C CA . SER A 1 335 ? -17.068 5.168 5.087 1.00 92.94 335 SER A CA 1
ATOM 2607 C C . SER A 1 335 ? -17.304 5.925 6.399 1.00 92.94 335 SER A C 1
ATOM 2609 O O . SER A 1 335 ? -17.823 7.041 6.399 1.00 92.94 335 SER A O 1
ATOM 2611 N N . HIS A 1 336 ? -16.876 5.341 7.519 1.00 92.25 336 HIS A N 1
ATOM 2612 C CA . HIS A 1 336 ? -17.180 5.809 8.876 1.00 92.25 336 HIS A CA 1
ATOM 2613 C C . HIS A 1 336 ? -15.930 6.001 9.747 1.00 92.25 336 HIS A C 1
ATOM 2615 O O . HIS A 1 336 ? -16.034 6.503 10.869 1.00 92.25 336 HIS A O 1
ATOM 2621 N N . GLY A 1 337 ? -14.759 5.572 9.275 1.00 92.69 337 GLY A N 1
ATOM 2622 C CA . GLY A 1 337 ? -13.528 5.507 10.058 1.00 92.69 337 GLY A CA 1
ATOM 2623 C C . GLY A 1 337 ? -12.462 6.525 9.660 1.00 92.69 337 GLY A C 1
ATOM 2624 O O . GLY A 1 337 ? -12.736 7.607 9.136 1.00 92.69 337 GLY A O 1
ATOM 2625 N N . THR A 1 338 ? -11.210 6.148 9.910 1.00 90.69 338 THR A N 1
ATOM 2626 C CA . THR A 1 338 ? -10.021 6.987 9.692 1.00 90.69 338 THR A CA 1
ATOM 2627 C C . THR A 1 338 ? -9.714 7.301 8.221 1.00 90.69 338 THR A C 1
ATOM 2629 O O . THR A 1 338 ? -8.885 8.168 7.955 1.00 90.69 338 THR A O 1
ATOM 2632 N N . GLY A 1 339 ? -10.358 6.617 7.268 1.00 91.19 339 GLY A N 1
ATOM 2633 C CA . GLY A 1 339 ? -10.196 6.819 5.823 1.00 91.19 339 GLY A CA 1
ATOM 2634 C C . GLY A 1 339 ? -11.330 7.608 5.160 1.00 91.19 339 GLY A C 1
ATOM 2635 O O . GLY A 1 339 ? -11.420 7.610 3.936 1.00 91.19 339 GLY A O 1
ATOM 2636 N N . ARG A 1 340 ? -12.224 8.247 5.930 1.00 91.56 340 ARG A N 1
ATOM 2637 C CA . ARG A 1 340 ? -13.442 8.906 5.408 1.00 91.56 340 ARG A CA 1
ATOM 2638 C C . ARG A 1 340 ? -13.182 9.983 4.351 1.00 91.56 340 ARG A C 1
ATOM 2640 O O . ARG A 1 340 ? -14.009 10.198 3.468 1.00 91.56 340 ARG A O 1
ATOM 2647 N N . ASN A 1 341 ? -12.030 10.641 4.415 1.00 88.62 341 ASN A N 1
ATOM 2648 C CA . ASN A 1 341 ? -11.605 11.645 3.440 1.00 88.62 341 ASN A CA 1
ATOM 2649 C C . ASN A 1 341 ? -11.276 11.064 2.052 1.00 88.62 341 ASN A C 1
ATOM 2651 O O . ASN A 1 341 ? -11.054 11.829 1.122 1.00 88.62 341 ASN A O 1
ATOM 2655 N N . LEU A 1 342 ? -11.238 9.736 1.908 1.00 89.31 342 LEU A N 1
ATOM 2656 C CA . LEU A 1 342 ? -10.955 9.047 0.648 1.00 89.31 342 LEU A CA 1
ATOM 2657 C C . LEU A 1 342 ? -12.218 8.644 -0.114 1.00 89.31 342 LEU A C 1
ATOM 2659 O O . LEU A 1 342 ? -12.108 7.969 -1.130 1.00 89.31 342 LEU A O 1
ATOM 2663 N N . ARG A 1 343 ? -13.417 9.008 0.350 1.00 88.25 343 ARG A N 1
ATOM 2664 C CA . ARG A 1 343 ? -14.686 8.618 -0.283 1.00 88.25 343 ARG A CA 1
ATOM 2665 C C . ARG A 1 343 ? -14.822 9.200 -1.700 1.00 88.25 343 ARG A C 1
ATOM 2667 O O . ARG A 1 343 ? -14.529 10.369 -1.926 1.00 88.25 343 ARG A O 1
ATOM 2674 N N . ASN A 1 344 ? -15.261 8.386 -2.671 1.00 85.19 344 ASN A N 1
ATOM 2675 C CA . ASN A 1 344 ? -15.608 8.822 -4.036 1.00 85.19 344 ASN A CA 1
ATOM 2676 C C . ASN A 1 344 ? -17.129 8.757 -4.248 1.00 85.19 344 ASN A C 1
ATOM 2678 O O . ASN A 1 344 ? -17.728 7.793 -3.770 1.00 85.19 344 ASN A O 1
ATOM 2682 N N . PRO A 1 345 ? -17.749 9.695 -4.988 1.00 85.62 345 PRO A N 1
ATOM 2683 C CA . PRO A 1 345 ? -19.067 9.463 -5.582 1.00 85.62 345 PRO A CA 1
ATOM 2684 C C . PRO A 1 345 ? -19.093 8.367 -6.669 1.00 85.62 345 PRO A C 1
ATOM 2686 O O . PRO A 1 345 ? -20.112 7.704 -6.813 1.00 85.62 345 PRO A O 1
ATOM 2689 N N . TYR A 1 346 ? -18.002 8.150 -7.410 1.00 87.62 346 TYR A N 1
ATOM 2690 C CA . TYR A 1 346 ? -17.977 7.282 -8.598 1.00 87.62 346 TYR A CA 1
ATOM 2691 C C . TYR A 1 346 ? -17.636 5.812 -8.322 1.00 87.62 346 TYR A C 1
ATOM 2693 O O . TYR A 1 346 ? -18.052 4.941 -9.079 1.00 87.62 346 TYR A O 1
ATOM 2701 N N . TYR A 1 347 ? -16.869 5.519 -7.269 1.00 92.00 347 TYR A N 1
ATOM 2702 C CA . TYR A 1 347 ? -16.490 4.153 -6.901 1.00 92.00 347 TYR A CA 1
ATOM 2703 C C . TYR A 1 347 ? -16.209 4.009 -5.400 1.00 92.00 347 TYR A C 1
ATOM 2705 O O . TYR A 1 347 ? -15.859 4.959 -4.698 1.00 92.00 347 TYR A O 1
ATOM 2713 N N . THR A 1 348 ? -16.345 2.791 -4.884 1.00 94.75 348 THR A N 1
ATOM 2714 C CA . THR A 1 348 ? -16.106 2.478 -3.471 1.00 94.75 348 THR A CA 1
ATOM 2715 C C . THR A 1 348 ? -14.647 2.089 -3.227 1.00 94.75 348 THR A C 1
ATOM 2717 O O . THR A 1 348 ? -14.012 1.453 -4.065 1.00 94.75 348 THR A O 1
ATOM 2720 N N . ILE A 1 349 ? -14.100 2.454 -2.066 1.00 96.88 349 ILE A N 1
ATOM 2721 C CA . ILE A 1 349 ? -12.745 2.074 -1.635 1.00 96.88 349 ILE A CA 1
ATOM 2722 C C . ILE A 1 349 ? -12.854 1.261 -0.348 1.00 96.88 349 ILE A C 1
ATOM 2724 O O . ILE A 1 349 ? -13.612 1.613 0.557 1.00 96.88 349 ILE A O 1
ATOM 2728 N N . ALA A 1 350 ? -12.072 0.190 -0.264 1.00 98.19 350 ALA A N 1
ATOM 2729 C CA . ALA A 1 350 ? -11.862 -0.575 0.955 1.00 98.19 350 ALA A CA 1
ATOM 2730 C C . ALA A 1 350 ? -10.380 -0.531 1.311 1.00 98.19 350 ALA A C 1
ATOM 2732 O O . ALA A 1 350 ? -9.523 -0.768 0.464 1.00 98.19 350 ALA A O 1
ATOM 2733 N N . GLY A 1 351 ? -10.053 -0.231 2.562 1.00 97.81 351 GLY A N 1
ATOM 2734 C CA . GLY A 1 351 ? -8.658 -0.134 2.962 1.00 97.81 351 GLY A CA 1
ATOM 2735 C C . GLY A 1 351 ? -8.472 0.169 4.433 1.00 97.81 351 GLY A C 1
ATOM 2736 O O . GLY A 1 351 ? -9.424 0.244 5.205 1.00 97.81 351 GLY A O 1
ATOM 2737 N N . LYS A 1 352 ? -7.214 0.337 4.827 1.00 98.12 352 LYS A N 1
ATOM 2738 C CA . LYS A 1 352 ? -6.826 0.622 6.199 1.00 98.12 352 LYS A CA 1
ATOM 2739 C C . LYS A 1 352 ? -5.704 1.644 6.246 1.00 98.12 352 LYS A C 1
ATOM 2741 O O . LYS A 1 352 ? -4.681 1.502 5.580 1.00 98.12 352 LYS A O 1
ATOM 2746 N N . THR A 1 353 ? -5.878 2.649 7.099 1.00 95.69 353 THR A N 1
ATOM 2747 C CA . THR A 1 353 ? -4.803 3.577 7.463 1.00 95.69 353 THR A CA 1
ATOM 2748 C C . THR A 1 353 ? -3.832 2.911 8.438 1.00 95.69 353 THR A C 1
ATOM 2750 O O . THR A 1 353 ? -4.260 2.264 9.404 1.00 95.69 353 THR A O 1
ATOM 2753 N N . GLY A 1 354 ? -2.542 3.157 8.244 1.00 91.62 354 GLY A N 1
ATOM 2754 C CA . GLY A 1 354 ? -1.478 2.891 9.200 1.00 91.62 354 GLY A CA 1
ATOM 2755 C C . GLY A 1 354 ? -0.781 4.182 9.616 1.00 91.62 354 GLY A C 1
ATOM 2756 O O . GLY A 1 354 ? -0.529 5.066 8.799 1.00 91.62 354 GLY A O 1
ATOM 2757 N N . THR A 1 355 ? -0.487 4.285 10.907 1.00 88.00 355 THR A N 1
ATOM 2758 C CA . THR A 1 355 ? 0.411 5.297 11.463 1.00 88.00 355 THR A CA 1
ATOM 2759 C C . THR A 1 355 ? 1.289 4.572 12.470 1.00 88.00 355 THR A C 1
ATOM 2761 O O . THR A 1 355 ? 0.763 4.031 13.445 1.00 88.00 355 THR A O 1
ATOM 2764 N N . ALA A 1 356 ? 2.592 4.508 12.216 1.00 84.62 356 ALA A N 1
ATOM 2765 C CA . ALA A 1 356 ? 3.559 3.884 13.115 1.00 84.62 356 ALA A CA 1
ATOM 2766 C C . ALA A 1 356 ? 4.591 4.917 13.566 1.00 84.62 356 ALA A C 1
ATOM 2768 O O . ALA A 1 356 ? 4.965 5.806 12.798 1.00 84.62 356 ALA A O 1
ATOM 2769 N N . VAL A 1 357 ? 5.040 4.814 14.812 1.00 82.81 357 VAL A N 1
ATOM 2770 C CA . VAL A 1 357 ? 6.240 5.523 15.269 1.00 82.81 357 VAL A CA 1
ATOM 2771 C C . VAL A 1 357 ? 7.431 4.656 14.897 1.00 82.81 357 VAL A C 1
ATOM 2773 O O . VAL A 1 357 ? 7.412 3.465 15.170 1.00 82.81 357 VAL A O 1
ATOM 2776 N N . ILE A 1 358 ? 8.448 5.233 14.270 1.00 76.19 358 ILE A N 1
ATOM 2777 C CA . ILE A 1 358 ? 9.658 4.500 13.896 1.00 76.19 358 ILE A CA 1
ATOM 2778 C C . ILE A 1 358 ? 10.619 4.528 15.084 1.00 76.19 358 ILE A C 1
ATOM 2780 O O . ILE A 1 358 ? 10.883 5.599 15.636 1.00 76.19 358 ILE A O 1
ATOM 2784 N N . ALA A 1 359 ? 11.122 3.359 15.481 1.00 61.19 359 ALA A N 1
ATOM 2785 C CA . ALA A 1 359 ? 12.167 3.256 16.491 1.00 61.19 359 ALA A CA 1
ATOM 2786 C C . ALA A 1 359 ? 13.474 3.882 15.980 1.00 61.19 359 ALA A C 1
ATOM 2788 O O . ALA A 1 359 ? 13.871 3.661 14.837 1.00 61.19 359 ALA A O 1
ATOM 2789 N N . ASP A 1 360 ? 14.149 4.643 16.837 1.00 56.09 360 ASP A N 1
ATOM 2790 C CA . ASP A 1 360 ? 15.533 5.052 16.606 1.00 56.09 360 ASP A CA 1
ATOM 2791 C C . ASP A 1 360 ? 16.441 3.834 16.845 1.00 56.09 360 ASP A C 1
ATOM 2793 O O . ASP A 1 360 ? 16.326 3.179 17.889 1.00 56.09 360 ASP A O 1
ATOM 2797 N N . GLU A 1 361 ? 17.316 3.524 15.880 1.00 49.94 361 GLU A N 1
ATOM 2798 C CA . GLU A 1 361 ? 18.122 2.294 15.801 1.00 49.94 361 GLU A CA 1
ATOM 2799 C C . GLU A 1 361 ? 18.914 1.994 17.086 1.00 49.94 361 GLU A C 1
ATOM 2801 O O . GLU A 1 361 ? 19.149 0.827 17.385 1.00 49.94 361 GLU A O 1
ATOM 2806 N N . ASN A 1 362 ? 19.248 3.012 17.891 1.00 41.72 362 ASN A N 1
ATOM 2807 C CA . ASN A 1 362 ? 20.011 2.851 19.137 1.00 41.72 362 ASN A CA 1
ATOM 2808 C C . ASN A 1 362 ? 19.277 3.302 20.414 1.00 41.72 362 ASN A C 1
ATOM 2810 O O . ASN A 1 362 ? 19.849 3.234 21.503 1.00 41.72 362 ASN A O 1
ATOM 2814 N N . ARG A 1 363 ? 18.042 3.816 20.316 1.00 49.41 363 ARG A N 1
ATOM 2815 C CA . ARG A 1 363 ? 17.346 4.474 21.448 1.00 49.41 363 ARG A CA 1
ATOM 2816 C C . ARG A 1 363 ? 15.875 4.082 21.610 1.00 49.41 363 ARG A C 1
ATOM 2818 O O . ARG A 1 363 ? 15.184 4.613 22.482 1.00 49.41 363 ARG A O 1
ATOM 2825 N N . GLY A 1 364 ? 15.378 3.152 20.794 1.00 57.09 364 GLY A N 1
ATOM 2826 C CA . GLY A 1 364 ? 13.973 2.753 20.814 1.00 57.09 364 GLY A CA 1
ATOM 2827 C C . GLY A 1 364 ? 13.045 3.918 20.447 1.00 57.09 364 GLY A C 1
ATOM 2828 O O . GLY A 1 364 ? 13.412 4.821 19.701 1.00 57.09 364 GLY A O 1
ATOM 2829 N N . TYR A 1 365 ? 11.818 3.924 20.972 1.00 55.91 365 TYR A N 1
ATOM 2830 C CA . TYR A 1 365 ? 10.803 4.936 20.625 1.00 55.91 365 TYR A CA 1
ATOM 2831 C C . TYR A 1 365 ? 10.914 6.249 21.424 1.00 55.91 365 TYR A C 1
ATOM 2833 O O . TYR A 1 365 ? 10.094 7.155 21.237 1.00 55.91 365 TYR A O 1
ATOM 2841 N N . LYS A 1 366 ? 11.880 6.355 22.350 1.00 42.78 366 LYS A N 1
ATOM 2842 C CA . LYS A 1 366 ? 12.078 7.526 23.219 1.00 42.78 366 LYS A CA 1
ATOM 2843 C C . LYS A 1 366 ? 13.542 7.692 23.651 1.00 42.78 366 LYS A C 1
ATOM 2845 O O . LYS A 1 366 ? 13.966 7.006 24.569 1.00 42.78 366 LYS A O 1
ATOM 2850 N N . ALA A 1 367 ? 14.233 8.702 23.112 1.00 39.34 367 ALA A N 1
ATOM 2851 C CA . ALA A 1 367 ? 15.171 9.547 23.871 1.00 39.34 367 ALA A CA 1
ATOM 2852 C C . ALA A 1 367 ? 15.642 10.759 23.033 1.00 39.34 367 ALA A C 1
ATOM 2854 O O . ALA A 1 367 ? 16.515 10.637 22.177 1.00 39.34 367 ALA A O 1
ATOM 2855 N N . GLY A 1 368 ? 15.075 11.943 23.302 1.00 42.16 368 GLY A N 1
ATOM 2856 C CA . GLY A 1 368 ? 15.675 13.246 22.960 1.00 42.16 368 GLY A CA 1
ATOM 2857 C C . GLY A 1 368 ? 15.583 13.748 21.509 1.00 42.16 368 GLY A C 1
ATOM 2858 O O . GLY A 1 368 ? 16.009 14.871 21.261 1.00 42.16 368 GLY A O 1
ATOM 2859 N N . GLY A 1 369 ? 15.031 12.972 20.569 1.00 50.44 369 GLY A N 1
ATOM 2860 C CA . GLY A 1 369 ? 14.837 13.368 19.164 1.00 50.44 369 GLY A CA 1
ATOM 2861 C C . GLY A 1 369 ? 13.371 13.607 18.773 1.00 50.44 369 GLY A C 1
ATOM 2862 O O . GLY A 1 369 ? 12.446 13.139 19.441 1.00 50.44 369 GLY A O 1
ATOM 2863 N N . VAL A 1 370 ? 13.150 14.327 17.667 1.00 59.59 370 VAL A N 1
ATOM 2864 C CA . VAL A 1 370 ? 11.821 14.500 17.051 1.00 59.59 370 VAL A CA 1
ATOM 2865 C C . VAL A 1 370 ? 11.283 13.124 16.646 1.00 59.59 370 VAL A C 1
ATOM 2867 O O . VAL A 1 370 ? 11.937 12.406 15.892 1.00 59.59 370 VAL A O 1
ATOM 2870 N N . LYS A 1 371 ? 10.097 12.743 17.145 1.00 71.62 371 LYS A N 1
ATOM 2871 C CA . LYS A 1 371 ? 9.455 11.465 16.794 1.00 71.62 371 LYS A CA 1
ATOM 2872 C C . LYS A 1 371 ? 9.309 11.352 15.279 1.00 71.62 371 LYS A C 1
ATOM 2874 O O . LYS A 1 371 ? 8.678 12.203 14.652 1.00 71.62 371 LYS A O 1
ATOM 2879 N N . LYS A 1 372 ? 9.842 10.272 14.717 1.00 84.06 372 LYS A N 1
ATOM 2880 C CA . LYS A 1 372 ? 9.701 9.953 13.302 1.00 84.06 372 LYS A CA 1
ATOM 2881 C C . LYS A 1 372 ? 8.498 9.046 13.101 1.00 84.06 372 LYS A C 1
ATOM 2883 O O . LYS A 1 372 ? 8.336 8.053 13.807 1.00 84.06 372 LYS A O 1
ATOM 2888 N N . TYR A 1 373 ? 7.659 9.394 12.136 1.00 89.81 373 TYR A N 1
ATOM 2889 C CA . TYR A 1 373 ? 6.441 8.652 11.836 1.00 89.81 373 TYR A CA 1
ATOM 2890 C C . TYR A 1 373 ? 6.522 7.988 10.466 1.00 89.81 373 TYR A C 1
ATOM 2892 O O . TYR A 1 373 ? 7.169 8.489 9.547 1.00 89.81 373 TYR A O 1
ATOM 2900 N N . GLN A 1 374 ? 5.814 6.876 10.335 1.00 93.81 374 GLN A N 1
ATOM 2901 C CA . GLN A 1 374 ? 5.456 6.257 9.072 1.00 93.81 374 GLN A CA 1
ATOM 2902 C C . GLN A 1 374 ? 3.949 6.388 8.878 1.00 93.81 374 GLN A C 1
ATOM 2904 O O . GLN A 1 374 ? 3.170 5.892 9.693 1.00 93.81 374 GLN A O 1
ATOM 2909 N N . ALA A 1 375 ? 3.549 7.020 7.782 1.00 95.69 375 ALA A N 1
ATOM 2910 C CA . ALA A 1 375 ? 2.169 7.104 7.340 1.00 95.69 375 ALA A CA 1
ATOM 2911 C C . ALA A 1 375 ? 1.939 6.086 6.222 1.00 95.69 375 ALA A C 1
ATOM 2913 O O . ALA A 1 375 ? 2.679 6.063 5.240 1.00 95.69 375 ALA A O 1
ATOM 2914 N N . SER A 1 376 ? 0.908 5.255 6.339 1.00 97.56 376 SER A N 1
ATOM 2915 C CA . SER A 1 376 ? 0.575 4.277 5.308 1.00 97.56 376 SER A CA 1
ATOM 2916 C C . SER A 1 376 ? -0.922 4.171 5.055 1.00 97.56 376 SER A C 1
ATOM 2918 O O . SER A 1 376 ? -1.763 4.490 5.902 1.00 97.56 376 SER A O 1
ATOM 2920 N N . PHE A 1 377 ? -1.262 3.727 3.853 1.00 98.44 377 PHE A N 1
ATOM 2921 C CA . PHE A 1 377 ? -2.608 3.321 3.490 1.00 98.44 377 PHE A CA 1
ATOM 2922 C C . PHE A 1 377 ? -2.517 2.120 2.553 1.00 98.44 377 PHE A C 1
ATOM 2924 O O . PHE A 1 377 ? -1.815 2.177 1.546 1.00 98.44 377 PHE A O 1
ATOM 2931 N N . CYS A 1 378 ? -3.202 1.032 2.897 1.00 98.75 378 CYS A N 1
ATOM 2932 C CA . CYS A 1 378 ? -3.279 -0.171 2.072 1.00 98.75 378 CYS A CA 1
ATOM 2933 C C . CYS A 1 378 ? -4.746 -0.496 1.807 1.00 98.75 378 CYS A C 1
ATOM 2935 O O . CYS A 1 378 ? -5.555 -0.474 2.736 1.00 98.75 378 CYS A O 1
ATOM 2937 N N . GLY A 1 379 ? -5.105 -0.785 0.563 1.00 98.38 379 GLY A N 1
ATOM 2938 C CA . GLY A 1 379 ? -6.495 -1.004 0.187 1.00 98.38 379 GLY A CA 1
ATOM 2939 C C . GLY A 1 379 ? -6.663 -1.466 -1.249 1.00 98.38 379 GLY A C 1
ATOM 2940 O O . GLY A 1 379 ? -5.690 -1.747 -1.943 1.00 98.38 379 GLY A O 1
ATOM 2941 N N . TYR A 1 380 ? -7.908 -1.540 -1.694 1.00 98.56 380 TYR A N 1
ATOM 2942 C CA . TYR A 1 380 ? -8.289 -1.913 -3.047 1.00 98.56 380 TYR A CA 1
ATOM 2943 C C . TYR A 1 380 ? -9.554 -1.180 -3.487 1.00 98.56 380 TYR A C 1
ATOM 2945 O O . TYR A 1 380 ? -10.323 -0.661 -2.669 1.00 98.56 380 TYR A O 1
ATOM 2953 N N . PHE A 1 381 ? -9.736 -1.119 -4.801 1.00 97.25 381 PHE A N 1
ATOM 2954 C CA . PHE A 1 381 ? -10.859 -0.453 -5.441 1.00 97.25 381 PHE A CA 1
ATOM 2955 C C . PHE A 1 381 ? -11.158 -1.073 -6.827 1.00 97.25 381 PHE A C 1
ATOM 2957 O O . PHE A 1 381 ? -10.261 -1.646 -7.458 1.00 97.25 381 PHE A O 1
ATOM 2964 N N . PRO A 1 382 ? -12.401 -0.938 -7.321 1.00 96.06 382 PRO A N 1
ATOM 2965 C CA . PRO A 1 382 ? -13.611 -0.671 -6.539 1.00 96.06 382 PRO A CA 1
ATOM 2966 C C . PRO A 1 382 ? -13.814 -1.710 -5.422 1.00 96.06 382 PRO A C 1
ATOM 2968 O O . PRO A 1 382 ? -13.368 -2.845 -5.538 1.00 96.06 382 PRO A O 1
ATOM 2971 N N . ALA A 1 383 ? -14.444 -1.349 -4.307 1.00 95.69 383 ALA A N 1
ATOM 2972 C CA . ALA A 1 383 ? -14.524 -2.249 -3.154 1.00 95.69 383 ALA A CA 1
ATOM 2973 C C . ALA A 1 383 ? -15.472 -3.442 -3.373 1.00 95.69 383 ALA A C 1
ATOM 2975 O O . ALA A 1 383 ? -15.348 -4.456 -2.689 1.00 95.69 383 ALA A O 1
ATOM 2976 N N . ASP A 1 384 ? -16.436 -3.307 -4.284 1.00 91.50 384 ASP A N 1
ATOM 2977 C CA . ASP A 1 384 ? -17.455 -4.327 -4.566 1.00 91.50 384 ASP A CA 1
ATOM 2978 C C . ASP A 1 384 ? -17.031 -5.307 -5.668 1.00 91.50 384 ASP A C 1
ATOM 2980 O O . ASP A 1 384 ? -17.365 -6.487 -5.601 1.00 91.50 384 ASP A O 1
ATOM 2984 N N . ASN A 1 385 ? -16.242 -4.840 -6.638 1.00 94.06 385 ASN A N 1
ATOM 2985 C CA . ASN A 1 385 ? -15.563 -5.675 -7.628 1.00 94.06 385 ASN A CA 1
ATOM 2986 C C . ASN A 1 385 ? -14.097 -5.224 -7.749 1.00 94.06 385 ASN A C 1
ATOM 2988 O O . ASN A 1 385 ? -13.791 -4.378 -8.593 1.00 94.06 385 ASN A O 1
ATOM 2992 N N . PRO A 1 386 ? -13.204 -5.721 -6.876 1.00 97.19 386 PRO A N 1
ATOM 2993 C CA . PRO A 1 386 ? -11.825 -5.253 -6.829 1.00 97.19 386 PRO A CA 1
ATOM 2994 C C . PRO A 1 386 ? -11.031 -5.626 -8.081 1.00 97.19 386 PRO A C 1
ATOM 2996 O O . PRO A 1 386 ? -10.871 -6.804 -8.398 1.00 97.19 386 PRO A O 1
ATOM 2999 N N . GLU A 1 387 ? -10.460 -4.622 -8.746 1.00 96.38 387 GLU A N 1
ATOM 3000 C CA . GLU A 1 387 ? -9.560 -4.823 -9.892 1.00 96.38 387 GLU A CA 1
ATOM 3001 C C . GLU A 1 387 ? -8.106 -4.504 -9.523 1.00 96.38 387 GLU A C 1
ATOM 3003 O O . GLU A 1 387 ? -7.187 -5.227 -9.922 1.00 96.38 387 GLU A O 1
ATOM 3008 N N . TYR A 1 388 ? -7.893 -3.486 -8.679 1.00 98.25 388 TYR A N 1
ATOM 3009 C CA . TYR A 1 388 ? -6.568 -3.090 -8.204 1.00 98.25 388 TYR A CA 1
ATOM 3010 C C . TYR A 1 388 ? -6.504 -2.972 -6.689 1.00 98.25 388 TYR A C 1
ATOM 3012 O O . TYR A 1 388 ? -7.396 -2.443 -6.029 1.00 98.25 388 TYR A O 1
ATOM 3020 N N . SER A 1 389 ? -5.379 -3.425 -6.150 1.00 98.75 389 SER A N 1
ATOM 3021 C CA . SER A 1 389 ? -4.939 -3.181 -4.781 1.00 98.75 389 SER A CA 1
ATOM 3022 C C . SER A 1 389 ? -3.742 -2.236 -4.793 1.00 98.75 389 SER A C 1
ATOM 3024 O O . SER A 1 389 ? -2.879 -2.344 -5.667 1.00 98.75 389 SER A O 1
ATOM 3026 N N . ILE A 1 390 ? -3.684 -1.313 -3.837 1.00 98.81 390 ILE A N 1
ATOM 3027 C CA . ILE A 1 390 ? -2.613 -0.328 -3.712 1.00 98.81 390 ILE A CA 1
ATOM 3028 C C . ILE A 1 390 ? -2.138 -0.271 -2.265 1.00 98.81 390 ILE A C 1
ATOM 3030 O O . ILE A 1 390 ? -2.949 -0.224 -1.337 1.00 98.81 390 ILE A O 1
ATOM 3034 N N . ILE A 1 391 ? -0.820 -0.203 -2.082 1.00 98.75 391 ILE A N 1
ATOM 3035 C CA . ILE A 1 391 ? -0.220 0.262 -0.832 1.00 98.75 391 ILE A CA 1
ATOM 3036 C C . ILE A 1 391 ? 0.575 1.535 -1.082 1.00 98.75 391 ILE A C 1
ATOM 3038 O O . ILE A 1 391 ? 1.310 1.632 -2.063 1.00 98.75 391 ILE A O 1
ATOM 3042 N N . VAL A 1 392 ? 0.438 2.490 -0.169 1.00 98.75 392 VAL A N 1
ATOM 3043 C CA . VAL A 1 392 ? 1.287 3.673 -0.070 1.00 98.75 392 VAL A CA 1
ATOM 3044 C C . VAL A 1 392 ? 1.918 3.695 1.314 1.00 98.75 392 VAL A C 1
ATOM 3046 O O . VAL A 1 392 ? 1.216 3.545 2.316 1.00 98.75 392 VAL A O 1
ATOM 3049 N N . VAL A 1 393 ? 3.229 3.908 1.373 1.00 98.31 393 VAL A N 1
ATOM 3050 C CA . VAL A 1 393 ? 3.991 4.099 2.612 1.00 98.31 393 VAL A CA 1
ATOM 3051 C C . VAL A 1 393 ? 4.858 5.340 2.452 1.00 98.31 393 VAL A C 1
ATOM 3053 O O . VAL A 1 393 ? 5.567 5.457 1.462 1.00 98.31 393 VAL A O 1
ATOM 3056 N N . ILE A 1 394 ? 4.797 6.265 3.406 1.00 97.75 394 ILE A N 1
ATOM 3057 C CA . ILE A 1 394 ? 5.593 7.497 3.443 1.00 97.75 394 ILE A CA 1
ATOM 3058 C C . ILE A 1 394 ? 6.231 7.609 4.824 1.00 97.75 394 ILE A C 1
ATOM 3060 O O . ILE A 1 394 ? 5.544 7.534 5.845 1.00 97.75 394 ILE A O 1
ATOM 3064 N N . VAL A 1 395 ? 7.546 7.799 4.861 1.00 95.12 395 VAL A N 1
ATOM 3065 C CA . VAL A 1 395 ? 8.352 7.795 6.081 1.00 95.12 395 VAL A CA 1
ATOM 3066 C C . VAL A 1 395 ? 9.003 9.145 6.333 1.00 95.12 395 VAL A C 1
ATOM 3068 O O . VAL A 1 395 ? 9.559 9.782 5.440 1.00 95.12 395 VAL A O 1
ATOM 3071 N N . GLY A 1 396 ? 8.942 9.567 7.595 1.00 92.25 396 GLY A N 1
ATOM 3072 C CA . GLY A 1 396 ? 9.457 10.847 8.061 1.00 92.25 396 GLY A CA 1
ATOM 3073 C C . GLY A 1 396 ? 8.745 12.077 7.485 1.00 92.25 396 GLY A C 1
ATOM 3074 O O . GLY A 1 396 ? 9.446 13.048 7.205 1.00 92.25 396 GLY A O 1
ATOM 3075 N N . PRO A 1 397 ? 7.406 12.095 7.283 1.00 93.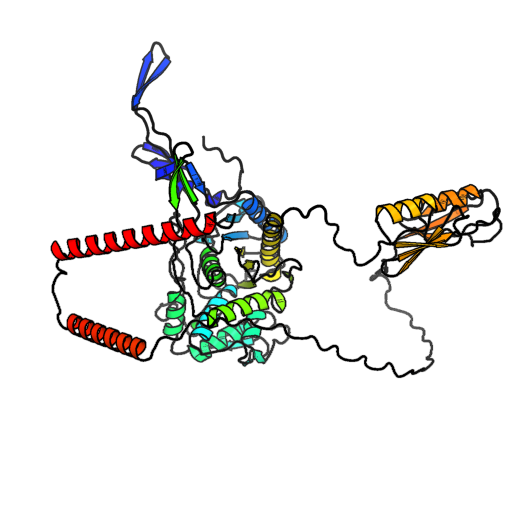06 397 PRO A N 1
ATOM 3076 C CA . PRO A 1 397 ? 6.734 13.308 6.834 1.00 93.06 397 PRO A CA 1
ATOM 3077 C C . PRO A 1 397 ? 6.842 14.407 7.901 1.00 93.06 397 PRO A C 1
ATOM 3079 O O . PRO A 1 397 ? 6.682 14.161 9.099 1.00 93.06 397 PRO A O 1
ATOM 3082 N N . LYS A 1 398 ? 7.087 15.636 7.456 1.00 89.31 398 LYS A N 1
ATOM 3083 C CA . LYS A 1 398 ? 7.042 16.857 8.261 1.00 89.31 398 LYS A CA 1
ATOM 3084 C C . LYS A 1 398 ? 5.622 17.433 8.239 1.00 89.31 398 LYS A C 1
ATOM 3086 O O . LYS A 1 398 ? 4.958 17.459 7.204 1.00 89.31 398 LYS A O 1
ATOM 3091 N N . GLY A 1 399 ? 5.149 17.917 9.387 1.00 88.44 399 GLY A N 1
ATOM 3092 C CA . GLY A 1 399 ? 3.787 18.439 9.538 1.00 88.44 399 GLY A CA 1
ATOM 3093 C C . GLY A 1 399 ? 2.764 17.331 9.799 1.00 88.44 399 GLY A C 1
ATOM 3094 O O . GLY A 1 399 ? 2.811 16.681 10.842 1.00 88.44 399 GLY A O 1
ATOM 3095 N N . LYS A 1 400 ? 1.808 17.126 8.883 1.00 85.38 400 LYS A N 1
ATOM 3096 C CA . LYS A 1 400 ? 0.810 16.047 9.013 1.00 85.38 400 LYS A CA 1
ATOM 3097 C C . LYS A 1 400 ? 1.511 14.686 8.918 1.00 85.38 400 LYS A C 1
ATOM 3099 O O . LYS A 1 400 ? 2.336 14.488 8.036 1.00 85.38 400 LYS A O 1
ATOM 3104 N N . PHE A 1 401 ? 1.149 13.748 9.796 1.00 86.31 401 PHE A N 1
ATOM 3105 C CA . PHE A 1 401 ? 1.807 12.433 9.891 1.00 86.31 401 PHE A CA 1
ATOM 3106 C C . PHE A 1 401 ? 0.845 11.234 9.902 1.00 86.31 401 PHE A C 1
ATOM 3108 O O . PHE A 1 401 ? 1.288 10.089 9.938 1.00 86.31 401 PHE A O 1
ATOM 3115 N N . TYR A 1 402 ? -0.470 11.460 9.876 1.00 84.25 402 TYR A N 1
ATOM 3116 C CA . TYR A 1 402 ? -1.448 10.370 9.893 1.00 84.25 402 TYR A CA 1
ATOM 3117 C C . TYR A 1 402 ? -1.593 9.713 8.515 1.00 84.25 402 TYR A C 1
ATOM 3119 O O . TYR A 1 402 ? -1.664 10.401 7.496 1.00 84.25 402 TYR A O 1
ATOM 3127 N N . GLY A 1 403 ? -1.741 8.382 8.485 1.00 75.94 403 GLY A N 1
ATOM 3128 C CA . GLY A 1 403 ? -1.938 7.610 7.248 1.00 75.94 403 GLY A CA 1
ATOM 3129 C C . GLY A 1 403 ? -3.031 8.168 6.332 1.00 75.94 403 GLY A C 1
ATOM 3130 O O . GLY A 1 403 ? -2.807 8.342 5.138 1.00 75.94 403 GLY A O 1
ATOM 3131 N N . GLY A 1 404 ? -4.185 8.544 6.894 1.00 78.44 404 GLY A N 1
ATOM 3132 C CA . GLY A 1 404 ? -5.304 9.101 6.123 1.00 78.44 404 GLY A CA 1
ATOM 3133 C C . GLY A 1 404 ? -5.031 10.477 5.505 1.00 78.44 404 GLY A C 1
ATOM 3134 O O . GLY A 1 404 ? -5.586 10.781 4.455 1.00 78.44 404 GLY A O 1
ATOM 3135 N N . SER A 1 405 ? -4.168 11.303 6.105 1.00 86.62 405 SER A N 1
ATOM 3136 C CA . SER A 1 405 ? -3.881 12.663 5.621 1.00 86.62 405 SER A CA 1
ATOM 3137 C C . SER A 1 405 ? -2.612 12.775 4.777 1.00 86.62 405 SER A C 1
ATOM 3139 O O . SER A 1 405 ? -2.451 13.777 4.085 1.00 86.62 405 SER A O 1
ATOM 3141 N N . VAL A 1 406 ? -1.735 11.767 4.821 1.00 93.00 406 VAL A N 1
ATOM 3142 C CA . VAL A 1 406 ? -0.463 11.741 4.082 1.00 93.00 406 VAL A CA 1
ATOM 3143 C C . VAL A 1 406 ? -0.474 10.675 2.987 1.00 93.00 406 VAL A C 1
ATOM 3145 O O . VAL A 1 406 ? -0.331 11.004 1.817 1.00 93.00 406 VAL A O 1
ATOM 3148 N N . ALA A 1 407 ? -0.689 9.404 3.333 1.00 95.81 407 ALA A N 1
ATOM 3149 C CA . ALA A 1 407 ? -0.690 8.305 2.363 1.00 95.81 407 ALA A CA 1
ATOM 3150 C C . ALA A 1 407 ? -2.026 8.184 1.607 1.00 95.81 407 ALA A C 1
ATOM 3152 O O . ALA A 1 407 ? -2.053 7.838 0.427 1.00 95.81 407 ALA A O 1
ATOM 3153 N N . GLY A 1 408 ? -3.135 8.518 2.271 1.00 95.00 408 GLY A N 1
ATOM 3154 C CA . GLY A 1 408 ? -4.479 8.503 1.697 1.00 95.00 408 GLY A CA 1
ATOM 3155 C C . GLY A 1 408 ? -4.622 9.330 0.406 1.00 95.00 408 GLY A C 1
ATOM 3156 O O . GLY A 1 408 ? -5.069 8.773 -0.596 1.00 95.00 408 GLY A O 1
ATOM 3157 N N . PRO A 1 409 ? -4.212 10.615 0.365 1.00 94.81 409 PRO A N 1
ATOM 3158 C CA . PRO A 1 409 ? -4.282 11.427 -0.853 1.00 94.81 409 PRO A CA 1
ATOM 3159 C C . PRO A 1 409 ? -3.528 10.833 -2.049 1.00 94.81 409 PRO A C 1
ATOM 3161 O O . PRO A 1 409 ? -3.993 10.951 -3.179 1.00 94.81 409 PRO A O 1
ATOM 3164 N N . VAL A 1 410 ? -2.401 10.150 -1.814 1.00 97.75 410 VAL A N 1
ATOM 3165 C CA . VAL A 1 410 ? -1.651 9.455 -2.874 1.00 97.75 410 VAL A CA 1
ATOM 3166 C C . VAL A 1 410 ? -2.439 8.260 -3.389 1.00 97.75 410 VAL A C 1
ATOM 3168 O O . VAL A 1 410 ? -2.633 8.148 -4.595 1.00 97.75 410 VAL A O 1
ATOM 3171 N N . PHE A 1 411 ? -2.946 7.405 -2.489 1.00 98.06 411 PHE A N 1
ATOM 3172 C CA . PHE A 1 411 ? -3.813 6.285 -2.869 1.00 98.06 411 PHE A CA 1
ATOM 3173 C C . PHE A 1 411 ? -4.979 6.784 -3.721 1.00 98.06 411 PHE A C 1
ATOM 3175 O O . PHE A 1 411 ? -5.260 6.230 -4.779 1.00 98.06 411 PHE A O 1
ATOM 3182 N N . ARG A 1 412 ? -5.622 7.867 -3.276 1.00 95.38 412 ARG A N 1
ATOM 3183 C CA . ARG A 1 412 ? -6.768 8.458 -3.952 1.00 95.38 412 ARG A CA 1
ATOM 3184 C C . ARG A 1 412 ? -6.417 9.004 -5.332 1.00 95.38 412 ARG A C 1
ATOM 3186 O O . ARG A 1 412 ? -7.115 8.695 -6.287 1.00 95.38 412 ARG A O 1
ATOM 3193 N N . GLY A 1 413 ? -5.328 9.762 -5.444 1.00 95.25 413 GLY A N 1
ATOM 3194 C CA . GLY A 1 413 ? -4.876 10.309 -6.722 1.00 95.25 413 GLY A CA 1
ATOM 3195 C C . GLY A 1 413 ? -4.539 9.222 -7.744 1.00 95.25 413 GLY A C 1
ATOM 3196 O O . GLY A 1 413 ? -4.856 9.376 -8.920 1.00 95.25 413 GLY A O 1
ATOM 3197 N N . ILE A 1 414 ? -3.958 8.104 -7.298 1.00 96.94 414 ILE A N 1
ATOM 3198 C CA . ILE A 1 414 ? -3.709 6.947 -8.164 1.00 96.94 414 ILE A CA 1
ATOM 3199 C C . ILE A 1 414 ? -5.032 6.288 -8.551 1.00 96.94 414 ILE A C 1
ATOM 3201 O O . ILE A 1 414 ? -5.283 6.087 -9.735 1.00 96.94 414 ILE A O 1
ATOM 3205 N N . ALA A 1 415 ? -5.884 5.974 -7.573 1.00 95.88 415 ALA A N 1
ATOM 3206 C CA . ALA A 1 415 ? -7.144 5.281 -7.807 1.00 95.88 415 ALA A CA 1
ATOM 3207 C C . ALA A 1 415 ? -8.086 6.072 -8.728 1.00 95.88 415 ALA A C 1
ATOM 3209 O O . ALA A 1 415 ? -8.684 5.483 -9.621 1.00 95.88 415 ALA A O 1
ATOM 3210 N N . ASP A 1 416 ? -8.150 7.399 -8.589 1.00 94.56 416 ASP A N 1
ATOM 3211 C CA . ASP A 1 416 ? -8.958 8.265 -9.452 1.00 94.56 416 ASP A CA 1
ATOM 3212 C C . ASP A 1 416 ? -8.468 8.246 -10.897 1.00 94.56 416 ASP A C 1
ATOM 3214 O O . ASP A 1 416 ? -9.273 8.065 -11.806 1.00 94.56 416 ASP A O 1
ATOM 3218 N N . LYS A 1 417 ? -7.155 8.372 -11.122 1.00 93.94 417 LYS A N 1
ATOM 3219 C CA . LYS A 1 417 ? -6.584 8.333 -12.476 1.00 93.94 417 LYS A CA 1
ATOM 3220 C C . LYS A 1 417 ? -6.710 6.945 -13.111 1.00 93.94 417 LYS A C 1
ATOM 3222 O O . LYS A 1 417 ? -7.043 6.836 -14.287 1.00 93.94 417 LYS A O 1
ATOM 3227 N N . VAL A 1 418 ? -6.487 5.884 -12.330 1.00 92.31 418 VAL A N 1
ATOM 3228 C CA . VAL A 1 418 ? -6.691 4.496 -12.767 1.00 92.31 418 VAL A CA 1
ATOM 3229 C C . VAL A 1 418 ? -8.155 4.289 -13.157 1.00 92.31 418 VAL A C 1
ATOM 3231 O O . VAL A 1 418 ? -8.428 3.825 -14.257 1.00 92.31 418 VAL A O 1
ATOM 3234 N N . TYR A 1 419 ? -9.099 4.681 -12.299 1.00 90.00 419 TYR A N 1
ATOM 3235 C CA . TYR A 1 419 ? -10.528 4.525 -12.565 1.00 90.00 419 TYR A CA 1
ATOM 3236 C C . TYR A 1 419 ? -10.969 5.332 -13.789 1.00 90.00 419 TYR A C 1
ATOM 3238 O O . TYR A 1 419 ? -11.652 4.799 -14.658 1.00 90.00 419 TYR A O 1
ATOM 3246 N N . ALA A 1 420 ? -10.506 6.579 -13.910 1.00 87.88 420 ALA A N 1
ATOM 3247 C CA . ALA A 1 420 ? -10.774 7.422 -15.070 1.00 87.88 420 ALA A CA 1
ATOM 3248 C C . ALA A 1 420 ? -10.250 6.823 -16.384 1.00 87.88 420 ALA A C 1
ATOM 3250 O O . ALA A 1 420 ? -10.868 7.031 -17.418 1.00 87.88 420 ALA A O 1
ATOM 3251 N N . SER A 1 421 ? -9.162 6.043 -16.356 1.00 82.88 421 SER A N 1
ATOM 3252 C CA . SER A 1 421 ? -8.653 5.362 -17.556 1.00 82.88 421 SER A CA 1
ATOM 3253 C C . SER A 1 421 ? -9.507 4.172 -18.019 1.00 82.88 421 SER A C 1
ATOM 3255 O O . SER A 1 421 ? -9.354 3.731 -19.156 1.00 82.88 421 SER A O 1
ATOM 3257 N N . TYR A 1 422 ? -10.393 3.655 -17.156 1.00 73.69 422 TYR A N 1
ATOM 3258 C CA . TYR A 1 422 ? -11.360 2.600 -17.496 1.00 73.69 422 TYR A CA 1
ATOM 3259 C C . TYR A 1 422 ? -12.729 3.128 -17.880 1.00 73.69 422 TYR A C 1
ATOM 3261 O O . TYR A 1 422 ? -13.512 2.390 -18.478 1.00 73.69 422 TYR A O 1
ATOM 3269 N N . LEU A 1 423 ? -13.043 4.366 -17.504 1.00 65.31 423 LEU A N 1
ATOM 3270 C CA . LEU A 1 423 ? -14.225 5.017 -18.024 1.00 65.31 423 LEU A CA 1
ATOM 3271 C C . LEU A 1 423 ? -13.980 5.185 -19.521 1.00 65.31 423 LEU A C 1
ATOM 3273 O O . LEU A 1 423 ? -13.078 5.920 -19.925 1.00 65.31 423 LEU A O 1
ATOM 3277 N N . GLU A 1 424 ? -14.758 4.476 -20.344 1.00 55.19 424 GLU A N 1
ATOM 3278 C CA . GLU A 1 424 ? -14.905 4.894 -21.734 1.00 55.19 424 GLU A CA 1
ATOM 3279 C C . GLU A 1 424 ? -15.194 6.397 -21.697 1.00 55.19 424 GLU A C 1
ATOM 3281 O O . GLU A 1 424 ? -15.995 6.814 -20.846 1.00 55.19 424 GLU A O 1
ATOM 3286 N N . PRO A 1 425 ? -14.519 7.222 -22.522 1.00 46.12 425 PRO A N 1
ATOM 3287 C CA . PRO A 1 425 ? -14.843 8.634 -22.579 1.00 46.12 425 PRO A CA 1
ATOM 3288 C C . PRO A 1 425 ? -16.347 8.704 -22.796 1.00 46.12 425 PRO A C 1
ATOM 3290 O O . PRO A 1 425 ? -16.857 8.189 -23.795 1.00 46.12 425 PRO A O 1
ATOM 3293 N N . ALA A 1 426 ? -17.060 9.224 -21.796 1.00 43.94 426 ALA A N 1
ATOM 3294 C CA . ALA A 1 426 ? -18.493 9.381 -21.901 1.00 43.94 426 ALA A CA 1
ATOM 3295 C C . ALA A 1 426 ? -18.726 10.127 -23.216 1.00 43.94 426 ALA A C 1
ATOM 3297 O O . ALA A 1 426 ? -18.079 11.149 -23.440 1.00 43.94 426 ALA A O 1
ATOM 3298 N N . LYS A 1 427 ? -19.567 9.589 -24.111 1.00 44.47 427 LYS A N 1
ATOM 3299 C CA . LYS A 1 427 ? -20.041 10.337 -25.285 1.00 44.47 427 LYS A CA 1
ATOM 3300 C C . LYS A 1 427 ? -20.583 11.650 -24.754 1.00 44.47 427 LYS A C 1
ATOM 3302 O O . LYS A 1 427 ? -21.673 11.561 -24.207 1.00 44.47 427 LYS A O 1
ATOM 3307 N N . ASP A 1 428 ? -19.830 12.751 -24.854 1.00 44.28 428 ASP A N 1
ATOM 3308 C CA . ASP A 1 428 ? -20.093 14.085 -24.289 1.00 44.28 428 ASP A CA 1
ATOM 3309 C C . ASP A 1 428 ? -21.462 14.198 -23.611 1.00 44.28 428 ASP A C 1
ATOM 3311 O O . ASP A 1 428 ? -22.399 14.813 -24.117 1.00 44.28 428 ASP A O 1
ATOM 3315 N N . SER A 1 429 ? -21.624 13.507 -22.483 1.00 44.19 429 SER A N 1
ATOM 3316 C CA . SER A 1 429 ? -22.910 13.426 -21.816 1.00 44.19 429 SER A CA 1
ATOM 3317 C C . SER A 1 429 ? -22.758 14.407 -20.693 1.00 44.19 429 SER A C 1
ATOM 3319 O O . SER A 1 429 ? -22.262 14.067 -19.616 1.00 44.19 429 SER A O 1
ATOM 3321 N N . ILE A 1 430 ? -23.090 15.653 -21.018 1.00 45.19 430 ILE A N 1
ATOM 3322 C CA . ILE A 1 430 ? -23.290 16.716 -20.046 1.00 45.19 430 ILE A CA 1
ATOM 3323 C C . ILE A 1 430 ? -24.082 16.075 -18.895 1.00 45.19 430 ILE A C 1
ATOM 3325 O O . ILE A 1 430 ? -25.149 15.505 -19.152 1.00 45.19 430 ILE A O 1
ATOM 3329 N N . PRO A 1 431 ? -23.546 16.045 -17.659 1.00 43.31 431 PRO A N 1
ATOM 3330 C CA . PRO A 1 431 ? -24.275 15.465 -16.546 1.00 43.31 431 PRO A CA 1
ATOM 3331 C C . PRO A 1 431 ? -25.645 16.144 -16.476 1.00 43.31 431 PRO A C 1
ATOM 3333 O O . PRO A 1 431 ? -25.718 17.349 -16.730 1.00 43.31 431 PRO A O 1
ATOM 3336 N N . PRO A 1 432 ? -26.729 15.414 -16.163 1.00 46.75 432 PRO A N 1
ATOM 3337 C CA . PRO A 1 432 ? -28.032 16.031 -16.005 1.00 46.75 432 PRO A CA 1
ATOM 3338 C C . PRO A 1 432 ? -27.943 16.958 -14.794 1.00 46.75 432 PRO A C 1
ATOM 3340 O O . PRO A 1 432 ? -28.075 16.519 -13.652 1.00 46.75 432 PRO A O 1
ATOM 3343 N N . TYR A 1 433 ? -27.652 18.235 -15.029 1.00 51.56 433 TYR A N 1
ATOM 3344 C CA . TYR A 1 433 ? -27.870 19.257 -14.027 1.00 51.56 433 TYR A CA 1
ATOM 3345 C C . TYR A 1 433 ? -29.374 19.246 -13.762 1.00 51.56 433 TYR A C 1
ATOM 3347 O O . TYR A 1 433 ? -30.180 19.517 -14.648 1.00 51.56 433 TYR A O 1
ATOM 3355 N N . ALA A 1 434 ? -29.752 18.873 -12.541 1.00 50.50 434 ALA A N 1
ATOM 3356 C CA . ALA A 1 434 ? -31.126 18.961 -12.053 1.00 50.50 434 ALA A CA 1
ATOM 3357 C C . ALA A 1 434 ? -31.559 20.422 -11.802 1.00 50.50 434 ALA A C 1
ATOM 3359 O O . ALA A 1 434 ? -32.626 20.663 -11.249 1.00 50.50 434 ALA A O 1
ATOM 3360 N N . GLU A 1 435 ? -30.725 21.386 -12.193 1.00 56.44 435 GLU A N 1
ATOM 3361 C CA . GLU A 1 435 ? -30.902 22.814 -11.985 1.00 56.44 435 GLU A CA 1
ATOM 3362 C C . GLU A 1 435 ? -30.626 23.527 -13.311 1.00 56.44 435 GLU A C 1
ATOM 3364 O O . GLU A 1 435 ? -29.593 23.308 -13.948 1.00 56.44 435 GLU A O 1
ATOM 3369 N N . VAL A 1 436 ? -31.568 24.365 -13.751 1.00 60.03 436 VAL A N 1
ATOM 3370 C CA . VAL A 1 436 ? -31.368 25.222 -14.924 1.00 60.03 436 VAL A CA 1
ATOM 3371 C C . VAL A 1 436 ? -30.264 26.228 -14.577 1.00 60.03 436 VAL A C 1
ATOM 3373 O O . VAL A 1 436 ? -30.417 26.947 -13.583 1.00 60.03 436 VAL A O 1
ATOM 3376 N N . PRO A 1 437 ? -29.167 26.321 -15.355 1.00 61.56 437 PRO A N 1
ATOM 3377 C CA . PRO A 1 437 ? -28.166 27.356 -15.146 1.00 61.56 437 PRO A CA 1
ATOM 3378 C C . PRO A 1 437 ? -28.838 28.732 -15.156 1.00 61.56 437 PRO A C 1
ATOM 3380 O O . PRO A 1 437 ? -29.753 28.991 -15.938 1.00 61.56 437 PRO A O 1
ATOM 3383 N N . VAL A 1 438 ? -28.405 29.618 -14.258 1.00 66.00 438 VAL A N 1
ATOM 3384 C CA . VAL A 1 438 ? -29.009 30.947 -14.115 1.00 66.00 438 VAL A CA 1
ATOM 3385 C C . VAL A 1 438 ? -28.821 31.734 -15.414 1.00 66.00 438 VAL A C 1
ATOM 3387 O O . VAL A 1 438 ? -27.705 32.124 -15.757 1.00 66.00 438 VAL A O 1
ATOM 3390 N N . VAL A 1 439 ? -29.920 31.973 -16.129 1.00 71.31 439 VAL A N 1
ATOM 3391 C CA . VAL A 1 439 ? -29.949 32.789 -17.346 1.00 71.31 439 VAL A CA 1
ATOM 3392 C C . VAL A 1 439 ? -30.089 34.249 -16.926 1.00 71.31 439 VAL A C 1
ATOM 3394 O O . VAL A 1 439 ? -30.932 34.583 -16.093 1.00 71.31 439 VAL A O 1
ATOM 3397 N N . LYS A 1 440 ? -29.232 35.124 -17.456 1.00 75.00 440 LYS A N 1
ATOM 3398 C CA . LYS A 1 440 ? -29.277 36.553 -17.128 1.00 75.00 440 LYS A CA 1
ATOM 3399 C C . LYS A 1 440 ? -30.385 37.250 -17.933 1.00 75.00 440 LYS A C 1
ATOM 3401 O O . LYS A 1 440 ? -30.569 36.908 -19.099 1.00 75.00 440 LYS A O 1
ATOM 3406 N N . PRO A 1 441 ? -31.082 38.242 -17.351 1.00 77.12 441 PRO A N 1
ATOM 3407 C CA . PRO A 1 441 ? -31.838 39.231 -18.113 1.00 77.12 441 PRO A CA 1
ATOM 3408 C C . PRO A 1 441 ? -30.950 39.926 -19.151 1.00 77.12 441 PRO A C 1
ATOM 3410 O O . PRO A 1 441 ? -29.781 40.199 -18.865 1.00 77.12 441 PRO A O 1
ATOM 3413 N N . GLY A 1 442 ? -31.512 40.232 -20.318 1.00 79.50 442 GLY A N 1
ATOM 3414 C CA . GLY A 1 442 ? -30.773 40.807 -21.441 1.00 79.50 442 GLY A CA 1
ATOM 3415 C C . GLY A 1 442 ? -31.648 40.987 -22.680 1.00 79.50 442 GLY A C 1
ATOM 3416 O O . GLY A 1 442 ? -32.879 41.053 -22.578 1.00 79.50 442 GLY A O 1
ATOM 3417 N N . LEU A 1 443 ? -31.013 41.071 -23.848 1.00 81.62 443 LEU A N 1
ATOM 3418 C CA . LEU A 1 443 ? -31.704 41.158 -25.134 1.00 81.62 443 LEU A CA 1
ATOM 3419 C C . LEU A 1 443 ? -32.562 39.914 -25.387 1.00 81.62 443 LEU A C 1
ATOM 3421 O O . LEU A 1 443 ? -32.128 38.777 -25.190 1.00 81.62 443 LEU A O 1
ATOM 3425 N N . ARG A 1 444 ? -33.792 40.132 -25.865 1.00 82.31 444 ARG A N 1
ATOM 3426 C CA . ARG A 1 444 ? -34.768 39.062 -26.114 1.00 82.31 444 ARG A CA 1
ATOM 3427 C C . ARG A 1 444 ? -34.212 37.975 -27.030 1.00 82.31 444 ARG A C 1
ATOM 3429 O O . ARG A 1 444 ? -34.427 36.796 -26.769 1.00 82.31 444 ARG A O 1
ATOM 3436 N N . GLU A 1 445 ? -33.542 38.363 -28.109 1.00 80.69 445 GLU A N 1
ATOM 3437 C CA . GLU A 1 445 ? -33.049 37.430 -29.129 1.00 80.69 445 GLU A CA 1
ATOM 3438 C C . GLU A 1 445 ? -31.943 36.528 -28.581 1.00 80.69 445 GLU A C 1
ATOM 3440 O O . GLU A 1 445 ? -32.026 35.311 -28.743 1.00 80.69 445 GLU A O 1
ATOM 3445 N N . ASP A 1 446 ? -31.003 37.095 -27.826 1.00 80.25 446 ASP A N 1
ATOM 3446 C CA . ASP A 1 446 ? -29.889 36.357 -27.225 1.00 80.25 446 ASP A CA 1
ATOM 3447 C C . ASP A 1 446 ? -30.369 35.388 -26.139 1.00 80.25 446 ASP A C 1
ATOM 3449 O O . ASP A 1 446 ? -29.970 34.222 -26.106 1.00 80.25 446 ASP A O 1
ATOM 3453 N N . VAL A 1 447 ? -31.283 35.840 -25.272 1.00 78.94 447 VAL A N 1
ATOM 3454 C CA . VAL A 1 447 ? -31.859 35.011 -24.201 1.00 78.94 447 VAL A CA 1
ATOM 3455 C C . VAL A 1 447 ? -32.678 33.852 -24.780 1.00 78.94 447 VAL A C 1
ATOM 3457 O O . VAL A 1 447 ? -32.609 32.725 -24.274 1.00 78.94 447 VAL A O 1
ATOM 3460 N N . MET A 1 448 ? -33.439 34.101 -25.850 1.00 79.69 448 MET A N 1
ATOM 3461 C CA . MET A 1 448 ? -34.236 33.075 -26.529 1.00 79.69 448 MET A CA 1
ATOM 3462 C C . MET A 1 448 ? -33.358 32.069 -27.278 1.00 79.69 448 MET A C 1
ATOM 3464 O O . MET A 1 448 ? -33.593 30.867 -27.152 1.00 79.69 448 MET A O 1
ATOM 3468 N N . LEU A 1 449 ? -32.336 32.540 -28.002 1.00 81.25 449 LEU A N 1
ATOM 3469 C CA . LEU A 1 449 ? -31.379 31.688 -28.708 1.00 81.25 449 LEU A CA 1
ATOM 3470 C C . LEU A 1 449 ? -30.656 30.759 -27.729 1.00 81.25 449 LEU A C 1
ATOM 3472 O O . LEU A 1 449 ? -30.663 29.542 -27.907 1.00 81.25 449 LEU A O 1
ATOM 3476 N N . PHE A 1 450 ? -30.120 31.322 -26.644 1.00 78.56 450 PHE A N 1
ATOM 3477 C CA . PHE A 1 450 ? -29.435 30.564 -25.600 1.00 78.56 450 PHE A CA 1
ATOM 3478 C C . PHE A 1 450 ? -30.340 29.501 -24.960 1.00 78.56 450 PHE A C 1
ATOM 3480 O O . PHE A 1 450 ? -29.936 28.351 -24.781 1.00 78.56 450 PHE A O 1
ATOM 3487 N N . SER A 1 451 ? -31.587 29.866 -24.640 1.00 74.75 451 SER A N 1
ATOM 3488 C CA . SER A 1 451 ? -32.547 28.940 -24.023 1.00 74.75 451 SER A CA 1
ATOM 3489 C C . SER A 1 451 ? -32.924 27.782 -24.954 1.00 74.75 451 SER A C 1
ATOM 3491 O O . SER A 1 451 ? -33.102 26.653 -24.490 1.00 74.75 451 SER A O 1
ATOM 3493 N N . GLN A 1 452 ? -33.018 28.050 -26.261 1.00 78.25 452 GLN A N 1
ATOM 3494 C CA . GLN A 1 452 ? -33.360 27.057 -27.276 1.00 78.25 452 GLN A CA 1
ATOM 3495 C C . GLN A 1 452 ? -32.197 26.105 -27.581 1.00 78.25 452 GLN A C 1
ATOM 3497 O O . GLN A 1 452 ? -32.421 24.896 -27.649 1.00 78.25 452 GLN A O 1
ATOM 3502 N N . GLU A 1 453 ? -30.967 26.610 -27.732 1.00 76.69 453 GLU A N 1
ATOM 3503 C CA . GLU A 1 453 ? -29.787 25.771 -28.004 1.00 76.69 453 GLU A CA 1
ATOM 3504 C C . GLU A 1 453 ? -29.487 24.790 -26.866 1.00 76.69 453 GLU A C 1
ATOM 3506 O O . GLU A 1 453 ? -29.086 23.653 -27.112 1.00 76.69 453 GLU A O 1
ATOM 3511 N N . LEU A 1 454 ? -29.734 25.197 -25.618 1.00 73.06 454 LEU A N 1
ATOM 3512 C CA . LEU A 1 454 ? -29.550 24.337 -24.448 1.00 73.06 454 LEU A CA 1
ATOM 3513 C C . LEU A 1 454 ? -30.750 23.424 -24.149 1.00 73.06 454 LEU A C 1
ATOM 3515 O O . LEU A 1 454 ? -30.685 22.604 -23.232 1.00 73.06 454 LEU A O 1
ATOM 3519 N N . GLY A 1 455 ? -31.832 23.522 -24.928 1.00 67.06 455 GLY A N 1
ATOM 3520 C CA . GLY A 1 455 ? -32.973 22.609 -24.851 1.00 67.06 455 GLY A CA 1
ATOM 3521 C C . GLY A 1 455 ? -33.870 22.792 -23.621 1.00 67.06 455 GLY A C 1
ATOM 3522 O O . GLY A 1 455 ? -34.531 21.835 -23.206 1.00 67.06 455 GLY A O 1
ATOM 3523 N N . PHE A 1 456 ? -33.915 23.988 -23.023 1.00 73.50 456 PHE A N 1
ATOM 3524 C CA . PHE A 1 456 ? -34.808 24.265 -21.894 1.00 73.50 456 PHE A CA 1
ATOM 3525 C C . PHE A 1 456 ? -36.258 24.465 -22.352 1.00 73.50 456 PHE A C 1
ATOM 3527 O O . PHE A 1 456 ? -36.529 24.936 -23.456 1.00 73.50 456 PHE A O 1
ATOM 3534 N N . LYS A 1 457 ? -37.226 24.135 -21.486 1.00 71.56 457 LYS A N 1
ATOM 3535 C CA . LYS A 1 457 ? -38.625 24.512 -21.729 1.00 71.56 457 LYS A CA 1
ATOM 3536 C C . LYS A 1 457 ? -38.778 26.003 -21.442 1.00 71.56 457 LYS A C 1
ATOM 3538 O O . LYS A 1 457 ? -38.567 26.430 -20.311 1.00 71.56 457 LYS A O 1
ATOM 3543 N N . THR A 1 458 ? -39.172 26.786 -22.438 1.00 72.00 458 THR A N 1
ATOM 3544 C CA . THR A 1 458 ? -39.351 28.237 -22.291 1.00 72.00 458 THR A CA 1
ATOM 3545 C C . THR A 1 458 ? -40.831 28.600 -22.327 1.00 72.00 458 THR A C 1
ATOM 3547 O O . THR A 1 458 ? -41.557 28.166 -23.221 1.00 72.00 458 THR A O 1
ATOM 3550 N N . GLN A 1 459 ? -41.280 29.408 -21.369 1.00 75.38 459 GLN A N 1
ATOM 3551 C CA . GLN A 1 459 ? -42.577 30.083 -21.421 1.00 75.38 459 GLN A CA 1
ATOM 3552 C C . GLN A 1 459 ? -42.336 31.584 -21.533 1.00 75.38 459 GLN A C 1
ATOM 3554 O O . GLN A 1 459 ? -41.618 32.157 -20.717 1.00 75.38 459 GLN A O 1
ATOM 3559 N N . SER A 1 460 ? -42.916 32.224 -22.543 1.00 77.25 460 SER A N 1
ATOM 3560 C CA . SER A 1 460 ? -42.675 33.637 -22.823 1.00 77.25 460 SER A CA 1
ATOM 3561 C C . SER A 1 460 ? -43.948 34.478 -22.749 1.00 77.25 460 SER A C 1
ATOM 3563 O O . SER A 1 460 ? -45.027 34.043 -23.154 1.00 77.25 460 SER A O 1
ATOM 3565 N N . GLN A 1 461 ? -43.820 35.694 -22.214 1.00 69.44 461 GLN A N 1
ATOM 3566 C CA . GLN A 1 461 ? -44.888 36.692 -22.119 1.00 69.44 461 GLN A CA 1
ATOM 3567 C C . GLN A 1 461 ? -44.370 38.070 -22.555 1.00 69.44 461 GLN A C 1
ATOM 3569 O O . GLN A 1 461 ? -43.207 38.407 -22.345 1.00 69.44 461 GLN A O 1
ATOM 3574 N N . ASN A 1 462 ? -45.247 38.885 -23.152 1.00 59.41 462 ASN A N 1
ATOM 3575 C CA . ASN A 1 462 ? -44.943 40.257 -23.584 1.00 59.41 462 ASN A CA 1
ATOM 3576 C C . ASN A 1 462 ? -43.731 40.376 -24.545 1.00 59.41 462 ASN A C 1
ATOM 3578 O O . ASN A 1 462 ? -42.855 41.215 -24.370 1.00 59.41 462 ASN A O 1
ATOM 3582 N N . MET A 1 463 ? -43.669 39.529 -25.578 1.00 70.00 463 MET A N 1
ATOM 3583 C CA . MET A 1 463 ? -42.518 39.415 -26.499 1.00 70.00 463 MET A CA 1
ATOM 3584 C C . MET A 1 463 ? -42.369 40.561 -27.516 1.00 70.00 463 MET A C 1
ATOM 3586 O O . MET A 1 463 ? -41.552 40.466 -28.428 1.00 70.00 463 MET A O 1
ATOM 3590 N N . THR A 1 464 ? -43.148 41.635 -27.384 1.00 68.00 464 THR A N 1
ATOM 3591 C CA . THR A 1 464 ? -43.003 42.855 -28.194 1.00 68.00 464 THR A CA 1
ATOM 3592 C C . THR A 1 464 ? -41.882 43.770 -27.698 1.00 68.00 464 THR A C 1
ATOM 3594 O O . THR A 1 464 ? -41.546 44.722 -28.390 1.00 68.00 464 THR A O 1
ATOM 3597 N N . ALA A 1 465 ? -41.320 43.512 -26.512 1.00 67.94 465 ALA A N 1
ATOM 3598 C CA . ALA A 1 465 ? -40.186 44.258 -25.977 1.00 67.94 465 ALA A CA 1
ATOM 3599 C C . ALA A 1 465 ? -38.839 43.730 -26.503 1.00 67.94 465 ALA A C 1
ATOM 3601 O O . ALA A 1 465 ? -38.659 42.523 -26.686 1.00 67.94 465 ALA A O 1
ATOM 3602 N N . ASP A 1 466 ? -37.871 44.633 -26.673 1.00 67.62 466 ASP A N 1
ATOM 3603 C CA . ASP A 1 466 ? -36.500 44.289 -27.081 1.00 67.62 466 ASP A CA 1
ATOM 3604 C C . ASP A 1 466 ? -35.704 43.613 -25.949 1.00 67.62 466 ASP A C 1
ATOM 3606 O O . ASP A 1 466 ? -34.790 42.827 -26.203 1.00 67.62 466 ASP A O 1
ATOM 3610 N N . TYR A 1 467 ? -36.094 43.866 -24.696 1.00 74.00 467 TYR A N 1
ATOM 3611 C CA . TYR A 1 467 ? -35.428 43.386 -23.486 1.00 74.00 467 TYR A CA 1
ATOM 3612 C C . TYR A 1 467 ? -36.338 42.518 -22.638 1.00 74.00 467 TYR A C 1
ATOM 3614 O O . TYR A 1 467 ? -37.535 42.785 -22.515 1.00 74.00 467 TYR A O 1
ATOM 3622 N N . VAL A 1 468 ? -35.754 41.496 -22.012 1.00 77.50 468 VAL A N 1
ATOM 3623 C CA . VAL A 1 468 ? -36.490 40.516 -21.216 1.00 77.50 468 VAL A CA 1
ATOM 3624 C C . VAL A 1 468 ? -35.871 40.312 -19.838 1.00 77.50 468 VAL A C 1
ATOM 3626 O O . VAL A 1 468 ? -34.653 40.290 -19.665 1.00 77.50 468 VAL A O 1
ATOM 3629 N N . THR A 1 469 ? -36.735 40.118 -18.847 1.00 71.94 469 THR A N 1
ATOM 3630 C CA . THR A 1 469 ? -36.365 39.565 -17.540 1.00 71.94 469 THR A CA 1
ATOM 3631 C C . THR A 1 469 ? -36.583 38.063 -17.537 1.00 71.94 469 THR A C 1
ATOM 3633 O O . THR A 1 469 ? -37.437 37.549 -18.265 1.00 71.94 469 THR A O 1
ATOM 3636 N N . VAL A 1 470 ? -35.786 37.362 -16.731 1.00 68.62 470 VAL A N 1
ATOM 3637 C CA . VAL A 1 470 ? -35.795 35.903 -16.673 1.00 68.62 470 VAL A CA 1
ATOM 3638 C C . VAL A 1 470 ? -36.030 35.434 -15.245 1.00 68.62 470 VAL A C 1
ATOM 3640 O O . VAL A 1 470 ? -35.360 35.895 -14.320 1.00 68.62 470 VAL A O 1
ATOM 3643 N N . ALA A 1 471 ? -36.973 34.511 -15.076 1.00 65.56 471 ALA A N 1
ATOM 3644 C CA . ALA A 1 471 ? -37.196 33.778 -13.835 1.00 65.56 471 ALA A CA 1
ATOM 3645 C C . ALA A 1 471 ? -37.141 32.270 -14.109 1.00 65.56 471 ALA A C 1
ATOM 3647 O O . ALA A 1 471 ? -37.657 31.803 -15.124 1.00 65.56 471 ALA A O 1
ATOM 3648 N N . ASN A 1 472 ? -36.540 31.504 -13.198 1.00 66.75 472 ASN A N 1
ATOM 3649 C CA . ASN A 1 472 ? -36.363 30.060 -13.355 1.00 66.75 472 ASN A CA 1
ATOM 3650 C C . ASN A 1 472 ? -37.158 29.306 -12.278 1.00 66.75 472 ASN A C 1
ATOM 3652 O O . ASN A 1 472 ? -37.042 29.628 -11.097 1.00 66.75 472 ASN A O 1
ATOM 3656 N N . ASP A 1 473 ? -37.898 28.267 -12.674 1.00 60.62 473 ASP A N 1
ATOM 3657 C CA . ASP A 1 473 ? -38.440 27.238 -11.772 1.00 60.62 473 ASP A CA 1
ATOM 3658 C C . ASP A 1 473 ? -38.060 25.859 -12.313 1.00 60.62 473 ASP A C 1
ATOM 3660 O O . ASP A 1 473 ? -38.394 25.560 -13.456 1.00 60.62 473 ASP A O 1
ATOM 3664 N N . THR A 1 474 ? -37.383 25.044 -11.493 1.00 58.59 474 THR A N 1
ATOM 3665 C CA . THR A 1 474 ? -36.990 23.632 -11.702 1.00 58.59 474 THR A CA 1
ATOM 3666 C C . THR A 1 474 ? -36.427 23.264 -13.087 1.00 58.59 474 THR A C 1
ATOM 3668 O O . THR A 1 474 ? -35.253 22.924 -13.176 1.00 58.59 474 THR A O 1
ATOM 3671 N N . MET A 1 475 ? -37.226 23.309 -14.161 1.00 59.41 475 MET A N 1
ATOM 3672 C CA . MET A 1 475 ? -36.829 23.056 -15.560 1.00 59.41 475 MET A CA 1
ATOM 3673 C C . MET A 1 475 ? -37.467 23.999 -16.607 1.00 59.41 475 MET A C 1
ATOM 3675 O O . MET A 1 475 ? -37.394 23.721 -17.807 1.00 59.41 475 MET A O 1
ATOM 3679 N N . THR A 1 476 ? -38.112 25.088 -16.181 1.00 61.16 476 THR A N 1
ATOM 3680 C CA . THR A 1 476 ? -38.775 26.059 -17.063 1.00 61.16 476 THR A CA 1
ATOM 3681 C C . THR A 1 476 ? -38.168 27.446 -16.890 1.00 61.16 476 THR A C 1
ATOM 3683 O O . THR A 1 476 ? -38.033 27.938 -15.769 1.00 61.16 476 THR A O 1
ATOM 3686 N N . VAL A 1 477 ? -37.825 28.078 -18.012 1.00 66.38 477 VAL A N 1
ATOM 3687 C CA . VAL A 1 477 ? -37.362 29.469 -18.075 1.00 66.38 477 VAL A CA 1
ATOM 3688 C C . VAL A 1 477 ? -38.548 30.351 -18.460 1.00 66.38 477 VAL A C 1
ATOM 3690 O O . VAL A 1 477 ? -39.121 30.186 -19.540 1.00 66.38 477 VAL A O 1
ATOM 3693 N N . PHE A 1 478 ? -38.929 31.274 -17.579 1.00 68.19 478 PHE A N 1
ATOM 3694 C CA . PHE A 1 478 ? -39.943 32.291 -17.846 1.00 68.19 478 PHE A CA 1
ATOM 3695 C C . PHE A 1 478 ? -39.266 33.552 -18.368 1.00 68.19 478 PHE A C 1
ATOM 3697 O O . PHE A 1 478 ? -38.436 34.137 -17.675 1.00 68.19 478 PHE A O 1
ATOM 3704 N N . VAL A 1 479 ? -39.624 33.964 -19.582 1.00 67.75 479 VAL A N 1
ATOM 3705 C CA . VAL A 1 479 ? -39.057 35.134 -20.260 1.00 67.75 479 VAL A CA 1
ATOM 3706 C C . VAL A 1 479 ? -40.144 36.195 -20.405 1.00 67.75 479 VAL A C 1
ATOM 3708 O O . VAL A 1 479 ? -41.127 35.980 -21.115 1.00 67.75 479 VAL A O 1
ATOM 3711 N N . THR A 1 480 ? -39.971 37.340 -19.746 1.00 68.25 480 THR A N 1
ATOM 3712 C CA . THR A 1 480 ? -40.972 38.418 -19.732 1.00 68.25 480 THR A CA 1
ATOM 3713 C C . THR A 1 480 ? -40.388 39.699 -20.303 1.00 68.25 480 THR A C 1
ATOM 3715 O O . THR A 1 480 ? -39.412 40.224 -19.765 1.00 68.25 480 THR A O 1
ATOM 3718 N N . GLY A 1 481 ? -40.996 40.231 -21.364 1.00 63.97 481 GLY A N 1
ATOM 3719 C CA . GLY A 1 481 ? -40.588 41.508 -21.948 1.00 63.97 481 GLY A CA 1
ATOM 3720 C C . GLY A 1 481 ? -40.805 42.697 -21.011 1.00 63.97 481 GLY A C 1
ATOM 3721 O O . GLY A 1 481 ? -41.883 42.845 -20.427 1.00 63.97 481 GLY A O 1
ATOM 3722 N N . VAL A 1 482 ? -39.788 43.551 -20.890 1.00 64.38 482 VAL A N 1
ATOM 3723 C CA . VAL A 1 482 ? -39.825 44.789 -20.102 1.00 64.38 482 VAL A CA 1
ATOM 3724 C C . VAL A 1 482 ? -40.134 45.959 -21.027 1.00 64.38 482 VAL A C 1
ATOM 3726 O O . VAL A 1 482 ? -39.410 46.208 -21.987 1.00 64.38 482 VAL A O 1
ATOM 3729 N N . THR A 1 483 ? -41.215 46.687 -20.752 1.00 61.69 483 THR A N 1
ATOM 3730 C CA . THR A 1 483 ? -41.552 47.912 -21.485 1.00 61.69 483 THR A CA 1
ATOM 3731 C C . THR A 1 483 ? -40.592 49.029 -21.102 1.00 61.69 483 THR A C 1
ATOM 3733 O O . THR A 1 483 ? -40.621 49.497 -19.965 1.00 61.69 483 THR A O 1
ATOM 3736 N N . ASP A 1 484 ? -39.767 49.445 -22.057 1.00 63.16 484 ASP A N 1
ATOM 3737 C CA . ASP A 1 484 ? -38.884 50.599 -21.927 1.00 63.16 484 ASP A CA 1
ATOM 3738 C C . ASP A 1 484 ? -39.688 51.887 -22.165 1.00 63.16 484 ASP A C 1
ATOM 3740 O O . ASP A 1 484 ? -40.421 51.995 -23.154 1.00 63.16 484 ASP A O 1
ATOM 3744 N N . THR A 1 485 ? -39.608 52.841 -21.237 1.00 70.88 485 THR A N 1
ATOM 3745 C CA . THR A 1 485 ? -40.267 54.148 -21.353 1.00 70.88 485 THR A CA 1
ATOM 3746 C C . THR A 1 485 ? -39.232 55.192 -21.769 1.00 70.88 485 THR A C 1
ATOM 3748 O O . THR A 1 485 ? -38.400 55.564 -20.936 1.00 70.88 485 THR A O 1
ATOM 3751 N N . PRO A 1 486 ? -39.275 55.699 -23.019 1.00 73.75 486 PRO A N 1
ATOM 3752 C CA . PRO A 1 486 ? -38.270 56.633 -23.518 1.00 73.75 486 PRO A CA 1
ATOM 3753 C C . PRO A 1 486 ? -38.127 57.868 -22.626 1.00 73.75 486 PRO A C 1
ATOM 3755 O O . PRO A 1 486 ? -39.124 58.471 -22.219 1.00 73.75 486 PRO A O 1
ATOM 3758 N N . GLY A 1 487 ? -36.887 58.269 -22.353 1.00 76.94 487 GLY A N 1
ATOM 3759 C CA . GLY A 1 487 ? -36.564 59.427 -21.522 1.00 76.94 487 GLY A CA 1
ATOM 3760 C C . GLY A 1 487 ? -36.582 59.161 -20.016 1.00 76.94 487 GLY A C 1
ATOM 3761 O O . GLY A 1 487 ? -36.533 60.120 -19.242 1.00 76.94 487 GLY A O 1
ATOM 3762 N N . THR A 1 488 ? -36.634 57.896 -19.585 1.00 85.88 488 THR A N 1
ATOM 3763 C CA . THR A 1 488 ? -36.543 57.502 -18.169 1.00 85.88 488 THR A CA 1
ATOM 3764 C C . THR A 1 488 ? -35.384 56.544 -17.919 1.00 85.88 488 THR A C 1
ATOM 3766 O O . THR A 1 488 ? -34.949 55.855 -18.830 1.00 85.88 488 THR A O 1
ATOM 3769 N N . VAL A 1 489 ? -34.854 56.522 -16.693 1.00 86.50 489 VAL A N 1
ATOM 3770 C CA . VAL A 1 489 ? -33.717 55.679 -16.305 1.00 86.50 489 VAL A CA 1
ATOM 3771 C C . VAL A 1 489 ? -34.142 54.203 -16.355 1.00 86.50 489 VAL A C 1
ATOM 3773 O O . VAL A 1 489 ? -35.010 53.807 -15.570 1.00 86.50 489 VAL A O 1
ATOM 3776 N N . PRO A 1 490 ? -33.520 53.362 -17.201 1.00 84.50 490 PRO A N 1
ATOM 3777 C CA . PRO A 1 490 ? -33.805 51.930 -17.245 1.00 84.50 490 PRO A CA 1
ATOM 3778 C C . PRO A 1 490 ? -33.431 51.208 -15.943 1.00 84.50 490 PRO A C 1
ATOM 3780 O O . PRO A 1 490 ? -32.466 51.564 -15.256 1.00 84.50 490 PRO A O 1
ATOM 3783 N N . ASN A 1 491 ? -34.177 50.151 -15.610 1.00 85.75 491 ASN A N 1
ATOM 3784 C CA . ASN A 1 491 ? -33.779 49.215 -14.561 1.00 85.75 491 ASN A CA 1
ATOM 3785 C C . ASN A 1 491 ? -32.858 48.145 -15.151 1.00 85.75 491 ASN A C 1
ATOM 3787 O O . ASN A 1 491 ? -33.313 47.292 -15.911 1.00 85.75 491 ASN A O 1
ATOM 3791 N N . VAL A 1 492 ? -31.583 48.176 -14.775 1.00 85.56 492 VAL A N 1
ATOM 3792 C CA . VAL A 1 492 ? -30.563 47.248 -15.280 1.00 85.56 492 VAL A CA 1
ATOM 3793 C C . VAL A 1 492 ? -30.093 46.242 -14.229 1.00 85.56 492 VAL A C 1
ATOM 3795 O O . VAL A 1 492 ? -29.168 45.467 -14.475 1.00 85.56 492 VAL A O 1
ATOM 3798 N N . VAL A 1 493 ? -30.708 46.229 -13.042 1.00 83.12 493 VAL A N 1
ATOM 3799 C CA . VAL A 1 493 ? -30.350 45.281 -11.980 1.00 83.12 493 VAL A CA 1
ATOM 3800 C C . VAL A 1 493 ? -30.633 43.849 -12.447 1.00 83.12 493 VAL A C 1
ATOM 3802 O O . VAL A 1 493 ? -31.718 43.523 -12.919 1.00 83.12 493 VAL A O 1
ATOM 3805 N N . GLY A 1 494 ? -29.629 42.984 -12.318 1.00 75.88 494 GLY A N 1
ATOM 3806 C CA . GLY A 1 494 ? -29.629 41.595 -12.773 1.00 75.88 494 GLY A CA 1
ATOM 3807 C C . GLY A 1 494 ? -28.961 41.375 -14.134 1.00 75.88 494 GLY A C 1
ATOM 3808 O O . GLY A 1 494 ? -28.544 40.248 -14.413 1.00 75.88 494 GLY A O 1
ATOM 3809 N N . MET A 1 495 ? -28.798 42.422 -14.950 1.00 83.06 495 MET A N 1
ATOM 3810 C CA . MET A 1 495 ? -28.260 42.320 -16.312 1.00 83.06 495 MET A CA 1
ATOM 3811 C C . MET A 1 495 ? -26.741 42.107 -16.345 1.00 83.06 495 MET A C 1
ATOM 3813 O O . MET A 1 495 ? -26.011 42.396 -15.387 1.00 83.06 495 MET A O 1
ATOM 3817 N N . GLY A 1 496 ? -26.248 41.598 -17.479 1.00 82.56 496 GLY A N 1
ATOM 3818 C CA . GLY A 1 496 ? -24.825 41.641 -17.811 1.00 82.56 496 GLY A CA 1
ATOM 3819 C C . GLY A 1 496 ? -24.342 43.073 -18.066 1.00 82.56 496 GLY A C 1
ATOM 3820 O O . GLY A 1 496 ? -25.129 43.950 -18.408 1.00 82.56 496 GLY A O 1
ATOM 3821 N N . ALA A 1 497 ? -23.034 43.307 -17.912 1.00 84.31 497 ALA A N 1
ATOM 3822 C CA . ALA A 1 497 ? -22.434 44.631 -18.102 1.00 84.31 497 ALA A CA 1
ATOM 3823 C C . ALA A 1 497 ? -22.748 45.225 -19.485 1.00 84.31 497 ALA A C 1
ATOM 3825 O O . ALA A 1 497 ? -23.107 46.390 -19.578 1.00 84.31 497 ALA A O 1
ATOM 3826 N N . THR A 1 498 ? -22.642 44.413 -20.539 1.00 84.56 498 THR A N 1
ATOM 3827 C CA . THR A 1 498 ? -22.847 44.845 -21.927 1.00 84.56 498 THR A CA 1
ATOM 3828 C C . THR A 1 498 ? -24.265 45.359 -22.161 1.00 84.56 498 THR A C 1
ATOM 3830 O O . THR A 1 498 ? -24.434 46.474 -22.648 1.00 84.56 498 THR A O 1
ATOM 3833 N N . ASP A 1 499 ? -25.270 44.586 -21.748 1.00 83.31 499 ASP A N 1
ATOM 3834 C CA . ASP A 1 499 ? -26.682 44.935 -21.946 1.00 83.31 499 ASP A CA 1
ATOM 3835 C C . ASP A 1 499 ? -27.078 46.145 -21.096 1.00 83.31 499 ASP A C 1
ATOM 3837 O O . ASP A 1 499 ? -27.763 47.052 -21.568 1.00 83.31 499 ASP A O 1
ATOM 3841 N N . ALA A 1 500 ? -26.586 46.192 -19.852 1.00 85.06 500 ALA A N 1
ATOM 3842 C CA . ALA A 1 500 ? -26.811 47.315 -18.953 1.00 85.06 500 ALA A CA 1
ATOM 3843 C C . ALA A 1 500 ? -26.235 48.617 -19.524 1.00 85.06 500 ALA A C 1
ATOM 3845 O O . ALA A 1 500 ? -26.907 49.647 -19.511 1.00 85.06 500 ALA A O 1
ATOM 3846 N N . VAL A 1 501 ? -25.003 48.572 -20.042 1.00 87.69 501 VAL A N 1
ATOM 3847 C CA . VAL A 1 501 ? -24.349 49.740 -20.645 1.00 87.69 501 VAL A CA 1
ATOM 3848 C C . VAL A 1 501 ? -25.112 50.210 -21.869 1.00 87.69 501 VAL A C 1
ATOM 3850 O O . VAL A 1 501 ? -25.437 51.391 -21.955 1.00 87.69 501 VAL A O 1
ATOM 3853 N N . TYR A 1 502 ? -25.457 49.290 -22.770 1.00 86.31 502 TYR A N 1
ATOM 3854 C CA . TYR A 1 502 ? -26.199 49.629 -23.976 1.00 86.31 502 TYR A CA 1
ATOM 3855 C C . TYR A 1 502 ? -27.515 50.348 -23.648 1.00 86.31 502 TYR A C 1
ATOM 3857 O O . TYR A 1 502 ? -27.802 51.391 -24.233 1.00 86.31 502 TYR A O 1
ATOM 3865 N N . LEU A 1 503 ? -28.301 49.824 -22.700 1.00 84.44 503 LEU A N 1
ATOM 3866 C CA . LEU A 1 503 ? -29.594 50.409 -22.333 1.00 84.44 503 LEU A CA 1
ATOM 3867 C C . LEU A 1 503 ? -29.461 51.819 -21.758 1.00 84.44 503 LEU A C 1
ATOM 3869 O O . LEU A 1 503 ? -30.211 52.718 -22.129 1.00 84.44 503 LEU A O 1
ATOM 3873 N N . LEU A 1 504 ? -28.495 52.023 -20.865 1.00 86.69 504 LEU A N 1
ATOM 3874 C CA . LEU A 1 504 ? -28.287 53.316 -20.215 1.00 86.69 504 LEU A CA 1
ATOM 3875 C C . LEU A 1 504 ? -27.744 54.357 -21.205 1.00 86.69 504 LEU A C 1
ATOM 3877 O O . LEU A 1 504 ? -28.190 55.504 -21.203 1.00 86.69 504 LEU A O 1
ATOM 3881 N N . GLU A 1 505 ? -26.815 53.962 -22.077 1.00 86.88 505 GLU A N 1
ATOM 3882 C CA . GLU A 1 505 ? -26.219 54.862 -23.071 1.00 86.88 505 GLU A CA 1
ATOM 3883 C C . GLU A 1 505 ? -27.183 55.202 -24.210 1.00 86.88 505 GLU A C 1
ATOM 3885 O O . GLU A 1 505 ? -27.167 56.334 -24.698 1.00 86.88 505 GLU A O 1
ATOM 3890 N N . LYS A 1 506 ? -28.083 54.281 -24.582 1.00 84.81 506 LYS A N 1
ATOM 3891 C CA . LYS A 1 506 ? -29.167 54.543 -25.541 1.00 84.81 506 LYS A CA 1
ATOM 3892 C C . LYS A 1 506 ? -30.066 55.699 -25.087 1.00 84.81 506 LYS A C 1
ATOM 3894 O O . LYS A 1 506 ? -30.439 56.532 -25.911 1.00 84.81 506 LYS A O 1
ATOM 3899 N N . GLU A 1 507 ? -30.346 55.797 -23.788 1.00 84.44 507 GLU A N 1
ATOM 3900 C CA . GLU A 1 507 ? -31.125 56.898 -23.202 1.00 84.44 507 GLU A CA 1
ATOM 3901 C C . GLU A 1 507 ? -30.293 58.177 -22.965 1.00 84.44 507 GLU A C 1
ATOM 3903 O O . GLU A 1 507 ? -30.826 59.229 -22.605 1.00 84.44 507 GLU A O 1
ATOM 3908 N N . GLY A 1 508 ? -28.983 58.136 -23.232 1.00 84.06 508 GLY A N 1
ATOM 3909 C CA . GLY A 1 508 ? -28.081 59.285 -23.155 1.00 84.06 508 GLY A CA 1
ATOM 3910 C C . GLY A 1 508 ? -27.366 59.463 -21.812 1.00 84.06 508 GLY A C 1
ATOM 3911 O O . GLY A 1 508 ? -26.852 60.556 -21.556 1.00 84.06 508 GLY A O 1
ATOM 3912 N N . LEU A 1 509 ? -27.319 58.431 -20.961 1.00 89.69 509 LEU A N 1
ATOM 3913 C CA . LEU A 1 509 ? -26.511 58.409 -19.733 1.00 89.69 509 LEU A CA 1
ATOM 3914 C C . LEU A 1 509 ? -25.057 58.012 -20.033 1.00 89.69 509 LEU A C 1
ATOM 3916 O O . LEU A 1 509 ? -24.777 57.330 -21.011 1.00 89.69 509 LEU A O 1
ATOM 3920 N N . THR A 1 510 ? -24.117 58.408 -19.172 1.00 90.19 510 THR A N 1
ATOM 3921 C CA . THR A 1 510 ? -22.721 57.929 -19.211 1.00 90.19 510 THR A CA 1
ATOM 3922 C C . THR A 1 510 ? -22.501 56.881 -18.127 1.00 90.19 510 THR A C 1
ATOM 3924 O O . THR A 1 510 ? -22.811 57.121 -16.961 1.00 90.19 510 THR A O 1
ATOM 3927 N N . THR A 1 511 ? -21.945 55.722 -18.471 1.00 91.31 511 THR A N 1
ATOM 3928 C CA . THR A 1 511 ? -21.844 54.596 -17.533 1.00 91.31 511 THR A CA 1
ATOM 3929 C C . THR A 1 511 ? -20.461 54.493 -16.880 1.00 91.31 511 THR A C 1
ATOM 3931 O O . THR A 1 511 ? -19.423 54.630 -17.526 1.00 91.31 511 THR A O 1
ATOM 3934 N N . ARG A 1 512 ? -20.418 54.254 -15.562 1.00 91.00 512 ARG A N 1
ATOM 3935 C CA . ARG A 1 512 ? -19.197 53.872 -14.829 1.00 91.00 512 ARG A CA 1
ATOM 3936 C C . ARG A 1 512 ? -19.401 52.526 -14.161 1.00 91.00 512 ARG A C 1
ATOM 3938 O O . ARG A 1 512 ? -20.252 52.393 -13.291 1.00 91.00 512 ARG A O 1
ATOM 3945 N N . ILE A 1 513 ? -18.593 51.545 -14.535 1.00 90.81 513 ILE A N 1
ATOM 3946 C CA . ILE A 1 513 ? -18.701 50.178 -14.025 1.00 90.81 513 ILE A CA 1
ATOM 3947 C C . ILE A 1 513 ? -17.626 49.924 -12.969 1.00 90.81 513 ILE A C 1
ATOM 3949 O O . ILE A 1 513 ? -16.455 50.238 -13.183 1.00 90.81 513 ILE A O 1
ATOM 3953 N N . ASN A 1 514 ? -18.017 49.314 -11.851 1.00 84.56 514 ASN A N 1
ATOM 3954 C CA . ASN A 1 514 ? -17.106 48.798 -10.838 1.00 84.56 514 ASN A CA 1
ATOM 3955 C C . ASN A 1 514 ? -17.431 47.331 -10.514 1.00 84.56 514 ASN A C 1
ATOM 3957 O O . ASN A 1 514 ? -18.569 46.992 -10.193 1.00 84.56 514 ASN A O 1
ATOM 3961 N N . GLY A 1 515 ? -16.421 46.463 -10.570 1.00 83.19 515 GLY A N 1
ATOM 3962 C CA . GLY A 1 515 ? -16.566 45.024 -10.337 1.00 83.19 515 GLY A CA 1
ATOM 3963 C C . GLY A 1 515 ? -16.823 44.209 -11.607 1.00 83.19 515 GLY A C 1
ATOM 3964 O O . GLY A 1 515 ? -16.645 44.677 -12.730 1.00 83.19 515 GLY A O 1
ATOM 3965 N N . PHE A 1 516 ? -17.205 42.949 -11.416 1.00 76.38 516 PHE A N 1
ATOM 3966 C CA . PHE A 1 516 ? -17.408 41.962 -12.476 1.00 76.38 516 PHE A CA 1
ATOM 3967 C C . PHE A 1 516 ? -18.559 41.023 -12.094 1.00 76.38 516 PHE A C 1
ATOM 3969 O O . PHE A 1 516 ? -18.743 40.710 -10.921 1.00 76.38 516 PHE A O 1
ATOM 3976 N N . GLY A 1 517 ? -19.349 40.579 -13.076 1.00 78.94 517 GLY A N 1
ATOM 3977 C CA . GLY A 1 517 ? -20.523 39.732 -12.842 1.00 78.94 517 GLY A CA 1
ATOM 3978 C C . GLY A 1 517 ? -21.800 40.323 -13.435 1.00 78.94 517 GLY A C 1
ATOM 3979 O O . GLY A 1 517 ? -21.815 40.706 -14.605 1.00 78.94 517 GLY A O 1
ATOM 3980 N N . ARG A 1 518 ? -22.886 40.340 -12.659 1.00 83.19 518 ARG A N 1
ATOM 3981 C CA . ARG A 1 518 ? -24.148 41.014 -13.011 1.00 83.19 518 ARG A CA 1
ATOM 3982 C C . ARG A 1 518 ? -24.322 42.282 -12.191 1.00 83.19 518 ARG A C 1
ATOM 3984 O O . ARG A 1 518 ? -23.795 42.358 -11.084 1.00 83.19 518 ARG A O 1
ATOM 3991 N N . VAL A 1 519 ? -25.063 43.252 -12.714 1.00 84.06 519 VAL A N 1
ATOM 3992 C CA . VAL A 1 519 ? -25.389 44.474 -11.969 1.00 84.06 519 VAL A CA 1
ATOM 3993 C C . VAL A 1 519 ? -26.233 44.087 -10.757 1.00 84.06 519 VAL A C 1
ATOM 3995 O O . VAL A 1 519 ? -27.326 43.558 -10.921 1.00 84.06 519 VAL A O 1
ATOM 3998 N N . PHE A 1 520 ? -25.751 44.341 -9.544 1.00 86.12 520 PHE A N 1
ATOM 3999 C CA . PHE A 1 520 ? -26.572 44.188 -8.334 1.00 86.12 520 PHE A CA 1
ATOM 4000 C C . PHE A 1 520 ? -26.988 45.546 -7.760 1.00 86.12 520 PHE A C 1
ATOM 4002 O O . PHE A 1 520 ? -27.933 45.619 -6.976 1.00 86.12 520 PHE A O 1
ATOM 4009 N N . ARG A 1 521 ? -26.317 46.632 -8.171 1.00 84.00 521 ARG A N 1
ATOM 4010 C CA . ARG A 1 521 ? -26.663 47.999 -7.775 1.00 84.00 521 ARG A CA 1
ATOM 4011 C C . ARG A 1 521 ? -26.407 48.993 -8.908 1.00 84.00 521 ARG A C 1
ATOM 4013 O O . ARG A 1 521 ? -25.370 48.934 -9.563 1.00 84.00 521 ARG A O 1
ATOM 4020 N N . GLN A 1 522 ? -27.335 49.930 -9.088 1.00 91.69 522 GLN A N 1
ATOM 4021 C CA . GLN A 1 522 ? -27.188 51.115 -9.940 1.00 91.69 522 GLN A CA 1
ATOM 4022 C C . GLN A 1 522 ? -27.401 52.381 -9.099 1.00 91.69 522 GLN A C 1
ATOM 4024 O O . GLN A 1 522 ? -28.188 52.362 -8.153 1.00 91.69 522 GLN A O 1
ATOM 4029 N N . SER A 1 523 ? -26.693 53.469 -9.409 1.00 89.75 523 SER A N 1
ATOM 4030 C CA . SER A 1 523 ? -26.763 54.710 -8.621 1.00 89.75 523 SER A CA 1
ATOM 4031 C C . SER A 1 523 ? -28.007 55.558 -8.894 1.00 89.75 523 SER A C 1
ATOM 4033 O O . SER A 1 523 ? -28.444 56.284 -8.005 1.00 89.75 523 SER A O 1
ATOM 4035 N N . LEU A 1 524 ? -28.560 55.499 -10.111 1.00 88.69 524 LEU A N 1
ATOM 4036 C CA . LEU A 1 524 ? -29.763 56.241 -10.496 1.00 88.69 524 LEU A CA 1
ATOM 4037 C C . LEU A 1 524 ? -31.006 55.373 -10.314 1.00 88.69 524 LEU A C 1
ATOM 4039 O O . LEU A 1 524 ? -31.001 54.190 -10.654 1.00 88.69 524 LEU A O 1
ATOM 4043 N N . THR A 1 525 ? -32.075 55.972 -9.792 1.00 85.88 525 THR A N 1
ATOM 4044 C CA . THR A 1 525 ? -33.327 55.257 -9.512 1.00 85.88 525 THR A CA 1
ATOM 4045 C C . THR A 1 525 ? -34.075 54.982 -10.821 1.00 85.88 525 THR A C 1
ATOM 4047 O O . THR A 1 525 ? -34.324 55.937 -11.562 1.00 85.88 525 THR A O 1
ATOM 4050 N N . PRO A 1 526 ? -34.455 53.723 -11.115 1.00 86.44 526 PRO A N 1
ATOM 4051 C CA . PRO A 1 526 ? -35.220 53.406 -12.316 1.00 86.44 526 PRO A CA 1
ATOM 4052 C C . PRO A 1 526 ? -36.542 54.181 -12.413 1.00 86.44 526 PRO A C 1
ATOM 4054 O O . PRO A 1 526 ? -37.212 54.395 -11.403 1.00 86.44 526 PRO A O 1
ATOM 4057 N N . GLY A 1 527 ? -36.929 54.578 -13.626 1.00 80.81 527 GLY A N 1
ATOM 4058 C CA . GLY A 1 527 ? -38.173 55.305 -13.915 1.00 80.81 527 GLY A CA 1
ATOM 4059 C C . GLY A 1 527 ? -38.110 56.827 -13.722 1.00 80.81 527 GLY A C 1
ATOM 4060 O O . GLY A 1 527 ? -39.070 57.518 -14.056 1.00 80.81 527 GLY A O 1
ATOM 4061 N N . MET A 1 528 ? -36.996 57.374 -13.224 1.00 83.62 528 MET A N 1
ATOM 4062 C CA . MET A 1 528 ? -36.782 58.828 -13.144 1.00 83.62 528 MET A CA 1
ATOM 4063 C C . MET A 1 528 ? -36.451 59.423 -14.524 1.00 83.62 528 MET A C 1
ATOM 4065 O O . MET A 1 528 ? -35.847 58.721 -15.329 1.00 83.62 528 MET A O 1
ATOM 4069 N N . PRO A 1 529 ? -36.784 60.695 -14.820 1.00 84.50 529 PRO A N 1
ATOM 4070 C CA . PRO A 1 529 ? -36.405 61.339 -16.080 1.00 84.50 529 PRO A CA 1
ATOM 4071 C C . PRO A 1 529 ? -34.883 61.381 -16.279 1.00 84.50 529 PRO A C 1
ATOM 4073 O O . PRO A 1 529 ? -34.151 61.678 -15.337 1.00 84.50 529 PRO A O 1
ATOM 4076 N N . VAL A 1 530 ? -34.410 61.125 -17.501 1.00 84.75 530 VAL A N 1
ATOM 4077 C CA . VAL A 1 530 ? -32.974 61.123 -17.830 1.00 84.75 530 VAL A CA 1
ATOM 4078 C C . VAL A 1 530 ? -32.476 62.530 -18.160 1.00 84.75 530 VAL A C 1
ATOM 4080 O O . VAL A 1 530 ? -32.991 63.185 -19.069 1.00 84.75 530 VAL A O 1
ATOM 4083 N N . ALA A 1 531 ? -31.414 62.974 -17.482 1.00 84.56 531 ALA A N 1
ATOM 4084 C CA . ALA A 1 531 ? -30.621 64.121 -17.913 1.00 84.56 531 ALA A CA 1
ATOM 4085 C C . ALA A 1 531 ? -29.458 63.649 -18.805 1.00 84.56 531 ALA A C 1
ATOM 4087 O O . ALA A 1 531 ? -28.591 62.886 -18.379 1.00 84.56 531 ALA A O 1
ATOM 4088 N N . LYS A 1 532 ? -29.421 64.102 -20.066 1.00 82.38 532 LYS A N 1
ATOM 4089 C CA . LYS A 1 532 ? -28.371 63.704 -21.021 1.00 82.38 532 LYS A CA 1
ATOM 4090 C C . LYS A 1 532 ? -26.977 64.058 -20.489 1.00 82.38 532 LYS A C 1
ATOM 4092 O O . LYS A 1 532 ? -26.731 65.202 -20.114 1.00 82.38 532 LYS A O 1
ATOM 4097 N N . GLY A 1 533 ? -26.066 63.086 -20.504 1.00 80.56 533 GLY A N 1
ATOM 4098 C CA . GLY A 1 533 ? -24.702 63.213 -19.981 1.00 80.56 533 GLY A CA 1
ATOM 4099 C C . GLY A 1 533 ? -24.565 62.966 -18.474 1.00 80.56 533 GLY A C 1
ATOM 4100 O O . GLY A 1 533 ? -23.449 63.014 -17.954 1.00 80.56 533 GLY A O 1
ATOM 4101 N N . GLU A 1 534 ? -25.657 62.679 -17.759 1.00 88.75 534 GLU A N 1
ATOM 4102 C CA . GLU A 1 534 ? -25.598 62.289 -16.350 1.00 88.75 534 GLU A CA 1
ATOM 4103 C C . GLU A 1 534 ? -24.887 60.938 -16.189 1.00 88.75 534 GLU A C 1
ATOM 4105 O O . GLU A 1 534 ? -25.056 60.015 -16.989 1.00 88.75 534 GLU A O 1
ATOM 4110 N N . THR A 1 535 ? -24.039 60.829 -15.163 1.00 90.06 535 THR A N 1
ATOM 4111 C CA . THR A 1 535 ? -23.246 59.620 -14.928 1.00 90.06 535 THR A CA 1
ATOM 4112 C C . THR A 1 535 ? -23.987 58.647 -14.018 1.00 90.06 535 THR A C 1
ATOM 4114 O O . THR A 1 535 ? -24.269 58.966 -12.864 1.00 90.06 535 THR A O 1
ATOM 4117 N N . VAL A 1 536 ? -24.209 57.424 -14.494 1.00 90.62 536 VAL A N 1
ATOM 4118 C CA . VAL A 1 536 ? -24.735 56.311 -13.699 1.00 90.62 536 VAL A CA 1
ATOM 4119 C C . VAL A 1 536 ? -23.604 55.353 -13.328 1.00 90.62 536 VAL A C 1
ATOM 4121 O O . VAL A 1 536 ? -22.855 54.877 -14.182 1.00 90.62 536 VAL A O 1
ATOM 4124 N N . SER A 1 537 ? -23.449 55.086 -12.033 1.00 91.31 537 SER A N 1
ATOM 4125 C CA . SER A 1 537 ? -22.473 54.124 -11.518 1.00 91.31 537 SER A CA 1
ATOM 4126 C C . SER A 1 537 ? -23.139 52.769 -11.296 1.00 91.31 537 SER A C 1
ATOM 4128 O O . SER A 1 537 ? -24.182 52.691 -10.643 1.00 91.31 537 SER A O 1
ATOM 4130 N N . LEU A 1 538 ? -22.532 51.712 -11.830 1.00 91.88 538 LEU A N 1
ATOM 4131 C CA . LEU A 1 538 ? -22.977 50.326 -11.722 1.00 91.88 538 LEU A CA 1
ATOM 4132 C C . LEU A 1 538 ? -21.984 49.522 -10.885 1.00 91.88 538 LEU A C 1
ATOM 4134 O O . LEU A 1 538 ? -20.782 49.540 -11.156 1.00 91.88 538 LEU A O 1
ATOM 4138 N N . GLU A 1 539 ? -22.493 48.777 -9.909 1.00 88.06 539 GLU A N 1
ATOM 4139 C CA . GLU A 1 539 ? -21.708 47.804 -9.149 1.00 88.06 539 GLU A CA 1
ATOM 4140 C C . GLU A 1 539 ? -22.104 46.385 -9.539 1.00 88.06 539 GLU A C 1
ATOM 4142 O O . GLU A 1 539 ? -23.288 46.024 -9.556 1.00 88.06 539 GLU A O 1
ATOM 4147 N N . LEU A 1 540 ? -21.091 45.590 -9.884 1.00 86.50 540 LEU A N 1
ATOM 4148 C CA . LEU A 1 540 ? -21.252 44.244 -10.412 1.00 86.50 540 LEU A CA 1
ATOM 4149 C C . LEU A 1 540 ? -20.701 43.197 -9.444 1.00 86.50 540 LEU A C 1
ATOM 4151 O O . LEU A 1 540 ? -19.650 43.389 -8.832 1.00 86.50 540 LEU A O 1
ATOM 4155 N N . GLY A 1 541 ? -21.411 42.074 -9.344 1.00 78.81 541 GLY A N 1
ATOM 4156 C CA . GLY A 1 541 ? -21.085 40.964 -8.453 1.00 78.81 541 GLY A CA 1
ATOM 4157 C C . GLY A 1 541 ? -21.770 39.657 -8.863 1.00 78.81 541 GLY A C 1
ATOM 4158 O O . GLY A 1 541 ? -22.479 39.596 -9.871 1.00 78.81 541 GLY A O 1
ATOM 4159 N N . PHE A 1 542 ? -21.545 38.601 -8.083 1.00 70.12 542 PHE A N 1
ATOM 4160 C CA . PHE A 1 542 ? -22.183 37.291 -8.240 1.00 70.12 542 PHE A CA 1
ATOM 4161 C C . PHE A 1 542 ? -22.994 36.975 -6.978 1.00 70.12 542 PHE A C 1
ATOM 4163 O O . PHE A 1 542 ? -22.475 37.158 -5.876 1.00 70.12 542 PHE A O 1
ATOM 4170 N N . ASP A 1 543 ? -24.223 36.466 -7.118 1.00 53.00 543 ASP A N 1
ATOM 4171 C CA . ASP A 1 543 ? -24.965 35.933 -5.966 1.00 53.00 543 ASP A CA 1
ATOM 4172 C C . ASP A 1 543 ? -24.418 34.551 -5.626 1.00 53.00 543 ASP A C 1
ATOM 4174 O O . ASP A 1 543 ? -24.908 33.537 -6.104 1.00 53.00 543 ASP A O 1
ATOM 4178 N N . GLU A 1 544 ? -23.324 34.567 -4.872 1.00 40.09 544 GLU A N 1
ATOM 4179 C CA . GLU A 1 544 ? -22.922 33.586 -3.859 1.00 40.09 544 GLU A CA 1
ATOM 4180 C C . GLU A 1 544 ? -21.690 34.145 -3.127 1.00 40.09 544 GLU A C 1
ATOM 4182 O O . GLU A 1 544 ? -20.616 33.553 -3.044 1.00 40.09 544 GLU A O 1
ATOM 4187 N N . LEU A 1 545 ? -21.838 35.364 -2.612 1.00 35.69 545 LEU A N 1
ATOM 4188 C CA . LEU A 1 545 ? -20.912 35.947 -1.653 1.00 35.69 545 LEU A CA 1
ATOM 4189 C C . LEU A 1 545 ? -21.727 36.429 -0.455 1.00 35.69 545 LEU A C 1
ATOM 4191 O O . LEU A 1 545 ? -21.972 37.619 -0.272 1.00 35.69 545 LEU A O 1
ATOM 4195 N N . GLU A 1 546 ? -22.072 35.484 0.424 1.00 32.69 546 GLU A N 1
ATOM 4196 C CA . GLU A 1 546 ? -21.877 35.758 1.845 1.00 32.69 546 GLU A CA 1
ATOM 4197 C C . GLU A 1 546 ? -20.415 36.192 1.996 1.00 32.69 546 GLU A C 1
ATOM 4199 O O . GLU A 1 546 ? -19.486 35.382 1.991 1.00 32.69 546 GLU A O 1
ATOM 4204 N N . ILE A 1 547 ? -20.194 37.504 2.037 1.00 32.75 547 ILE A N 1
ATOM 4205 C CA . ILE A 1 547 ? -18.889 38.075 2.330 1.00 32.75 547 ILE A CA 1
ATOM 4206 C C . ILE A 1 547 ? -18.563 37.682 3.773 1.00 32.75 547 ILE A C 1
ATOM 4208 O O . ILE A 1 547 ? -18.917 38.370 4.729 1.00 32.75 547 ILE A O 1
ATOM 4212 N N . PHE A 1 548 ? -17.843 36.572 3.936 1.00 28.36 548 PHE A N 1
ATOM 4213 C CA . PHE A 1 548 ? -17.031 36.319 5.116 1.00 28.36 548 PHE A CA 1
ATOM 4214 C C . PHE A 1 548 ? -15.944 37.400 5.188 1.00 28.36 548 PHE A C 1
ATOM 4216 O O . PHE A 1 548 ? -14.815 37.208 4.747 1.00 28.36 548 PHE A O 1
ATOM 4223 N N . ARG A 1 549 ? -16.267 38.545 5.795 1.00 28.53 549 ARG A N 1
ATOM 4224 C CA . ARG A 1 549 ? -15.289 39.328 6.558 1.00 28.53 549 ARG A CA 1
ATOM 4225 C C . ARG A 1 549 ? -15.378 38.891 8.020 1.00 28.53 549 ARG A C 1
ATOM 4227 O O . ARG A 1 549 ? -15.950 39.577 8.858 1.00 28.53 549 ARG A O 1
ATOM 4234 N N . LYS A 1 550 ? -14.810 37.723 8.329 1.00 32.12 550 LYS A N 1
ATOM 4235 C CA . LYS A 1 550 ? -14.199 37.523 9.650 1.00 32.12 550 LYS A CA 1
ATOM 4236 C C . LYS A 1 550 ? -12.853 38.242 9.592 1.00 32.12 550 LYS A C 1
ATOM 4238 O O . LYS A 1 550 ? -12.157 38.081 8.599 1.00 32.12 550 LYS A O 1
ATOM 4243 N N . ASP A 1 551 ? -12.560 39.044 10.612 1.00 32.56 551 ASP A N 1
ATOM 4244 C CA . ASP A 1 551 ? -11.283 39.744 10.876 1.00 32.56 551 ASP A CA 1
ATOM 4245 C C . ASP A 1 551 ? -11.320 41.278 10.774 1.00 32.56 551 ASP A C 1
ATOM 4247 O O . ASP A 1 551 ? -10.322 41.926 10.471 1.00 32.56 551 ASP A O 1
ATOM 4251 N N . SER A 1 552 ? -12.449 41.908 11.101 1.00 33.72 552 SER A N 1
ATOM 4252 C CA . SER A 1 552 ? -12.422 43.294 11.596 1.00 33.72 552 SER A CA 1
ATOM 4253 C C . SER A 1 552 ? -13.685 43.631 12.382 1.00 33.72 552 SER A C 1
ATOM 4255 O O . SER A 1 552 ? -14.631 44.149 11.816 1.00 33.72 552 SER A O 1
ATOM 4257 N N . ILE A 1 553 ? -13.689 43.328 13.683 1.00 31.92 553 ILE A N 1
ATOM 4258 C CA . ILE A 1 553 ? -14.299 44.149 14.745 1.00 31.92 553 ILE A CA 1
ATOM 4259 C C . ILE A 1 553 ? -13.572 43.763 16.039 1.00 31.92 553 ILE A C 1
ATOM 4261 O O . ILE A 1 553 ? -13.639 42.625 16.506 1.00 31.92 553 ILE A O 1
ATOM 4265 N N . ALA A 1 554 ? -12.811 44.721 16.565 1.00 30.12 554 ALA A N 1
ATOM 4266 C CA . ALA A 1 554 ? -12.290 44.688 17.919 1.00 30.12 554 ALA A CA 1
ATOM 4267 C C . ALA A 1 554 ? -13.444 44.889 18.909 1.00 30.12 554 ALA A C 1
ATOM 4269 O O . ALA A 1 554 ? -14.422 45.573 18.612 1.00 30.12 554 ALA A O 1
ATOM 4270 N N . ALA A 1 555 ? -13.309 44.282 20.083 1.00 33.41 555 ALA A N 1
ATOM 4271 C CA . ALA A 1 555 ? -14.219 44.451 21.201 1.00 33.41 555 ALA A CA 1
ATOM 4272 C C . ALA A 1 555 ? -14.304 45.925 21.626 1.00 33.41 555 ALA A C 1
ATOM 4274 O O . ALA A 1 555 ? -13.318 46.472 22.113 1.00 33.41 555 ALA A O 1
ATOM 4275 N N . ASN A 1 556 ? -15.466 46.546 21.429 1.00 31.92 556 ASN A N 1
ATOM 4276 C CA . ASN A 1 556 ? -16.187 47.334 22.430 1.00 31.92 556 ASN A CA 1
ATOM 4277 C C . ASN A 1 556 ? -17.461 47.941 21.826 1.00 31.92 556 ASN A C 1
ATOM 4279 O O . ASN A 1 556 ? -17.567 48.124 20.619 1.00 31.92 556 ASN A O 1
ATOM 4283 N N . ASP A 1 557 ? -18.389 48.250 22.727 1.00 28.06 557 ASP A N 1
ATOM 4284 C CA . ASP A 1 557 ? -19.604 49.050 22.549 1.00 28.06 557 ASP A CA 1
ATOM 4285 C C . ASP A 1 557 ? -20.879 48.298 22.137 1.00 28.06 557 ASP A C 1
ATOM 4287 O O . ASP A 1 557 ? -21.386 48.308 21.019 1.00 28.06 557 ASP A O 1
ATOM 4291 N N . SER A 1 558 ? -21.430 47.668 23.172 1.00 29.36 558 SER A N 1
ATOM 4292 C CA . SER A 1 558 ? -22.836 47.338 23.385 1.00 29.36 558 SER A CA 1
ATOM 4293 C C . SER A 1 558 ? -23.793 48.516 23.176 1.00 29.36 558 SER A C 1
ATOM 4295 O O . SER A 1 558 ? -23.601 49.542 23.821 1.00 29.36 558 SER A O 1
ATOM 4297 N N . ILE A 1 559 ? -24.913 48.300 22.471 1.00 28.77 559 ILE A N 1
ATOM 4298 C CA . ILE A 1 559 ? -26.217 48.915 22.794 1.00 28.77 559 ILE A CA 1
ATOM 4299 C C . ILE A 1 559 ? -27.334 47.881 22.559 1.00 28.77 559 ILE A C 1
ATOM 4301 O O . ILE A 1 559 ? -27.416 47.251 21.507 1.00 28.77 559 ILE A O 1
ATOM 4305 N N . GLN A 1 560 ? -28.166 47.691 23.585 1.00 30.36 560 GLN A N 1
ATOM 4306 C CA . GLN A 1 560 ? -29.346 46.822 23.628 1.00 30.36 560 GLN A CA 1
ATOM 4307 C C . GLN A 1 560 ? -30.505 47.356 22.771 1.00 30.36 560 GLN A C 1
ATOM 4309 O O . GLN A 1 560 ? -30.740 48.561 22.732 1.00 30.36 560 GLN A O 1
ATOM 4314 N N . ALA A 1 561 ? -31.327 46.453 22.229 1.00 25.23 561 ALA A N 1
ATOM 4315 C CA . ALA A 1 561 ? -32.729 46.739 21.921 1.00 25.23 561 ALA A CA 1
ATOM 4316 C C . ALA A 1 561 ? -33.618 45.511 22.197 1.00 25.23 561 ALA A C 1
ATOM 4318 O O . ALA A 1 561 ? -33.203 44.366 22.033 1.00 25.23 561 ALA A O 1
ATOM 4319 N N . ALA A 1 562 ? -34.816 45.808 22.696 1.00 27.25 562 ALA A N 1
ATOM 4320 C CA . ALA A 1 562 ? -35.769 44.952 23.398 1.00 27.25 562 ALA A CA 1
ATOM 4321 C C . ALA A 1 562 ? -36.593 43.999 22.488 1.00 27.25 562 ALA A C 1
ATOM 4323 O O . ALA A 1 562 ? -36.605 44.173 21.269 1.00 27.25 562 ALA A O 1
ATOM 4324 N N . PRO A 1 563 ? -37.295 42.997 23.065 1.00 36.06 563 PRO A N 1
ATOM 4325 C CA . PRO A 1 563 ? -37.905 41.888 22.334 1.00 36.06 563 PRO A CA 1
ATOM 4326 C C . PRO A 1 563 ? -39.368 42.157 21.947 1.00 36.06 563 PRO A C 1
ATOM 4328 O O . PRO A 1 563 ? -40.099 42.822 22.679 1.00 36.06 563 PRO A O 1
ATOM 4331 N N . LEU A 1 564 ? -39.825 41.547 20.850 1.00 26.09 564 LEU A N 1
ATOM 4332 C CA . LEU A 1 564 ? -41.246 41.406 20.517 1.00 26.09 564 LEU A CA 1
ATOM 4333 C C . LEU A 1 564 ? -41.546 39.978 20.046 1.00 26.09 564 LEU A C 1
ATOM 4335 O O . LEU A 1 564 ? -40.722 39.312 19.424 1.00 26.09 564 LEU A O 1
ATOM 4339 N N . ALA A 1 565 ? -42.713 39.501 20.465 1.00 27.58 565 ALA A N 1
ATOM 4340 C CA . ALA A 1 565 ? -43.039 38.107 20.706 1.00 27.58 565 ALA A CA 1
ATOM 4341 C C . ALA A 1 565 ? -43.834 37.424 19.578 1.00 27.58 565 ALA A C 1
ATOM 4343 O O . ALA A 1 565 ? -44.584 38.067 18.855 1.00 27.58 565 ALA A O 1
ATOM 4344 N N . LEU A 1 566 ? -43.680 36.094 19.546 1.00 28.20 566 LEU A N 1
ATOM 4345 C CA . LEU A 1 566 ? -44.658 35.026 19.273 1.00 28.20 566 LEU A CA 1
ATOM 4346 C C . LEU A 1 566 ? -45.719 35.202 18.169 1.00 28.20 566 LEU A C 1
ATOM 4348 O O . LEU A 1 566 ? -46.688 35.939 18.309 1.00 28.20 566 LEU A O 1
ATOM 4352 N N . GLY A 1 567 ? -45.654 34.283 17.202 1.00 25.70 567 GLY A N 1
ATOM 4353 C CA . GLY A 1 567 ? -46.815 33.755 16.487 1.00 25.70 567 GLY A CA 1
ATOM 4354 C C . GLY A 1 567 ? -46.587 32.284 16.133 1.00 25.70 567 GLY A C 1
ATOM 4355 O O . GLY A 1 567 ? -45.818 31.977 15.227 1.00 25.70 567 GLY A O 1
ATOM 4356 N N . GLN A 1 568 ? -47.213 31.375 16.885 1.00 27.80 568 GLN A N 1
ATOM 4357 C CA . GLN A 1 568 ? -47.305 29.948 16.562 1.00 27.80 568 GLN A CA 1
ATOM 4358 C C . GLN A 1 568 ? -48.265 29.740 15.382 1.00 27.80 568 GLN A C 1
ATOM 4360 O O . GLN A 1 568 ? -49.335 30.344 15.350 1.00 27.80 568 GLN A O 1
ATOM 4365 N N . ALA A 1 569 ? -47.934 28.819 14.477 1.00 27.59 569 ALA A N 1
ATOM 4366 C CA . ALA A 1 569 ? -48.916 28.159 13.622 1.00 27.59 569 ALA A CA 1
ATOM 4367 C C . ALA A 1 569 ? -48.538 26.679 13.466 1.00 27.59 569 ALA A C 1
ATOM 4369 O O . ALA A 1 569 ? -47.508 26.326 12.891 1.00 27.59 569 ALA A O 1
ATOM 4370 N N . GLU A 1 570 ? -49.374 25.834 14.061 1.00 27.25 570 GLU A N 1
ATOM 4371 C CA . GLU A 1 570 ? -49.360 24.380 13.976 1.00 27.25 570 GLU A CA 1
ATOM 4372 C C . GLU A 1 570 ? -49.808 23.858 12.596 1.00 27.25 570 GLU A C 1
ATOM 4374 O O . GLU A 1 570 ? -50.491 24.539 11.834 1.00 27.25 570 GLU A O 1
ATOM 4379 N N . ASN A 1 571 ? -49.548 22.560 12.397 1.00 30.31 571 ASN A N 1
ATOM 4380 C CA . ASN A 1 571 ? -50.265 21.614 11.533 1.00 30.31 571 ASN A CA 1
ATOM 4381 C C . ASN A 1 571 ? -49.965 21.616 10.023 1.00 30.31 571 ASN A C 1
ATOM 4383 O O . ASN A 1 571 ? -50.702 22.173 9.215 1.00 30.31 571 ASN A O 1
ATOM 4387 N N . ALA A 1 572 ? -49.009 20.765 9.625 1.00 29.61 572 ALA A N 1
ATOM 4388 C CA . ALA A 1 572 ? -49.022 20.117 8.313 1.00 29.61 572 ALA A CA 1
ATOM 4389 C C . ALA A 1 572 ? -48.958 18.586 8.467 1.00 29.61 572 ALA A C 1
ATOM 4391 O O . ALA A 1 572 ? -48.083 18.020 9.122 1.00 29.61 572 ALA A O 1
ATOM 4392 N N . LYS A 1 573 ? -49.974 17.937 7.896 1.00 31.36 573 LYS A N 1
ATOM 4393 C CA . LYS A 1 573 ? -50.336 16.521 8.005 1.00 31.36 573 LYS A CA 1
ATOM 4394 C C . LYS A 1 573 ? -49.325 15.589 7.320 1.00 31.36 573 LYS A C 1
ATOM 4396 O O . LYS A 1 573 ? -48.778 15.909 6.270 1.00 31.36 573 LYS A O 1
ATOM 4401 N N . LYS A 1 574 ? -49.170 14.388 7.894 1.00 30.52 574 LYS A N 1
ATOM 4402 C CA . LYS A 1 574 ? -48.470 13.223 7.322 1.00 30.52 574 LYS A CA 1
ATOM 4403 C C . LYS A 1 574 ? -49.045 12.836 5.950 1.00 30.52 574 LYS A C 1
ATOM 4405 O O . LYS A 1 574 ? -50.253 12.633 5.834 1.00 30.52 574 LYS A O 1
ATOM 4410 N N . ALA A 1 575 ? -48.171 12.655 4.961 1.00 30.27 575 ALA A N 1
ATOM 4411 C CA . ALA A 1 575 ? -48.486 12.016 3.681 1.00 30.27 575 ALA A CA 1
ATOM 4412 C C . ALA A 1 575 ? -48.353 10.473 3.777 1.00 30.27 575 ALA A C 1
ATOM 4414 O O . ALA A 1 575 ? -47.580 9.994 4.613 1.00 30.27 575 ALA A O 1
ATOM 4415 N N . PRO A 1 576 ? -49.095 9.682 2.972 1.00 32.41 576 PRO A N 1
ATOM 4416 C CA . PRO A 1 576 ? -49.221 8.235 3.145 1.00 32.41 576 PRO A CA 1
ATOM 4417 C C . PRO A 1 576 ? -48.091 7.431 2.483 1.00 32.41 576 PRO A C 1
ATOM 4419 O O . PRO A 1 576 ? -47.537 7.817 1.456 1.00 32.41 576 PRO A O 1
ATOM 4422 N N . GLU A 1 577 ? -47.806 6.266 3.068 1.00 28.58 577 GLU A N 1
ATOM 4423 C CA . GLU A 1 577 ? -46.860 5.252 2.591 1.00 28.58 577 GLU A CA 1
ATOM 4424 C C . GLU A 1 577 ? -47.256 4.657 1.227 1.00 28.58 577 GLU A C 1
ATOM 4426 O O . GLU A 1 577 ? -48.354 4.123 1.050 1.00 28.58 577 GLU A O 1
ATOM 4431 N N . VAL A 1 578 ? -46.314 4.657 0.280 1.00 27.70 578 VAL A N 1
ATOM 4432 C CA . VAL A 1 578 ? -46.422 3.934 -0.994 1.00 27.70 578 VAL A CA 1
ATOM 4433 C C . VAL A 1 578 ? -45.835 2.529 -0.827 1.00 27.70 578 VAL A C 1
ATOM 4435 O O . VAL A 1 578 ? -44.635 2.353 -0.619 1.00 27.70 578 VAL A O 1
ATOM 4438 N N . LYS A 1 579 ? -46.692 1.507 -0.936 1.00 27.23 579 LYS A N 1
ATOM 4439 C CA . LYS A 1 579 ? -46.305 0.089 -0.976 1.00 27.23 579 LYS A CA 1
ATOM 4440 C C . LYS A 1 579 ? -45.650 -0.243 -2.320 1.00 27.23 579 LYS A C 1
ATOM 4442 O O . LYS A 1 579 ? -46.317 -0.230 -3.350 1.00 27.23 579 LYS A O 1
ATOM 4447 N N . VAL A 1 580 ? -44.370 -0.613 -2.301 1.00 30.09 580 VAL A N 1
ATOM 4448 C CA . VAL A 1 580 ? -43.654 -1.141 -3.474 1.00 30.09 580 VAL A CA 1
ATOM 4449 C C . VAL A 1 580 ? -43.743 -2.671 -3.493 1.00 30.09 580 VAL A C 1
ATOM 4451 O O . VAL A 1 580 ? -43.402 -3.350 -2.523 1.00 30.09 580 VAL A O 1
ATOM 4454 N N . ALA A 1 581 ? -44.229 -3.215 -4.609 1.00 27.50 581 ALA A N 1
ATOM 4455 C CA . ALA A 1 581 ? -44.375 -4.644 -4.863 1.00 27.50 581 ALA A CA 1
ATOM 4456 C C . ALA A 1 581 ? -43.014 -5.351 -5.041 1.00 27.50 581 ALA A C 1
ATOM 4458 O O . ALA A 1 581 ? -42.106 -4.838 -5.690 1.00 27.50 581 ALA A O 1
ATOM 4459 N N . LYS A 1 582 ? -42.887 -6.566 -4.486 1.00 28.44 582 LYS A N 1
ATOM 4460 C CA . LYS A 1 582 ? -41.714 -7.445 -4.647 1.00 28.44 582 LYS A CA 1
ATOM 4461 C C . LYS A 1 582 ? -41.738 -8.162 -6.011 1.00 28.44 582 LYS A C 1
ATOM 4463 O O . LYS A 1 582 ? -42.795 -8.672 -6.385 1.00 28.44 582 LYS A O 1
ATOM 4468 N N . PRO A 1 583 ? -40.596 -8.321 -6.706 1.00 27.78 583 PRO A N 1
ATOM 4469 C CA . PRO A 1 583 ? -40.525 -9.144 -7.909 1.00 27.78 583 PRO A CA 1
ATOM 4470 C C . PRO A 1 583 ? -40.433 -10.648 -7.581 1.00 27.78 583 PRO A C 1
ATOM 4472 O O . PRO A 1 583 ? -39.793 -11.068 -6.613 1.00 27.78 583 PRO A O 1
ATOM 4475 N N . LYS A 1 584 ? -41.106 -11.460 -8.409 1.00 26.52 584 LYS A N 1
ATOM 4476 C CA . LYS A 1 584 ? -41.177 -12.932 -8.357 1.00 26.52 584 LYS A CA 1
ATOM 4477 C C . LYS A 1 584 ? -39.800 -13.573 -8.609 1.00 26.52 584 LYS A C 1
ATOM 4479 O O . LYS A 1 584 ? -39.133 -13.241 -9.582 1.00 26.52 584 LYS A O 1
ATOM 4484 N N . LYS A 1 585 ? -39.409 -14.542 -7.770 1.00 29.06 585 LYS A N 1
ATOM 4485 C CA . LYS A 1 585 ? -38.262 -15.446 -7.996 1.00 29.06 585 LYS A CA 1
ATOM 4486 C C . LYS A 1 585 ? -38.677 -16.597 -8.921 1.00 29.06 585 LYS A C 1
ATOM 4488 O O . LYS A 1 585 ? -39.649 -17.281 -8.617 1.00 29.06 585 LYS A O 1
ATOM 4493 N N . SER A 1 586 ? -37.921 -16.851 -9.992 1.00 26.27 586 SER A N 1
ATOM 4494 C CA . SER A 1 586 ? -38.011 -18.096 -10.766 1.00 26.27 586 SER A CA 1
ATOM 4495 C C . SER A 1 586 ? -37.192 -19.194 -10.080 1.00 26.27 586 SER A C 1
ATOM 4497 O O . SER A 1 586 ? -35.988 -19.041 -9.873 1.00 26.27 586 SER A O 1
ATOM 4499 N N . SER A 1 587 ? -37.838 -20.299 -9.721 1.00 29.16 587 SER A N 1
ATOM 4500 C CA . SER A 1 587 ? -37.215 -21.493 -9.153 1.00 29.16 587 SER A CA 1
ATOM 4501 C C . SER A 1 587 ? -36.869 -22.505 -10.248 1.00 29.16 587 SER A C 1
ATOM 4503 O O . SER A 1 587 ? -37.763 -23.052 -10.887 1.00 29.16 587 SER A O 1
ATOM 4505 N N . THR A 1 588 ? -35.588 -22.828 -10.399 1.00 30.94 588 THR A N 1
ATOM 4506 C CA . THR A 1 588 ? -35.141 -24.107 -10.971 1.00 30.94 588 THR A CA 1
ATOM 4507 C C . THR A 1 588 ? -34.198 -24.755 -9.963 1.00 30.94 588 THR A C 1
ATOM 4509 O O . THR A 1 588 ? -32.995 -24.488 -9.960 1.00 30.94 588 THR A O 1
ATOM 4512 N N . GLU A 1 589 ? -34.754 -25.552 -9.048 1.00 32.38 589 GLU A N 1
ATOM 4513 C CA . GLU A 1 589 ? -33.982 -26.406 -8.142 1.00 32.38 589 GLU A CA 1
ATOM 4514 C C . GLU A 1 589 ? -33.380 -27.584 -8.923 1.00 32.38 589 GLU A C 1
ATOM 4516 O O . GLU A 1 589 ? -34.078 -28.300 -9.639 1.00 32.38 589 GLU A O 1
ATOM 4521 N N . LYS A 1 590 ? -32.069 -27.801 -8.769 1.00 33.47 590 LYS A N 1
ATOM 4522 C CA . LYS A 1 590 ? -31.408 -29.057 -9.154 1.00 33.47 590 LYS A CA 1
ATOM 4523 C C . LYS A 1 590 ? -31.682 -30.111 -8.068 1.00 33.47 590 LYS A C 1
ATOM 4525 O O . LYS A 1 590 ? -31.656 -29.755 -6.888 1.00 33.47 590 LYS A O 1
ATOM 4530 N N . PRO A 1 591 ? -31.905 -31.389 -8.420 1.00 40.97 591 PRO A N 1
ATOM 4531 C CA . PRO A 1 591 ? -32.303 -32.404 -7.450 1.00 40.97 591 PRO A CA 1
ATOM 4532 C C . PRO A 1 591 ? -31.184 -32.687 -6.439 1.00 40.97 591 PRO A C 1
ATOM 4534 O O . PRO A 1 591 ? -30.008 -32.791 -6.797 1.00 40.97 591 PRO A O 1
ATOM 4537 N N . LYS A 1 592 ? -31.562 -32.817 -5.161 1.00 47.16 592 LYS A N 1
ATOM 4538 C CA . LYS A 1 592 ? -30.664 -33.254 -4.082 1.00 47.16 592 LYS A CA 1
ATOM 4539 C C . LYS A 1 592 ? -30.258 -34.724 -4.299 1.00 47.16 592 LYS A C 1
ATOM 4541 O O . LYS A 1 592 ? -31.089 -35.512 -4.750 1.00 47.16 592 LYS A O 1
ATOM 4546 N N . PRO A 1 593 ? -29.006 -35.108 -3.988 1.00 52.47 593 PRO A N 1
ATOM 4547 C CA . PRO A 1 593 ? -28.546 -36.486 -4.134 1.00 52.47 593 PRO A CA 1
ATOM 4548 C C . PRO A 1 593 ? -29.332 -37.431 -3.219 1.00 52.47 593 PRO A C 1
ATOM 4550 O O . PRO A 1 593 ? -29.640 -37.088 -2.077 1.00 52.47 593 PRO A O 1
ATOM 4553 N N . THR A 1 594 ? -29.648 -38.620 -3.732 1.00 69.81 594 THR A N 1
ATOM 4554 C CA . THR A 1 594 ? -30.388 -39.652 -3.002 1.00 69.81 594 THR A CA 1
ATOM 4555 C C . THR A 1 594 ? -29.601 -40.144 -1.789 1.00 69.81 594 THR A C 1
ATOM 4557 O O . THR A 1 594 ? -28.367 -40.145 -1.785 1.00 69.81 594 THR A O 1
ATOM 4560 N N . GLN A 1 595 ? -30.315 -40.598 -0.759 1.00 64.88 595 GLN A N 1
ATOM 4561 C CA . GLN A 1 595 ? -29.708 -41.133 0.461 1.00 64.88 595 GLN A CA 1
ATOM 4562 C C . GLN A 1 595 ? -28.745 -42.297 0.155 1.00 64.88 595 GLN A C 1
ATOM 4564 O O . GLN A 1 595 ? -27.643 -42.345 0.692 1.00 64.88 595 GLN A O 1
ATOM 4569 N N . GLU A 1 596 ? -29.070 -43.131 -0.838 1.00 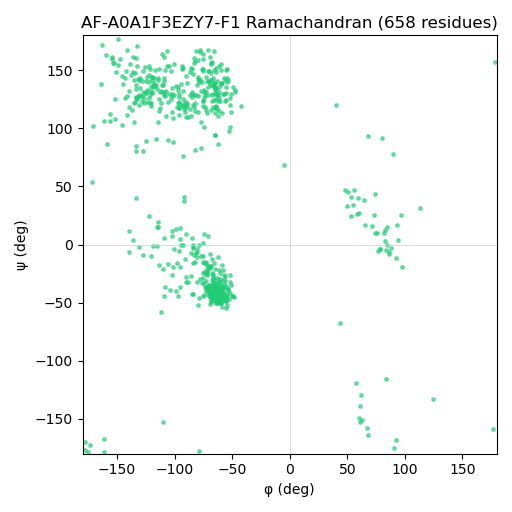63.00 596 GLU A N 1
ATOM 4570 C CA . GLU A 1 596 ? -28.180 -44.184 -1.343 1.00 63.00 596 GLU A CA 1
ATOM 4571 C C . GLU A 1 596 ? -26.844 -43.656 -1.895 1.00 63.00 596 GLU A C 1
ATOM 4573 O O . GLU A 1 596 ? -25.798 -44.278 -1.699 1.00 63.00 596 GLU A O 1
ATOM 4578 N N . ALA A 1 597 ? -26.835 -42.500 -2.569 1.00 55.47 597 ALA A N 1
ATOM 4579 C CA . ALA A 1 597 ? -25.603 -41.897 -3.078 1.00 55.47 597 ALA A CA 1
ATOM 4580 C C . ALA A 1 597 ? -24.722 -41.364 -1.935 1.00 55.47 597 ALA A C 1
ATOM 4582 O O . ALA A 1 597 ? -23.493 -41.470 -1.994 1.00 55.47 597 ALA A O 1
ATOM 4583 N N . ILE A 1 598 ? -25.352 -40.841 -0.880 1.00 60.62 598 ILE A N 1
ATOM 4584 C CA . ILE A 1 598 ? -24.679 -40.377 0.338 1.00 60.62 598 ILE A CA 1
ATOM 4585 C C . ILE A 1 598 ? -24.064 -41.566 1.085 1.00 60.62 598 ILE A C 1
ATOM 4587 O O . ILE A 1 598 ? -22.901 -41.503 1.491 1.00 60.62 598 ILE A O 1
ATOM 4591 N N . ASP A 1 599 ? -24.795 -42.671 1.208 1.00 72.62 599 ASP A N 1
ATOM 4592 C CA . ASP A 1 599 ? -24.333 -43.853 1.937 1.00 72.62 599 ASP A CA 1
ATOM 4593 C C . ASP A 1 599 ? -23.222 -44.592 1.178 1.00 72.62 599 ASP A C 1
ATOM 4595 O O . ASP A 1 599 ? -22.204 -44.969 1.766 1.00 72.62 599 ASP A O 1
ATOM 4599 N N . LYS A 1 600 ? -23.317 -44.672 -0.156 1.00 64.75 600 LYS A N 1
ATOM 4600 C CA . LYS A 1 600 ? -22.245 -45.207 -1.011 1.00 64.75 600 LYS A CA 1
ATOM 4601 C C . LYS A 1 600 ? -20.972 -44.359 -0.942 1.00 64.75 600 LYS A C 1
ATOM 4603 O O . LYS A 1 600 ? -19.863 -44.898 -0.971 1.00 64.75 600 LYS A O 1
ATOM 4608 N N . TRP A 1 601 ? -21.109 -43.037 -0.820 1.00 64.69 601 TRP A N 1
ATOM 4609 C CA . TRP A 1 601 ? -19.973 -42.138 -0.625 1.00 64.69 601 TRP A CA 1
ATOM 4610 C C . TRP A 1 601 ? -19.334 -42.319 0.758 1.00 64.69 601 TRP A C 1
ATOM 4612 O O . TRP A 1 601 ? -18.115 -42.479 0.841 1.00 64.69 601 TRP A O 1
ATOM 4622 N N . LYS A 1 602 ? -20.133 -42.399 1.831 1.00 66.44 602 LYS A N 1
ATOM 4623 C CA . LYS A 1 602 ? -19.636 -42.661 3.194 1.00 66.44 602 LYS A CA 1
ATOM 4624 C C . LYS A 1 602 ? -18.902 -44.000 3.293 1.00 66.44 602 LYS A C 1
ATOM 4626 O O . LYS A 1 602 ? -17.810 -44.044 3.859 1.00 66.44 602 LYS A O 1
ATOM 4631 N N . ALA A 1 603 ? -19.434 -45.059 2.680 1.00 75.88 603 ALA A N 1
ATOM 4632 C CA . ALA A 1 603 ? -18.782 -46.369 2.630 1.00 75.88 603 ALA A CA 1
ATOM 4633 C C . ALA A 1 603 ? -17.425 -46.312 1.905 1.00 75.88 603 ALA A C 1
ATOM 4635 O O . ALA A 1 603 ? -16.439 -46.887 2.367 1.00 75.88 603 ALA A O 1
ATOM 4636 N N . LYS A 1 604 ? -17.337 -45.550 0.807 1.00 67.75 604 LYS A N 1
ATOM 4637 C CA . LYS A 1 604 ? -16.086 -45.359 0.060 1.00 67.75 604 LYS A CA 1
ATOM 4638 C C . LYS A 1 604 ? -15.039 -44.579 0.864 1.00 67.75 604 LYS A C 1
ATOM 4640 O O . LYS A 1 604 ? -13.861 -44.924 0.826 1.00 67.75 604 LYS A O 1
ATOM 4645 N N . VAL A 1 605 ? -15.461 -43.561 1.616 1.00 66.38 605 VAL A N 1
ATOM 4646 C CA . VAL A 1 605 ? -14.581 -42.780 2.502 1.00 66.38 605 VAL A CA 1
ATOM 4647 C C . VAL A 1 605 ? -14.093 -43.624 3.685 1.00 66.38 605 VAL A C 1
ATOM 4649 O O . VAL A 1 605 ? -12.917 -43.554 4.039 1.00 66.38 605 VAL A O 1
ATOM 4652 N N . ALA A 1 606 ? -14.958 -44.460 4.264 1.00 74.69 606 ALA A N 1
ATOM 4653 C CA . ALA A 1 606 ? -14.582 -45.380 5.337 1.00 74.69 606 ALA A CA 1
ATOM 4654 C C . ALA A 1 606 ? -13.577 -46.444 4.858 1.00 74.69 606 ALA A C 1
ATOM 4656 O O . ALA A 1 606 ? -12.573 -46.681 5.527 1.00 74.69 606 ALA A O 1
ATOM 4657 N N . ALA A 1 607 ? -13.789 -47.015 3.666 1.00 72.81 607 ALA A N 1
ATOM 4658 C CA . ALA A 1 607 ? -12.860 -47.966 3.057 1.00 72.81 607 ALA A CA 1
ATOM 4659 C C . ALA A 1 607 ? -11.486 -47.336 2.768 1.00 72.81 607 ALA A C 1
ATOM 4661 O O . ALA A 1 607 ? -10.458 -47.968 3.008 1.00 72.81 607 ALA A O 1
ATOM 4662 N N . GLN A 1 608 ? -11.456 -46.075 2.319 1.00 58.66 608 GLN A N 1
ATOM 4663 C CA . GLN A 1 608 ? -10.205 -45.352 2.085 1.00 58.66 608 GLN A CA 1
ATOM 4664 C C . GLN A 1 608 ? -9.459 -45.072 3.396 1.00 58.66 608 GLN A C 1
ATOM 4666 O O . GLN A 1 608 ? -8.270 -45.361 3.489 1.00 58.66 608 GLN A O 1
ATOM 4671 N N . LYS A 1 609 ? -10.158 -44.620 4.447 1.00 66.56 609 LYS A N 1
ATOM 4672 C CA . LYS A 1 609 ? -9.549 -44.419 5.774 1.00 66.56 609 LYS A CA 1
ATOM 4673 C C . LYS A 1 609 ? -8.997 -45.717 6.371 1.00 66.56 609 LYS A C 1
ATOM 4675 O O . LYS A 1 609 ? -7.941 -45.693 6.995 1.00 66.56 609 LYS A O 1
ATOM 4680 N N . ALA A 1 610 ? -9.677 -46.847 6.163 1.00 70.50 610 ALA A N 1
ATOM 4681 C CA . ALA A 1 610 ? -9.194 -48.155 6.605 1.00 70.50 610 ALA A CA 1
ATOM 4682 C C . ALA A 1 610 ? -7.941 -48.605 5.830 1.00 70.50 610 ALA A C 1
ATOM 4684 O O . ALA A 1 610 ? -7.020 -49.164 6.426 1.00 70.50 610 ALA A O 1
ATOM 4685 N N . LEU A 1 611 ? -7.876 -48.326 4.523 1.00 65.12 611 LEU A N 1
ATOM 4686 C CA . LEU A 1 611 ? -6.703 -48.604 3.691 1.00 65.12 611 LEU A CA 1
ATOM 4687 C C . LEU A 1 611 ? -5.503 -47.738 4.102 1.00 65.12 611 LEU A C 1
ATOM 4689 O O . LEU A 1 611 ? -4.394 -48.248 4.249 1.00 65.12 611 LEU A O 1
ATOM 4693 N N . ASP A 1 612 ? -5.735 -46.452 4.361 1.00 65.81 612 ASP A N 1
ATOM 4694 C CA . ASP A 1 612 ? -4.698 -45.504 4.775 1.00 65.81 612 ASP A CA 1
ATOM 4695 C C . ASP A 1 612 ? -4.156 -45.844 6.175 1.00 65.81 612 ASP A C 1
ATOM 4697 O O . ASP A 1 612 ? -2.946 -45.814 6.398 1.00 65.81 612 ASP A O 1
ATOM 4701 N N . ALA A 1 613 ? -5.022 -46.285 7.095 1.00 66.56 613 ALA A N 1
ATOM 4702 C CA . ALA A 1 613 ? -4.618 -46.775 8.415 1.00 66.56 613 ALA A CA 1
ATOM 4703 C C . ALA A 1 613 ? -3.818 -48.090 8.349 1.00 66.56 613 ALA A C 1
ATOM 4705 O O . ALA A 1 613 ? -2.929 -48.315 9.174 1.00 66.56 613 ALA A O 1
ATOM 4706 N N . LYS A 1 614 ? -4.103 -48.955 7.365 1.00 58.88 614 LYS A N 1
ATOM 4707 C CA . LYS A 1 614 ? -3.355 -50.201 7.133 1.00 58.88 614 LYS A CA 1
ATOM 4708 C C . LYS A 1 614 ? -1.970 -49.919 6.540 1.00 58.88 614 LYS A C 1
ATOM 4710 O O . LYS A 1 614 ? -0.998 -50.537 6.960 1.00 58.88 614 LYS A O 1
ATOM 4715 N N . ASN A 1 615 ? -1.871 -48.929 5.651 1.00 53.66 615 ASN A N 1
ATOM 4716 C CA . ASN A 1 615 ? -0.610 -48.479 5.054 1.00 53.66 615 ASN A CA 1
ATOM 4717 C C . ASN A 1 615 ? 0.284 -47.706 6.042 1.00 53.66 615 ASN A C 1
ATOM 4719 O O . ASN A 1 615 ? 1.503 -47.724 5.902 1.00 53.66 615 ASN A O 1
ATOM 4723 N N . ALA A 1 616 ? -0.295 -47.063 7.062 1.00 50.84 616 ALA A N 1
ATOM 4724 C CA . ALA A 1 616 ? 0.453 -46.353 8.102 1.00 50.84 616 ALA A CA 1
ATOM 4725 C C . ALA A 1 616 ? 1.137 -47.281 9.131 1.00 50.84 616 ALA A C 1
ATOM 4727 O O . ALA A 1 616 ? 2.020 -46.832 9.857 1.00 50.84 616 ALA A O 1
ATOM 4728 N N . LYS A 1 617 ? 0.753 -48.567 9.205 1.00 49.16 617 LYS A N 1
ATOM 4729 C CA . LYS A 1 617 ? 1.297 -49.538 10.178 1.00 49.16 617 LYS A CA 1
ATOM 4730 C C . LYS A 1 617 ? 2.431 -50.425 9.645 1.00 49.16 617 LYS A C 1
ATOM 4732 O O . LYS A 1 617 ? 3.023 -51.158 10.429 1.00 49.16 617 LYS A O 1
ATOM 4737 N N . SER A 1 618 ? 2.775 -50.353 8.359 1.00 44.00 618 SER A N 1
ATOM 4738 C CA . SER A 1 618 ? 3.936 -51.051 7.788 1.00 44.00 618 SER A CA 1
ATOM 4739 C C . SER A 1 618 ? 5.065 -50.055 7.509 1.00 44.00 618 SER A C 1
ATOM 4741 O O . SER A 1 618 ? 5.125 -49.449 6.438 1.00 44.00 618 SER A O 1
ATOM 4743 N N . GLY A 1 619 ? 5.937 -49.846 8.495 1.00 41.56 619 GLY A N 1
ATOM 4744 C CA . GLY A 1 619 ? 7.161 -49.062 8.330 1.00 41.56 619 GLY A CA 1
ATOM 4745 C C . GLY A 1 619 ? 8.165 -49.755 7.399 1.00 41.56 619 GLY A C 1
ATOM 4746 O O . GLY A 1 619 ? 8.334 -50.968 7.467 1.00 41.56 619 GLY A O 1
ATOM 4747 N N . ASN A 1 620 ? 8.843 -48.948 6.575 1.00 44.34 620 ASN A N 1
ATOM 4748 C CA . ASN A 1 620 ? 9.932 -49.273 5.640 1.00 44.34 620 ASN A CA 1
ATOM 4749 C C . ASN A 1 620 ? 9.607 -50.149 4.412 1.00 44.34 620 ASN A C 1
ATOM 4751 O O . ASN A 1 620 ? 9.794 -51.359 4.433 1.00 44.34 620 ASN A O 1
ATOM 4755 N N . ALA A 1 621 ? 9.298 -49.498 3.280 1.00 36.62 621 ALA A N 1
ATOM 4756 C CA . ALA A 1 621 ? 9.753 -49.925 1.949 1.00 36.62 621 ALA A CA 1
ATOM 4757 C C . ALA A 1 621 ? 9.594 -48.795 0.910 1.00 36.62 621 ALA A C 1
ATOM 4759 O O . ALA A 1 621 ? 8.586 -48.091 0.866 1.00 36.62 621 ALA A O 1
ATOM 4760 N N . VAL A 1 622 ? 10.606 -48.643 0.055 1.00 46.94 622 VAL A N 1
ATOM 4761 C CA . VAL A 1 622 ? 10.622 -47.799 -1.150 1.00 46.94 622 VAL A CA 1
ATOM 4762 C C . VAL A 1 622 ? 9.352 -48.031 -1.987 1.00 46.94 622 VAL A C 1
ATOM 4764 O O . VAL A 1 622 ? 9.004 -49.175 -2.272 1.00 46.94 622 VAL A O 1
ATOM 4767 N N . LYS A 1 623 ? 8.655 -46.958 -2.403 1.00 40.81 623 LYS A N 1
ATOM 4768 C CA . LYS A 1 623 ? 7.468 -47.059 -3.279 1.00 40.81 623 LYS A CA 1
ATOM 4769 C C . LYS A 1 623 ? 7.833 -47.811 -4.574 1.00 40.81 623 LYS A C 1
ATOM 4771 O O . LYS A 1 623 ? 8.724 -47.341 -5.286 1.00 40.81 623 LYS A O 1
ATOM 4776 N N . PRO A 1 624 ? 7.156 -48.917 -4.934 1.00 42.28 624 PRO A N 1
ATOM 4777 C CA . PRO A 1 624 ? 7.428 -49.596 -6.192 1.00 42.28 624 PRO A CA 1
ATOM 4778 C C . PRO A 1 624 ? 6.938 -48.735 -7.363 1.00 42.28 624 PRO A C 1
ATOM 4780 O O . PRO A 1 624 ? 5.880 -48.101 -7.294 1.00 42.28 624 PRO A O 1
ATOM 4783 N N . LYS A 1 625 ? 7.714 -48.706 -8.453 1.00 48.56 625 LYS A N 1
ATOM 4784 C CA . LYS A 1 625 ? 7.272 -48.114 -9.723 1.00 48.56 625 LYS A CA 1
ATOM 4785 C C . LYS A 1 625 ? 5.995 -48.835 -10.195 1.00 48.56 625 LYS A C 1
ATOM 4787 O O . LYS A 1 625 ? 5.923 -50.058 -10.072 1.00 48.56 625 LYS A O 1
ATOM 4792 N N . PRO A 1 626 ? 4.997 -48.110 -10.733 1.00 60.62 626 PRO A N 1
ATOM 4793 C CA . PRO A 1 626 ? 3.766 -48.724 -11.221 1.00 60.62 626 PRO A CA 1
ATOM 4794 C C . PRO A 1 626 ? 4.071 -49.731 -12.334 1.00 60.62 626 PRO A C 1
ATOM 4796 O O . PRO A 1 626 ? 4.910 -49.464 -13.198 1.00 60.62 626 PRO A O 1
ATOM 4799 N N . SER A 1 627 ? 3.391 -50.882 -12.308 1.00 68.00 627 SER A N 1
ATOM 4800 C CA . SER A 1 627 ? 3.580 -51.925 -13.317 1.00 68.00 627 SER A CA 1
ATOM 4801 C C . SER A 1 627 ? 3.247 -51.394 -14.721 1.00 68.00 627 SER A C 1
ATOM 4803 O O . SER A 1 627 ? 2.382 -50.518 -14.862 1.00 68.00 627 SER A O 1
ATOM 4805 N N . PRO A 1 628 ? 3.884 -51.922 -15.781 1.00 67.06 628 PRO A N 1
ATOM 4806 C CA . PRO A 1 628 ? 3.559 -51.560 -17.161 1.00 67.06 628 PRO A CA 1
ATOM 4807 C C . PRO A 1 628 ? 2.059 -51.677 -17.479 1.00 67.06 628 PRO A C 1
ATOM 4809 O O . PRO A 1 628 ? 1.508 -50.823 -18.172 1.00 67.06 628 PRO A O 1
ATOM 4812 N N . GLU A 1 629 ? 1.365 -52.656 -16.890 1.00 64.75 629 GLU A N 1
ATOM 4813 C CA . GLU A 1 629 ? -0.090 -52.813 -17.011 1.00 64.75 629 GLU A CA 1
ATOM 4814 C C . GLU A 1 629 ? -0.887 -51.680 -16.352 1.00 64.75 629 GLU A C 1
ATOM 4816 O O . GLU A 1 629 ? -1.884 -51.221 -16.912 1.00 64.75 629 GLU A O 1
ATOM 4821 N N . ALA A 1 630 ? -0.458 -51.182 -15.187 1.00 61.09 630 ALA A N 1
ATOM 4822 C CA . ALA A 1 630 ? -1.113 -50.056 -14.522 1.00 61.09 630 ALA A CA 1
ATOM 4823 C C . ALA A 1 630 ? -0.956 -48.759 -15.335 1.00 61.09 630 ALA A C 1
ATOM 4825 O O . ALA A 1 630 ? -1.905 -47.980 -15.462 1.00 61.09 630 ALA A O 1
ATOM 4826 N N . ILE A 1 631 ? 0.216 -48.563 -15.950 1.00 67.00 631 ILE A N 1
ATOM 4827 C CA . ILE A 1 631 ? 0.478 -47.441 -16.861 1.00 67.00 631 ILE A CA 1
ATOM 4828 C C . ILE A 1 631 ? -0.378 -47.571 -18.130 1.00 67.00 631 ILE A C 1
ATOM 4830 O O . ILE A 1 631 ? -0.957 -46.580 -18.578 1.00 67.00 631 ILE A O 1
ATOM 4834 N N . ALA A 1 632 ? -0.512 -48.779 -18.686 1.00 73.50 632 ALA A N 1
ATOM 4835 C CA . ALA A 1 632 ? -1.344 -49.037 -19.860 1.00 73.50 632 ALA A CA 1
ATOM 4836 C C . ALA A 1 632 ? -2.837 -48.784 -19.580 1.00 73.50 632 ALA A C 1
ATOM 4838 O O . ALA A 1 632 ? -3.488 -48.058 -20.335 1.00 73.50 632 ALA A O 1
ATOM 4839 N N . LYS A 1 633 ? -3.368 -49.279 -18.450 1.00 70.12 633 LYS A N 1
ATOM 4840 C CA . LYS A 1 633 ? -4.755 -49.012 -18.020 1.00 70.12 633 LYS A CA 1
ATOM 4841 C C . LYS A 1 633 ? -5.016 -47.525 -17.797 1.00 70.12 633 LYS A C 1
ATOM 4843 O O . LYS A 1 633 ? -6.076 -47.026 -18.175 1.00 70.12 633 LYS A O 1
ATOM 4848 N N . TRP A 1 634 ? -4.062 -46.805 -17.208 1.00 72.50 634 TRP A N 1
ATOM 4849 C CA . TRP A 1 634 ? -4.189 -45.364 -17.008 1.00 72.50 634 TRP A CA 1
ATOM 4850 C C . TRP A 1 634 ? -4.203 -44.603 -18.340 1.00 72.50 634 TRP A C 1
ATOM 4852 O O . TRP A 1 634 ? -5.097 -43.787 -18.560 1.00 72.50 634 TRP A O 1
ATOM 4862 N N . LYS A 1 635 ? -3.295 -44.926 -19.272 1.00 69.69 635 LYS A N 1
ATOM 4863 C CA . LYS A 1 635 ? -3.274 -44.323 -20.616 1.00 69.69 635 LYS A CA 1
ATOM 4864 C C . LYS A 1 635 ? -4.568 -44.593 -21.392 1.00 69.69 635 LYS A C 1
ATOM 4866 O O . LYS A 1 635 ? -5.110 -43.662 -21.985 1.00 69.69 635 LYS A O 1
ATOM 4871 N N . ALA A 1 636 ? -5.100 -45.815 -21.333 1.00 78.38 636 ALA A N 1
ATOM 4872 C CA . ALA A 1 636 ? -6.373 -46.165 -21.968 1.00 78.38 636 ALA A CA 1
ATOM 4873 C C . ALA A 1 636 ? -7.551 -45.362 -21.386 1.00 78.38 636 ALA A C 1
ATOM 4875 O O . ALA A 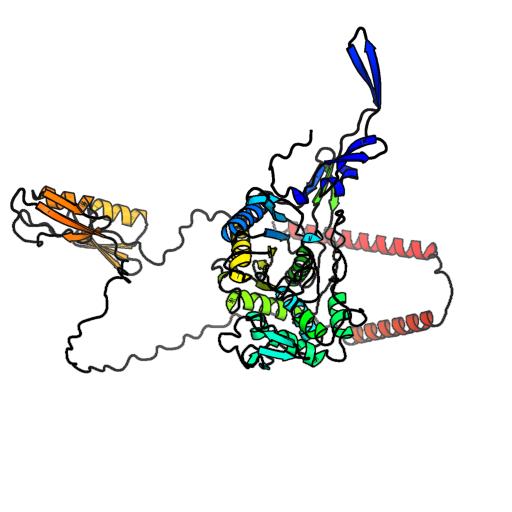1 636 ? -8.390 -44.854 -22.127 1.00 78.38 636 ALA A O 1
ATOM 4876 N N . LYS A 1 637 ? -7.579 -45.170 -20.061 1.00 73.69 637 LYS A N 1
ATOM 4877 C CA . LYS A 1 637 ? -8.619 -44.382 -19.386 1.00 73.69 637 LYS A CA 1
ATOM 4878 C C . LYS A 1 637 ? -8.557 -42.896 -19.754 1.00 73.69 637 LYS A C 1
ATOM 4880 O O . LYS A 1 637 ? -9.594 -42.285 -19.994 1.00 73.69 637 LYS A O 1
ATOM 4885 N N . VAL A 1 638 ? -7.352 -42.331 -19.853 1.00 71.81 638 VAL A N 1
ATOM 4886 C CA . VAL A 1 638 ? -7.142 -40.938 -20.287 1.00 71.81 638 VAL A CA 1
ATOM 4887 C C . VAL A 1 638 ? -7.526 -40.748 -21.759 1.00 71.81 638 VAL A C 1
ATOM 4889 O O . VAL A 1 638 ? -8.125 -39.733 -22.107 1.00 71.81 638 VAL A O 1
ATOM 4892 N N . ALA A 1 639 ? -7.235 -41.724 -22.625 1.00 76.19 639 ALA A N 1
ATOM 4893 C CA . ALA A 1 639 ? -7.639 -41.686 -24.030 1.00 76.19 639 ALA A CA 1
ATOM 4894 C C . ALA A 1 639 ? -9.169 -41.725 -24.192 1.00 76.19 639 ALA A C 1
ATOM 4896 O O . ALA A 1 639 ? -9.727 -40.895 -24.908 1.00 76.19 639 ALA A O 1
ATOM 4897 N N . ALA A 1 640 ? -9.854 -42.609 -23.458 1.00 75.44 640 ALA A N 1
ATOM 4898 C CA . ALA A 1 640 ? -11.316 -42.691 -23.458 1.00 75.44 640 ALA A CA 1
ATOM 4899 C C . ALA A 1 640 ? -11.981 -41.397 -22.948 1.00 75.44 640 ALA A C 1
ATOM 4901 O O . ALA A 1 640 ? -13.019 -40.982 -23.459 1.00 75.44 640 ALA A O 1
ATOM 4902 N N . GLN A 1 641 ? -11.364 -40.724 -21.973 1.00 65.06 641 GLN A N 1
ATOM 4903 C CA . GLN A 1 641 ? -11.871 -39.459 -21.443 1.00 65.06 641 GLN A CA 1
ATOM 4904 C C . GLN A 1 641 ? -11.720 -38.306 -22.450 1.00 65.06 641 GLN A C 1
ATOM 4906 O O . GLN A 1 641 ? -12.657 -37.532 -22.631 1.00 65.06 641 GLN A O 1
ATOM 4911 N N . LYS A 1 642 ? -10.601 -38.249 -23.186 1.00 69.56 642 LYS A N 1
ATOM 4912 C CA . LYS A 1 642 ? -10.402 -37.274 -24.275 1.00 69.56 642 LYS A CA 1
ATOM 4913 C C . LYS A 1 642 ? -11.349 -37.494 -25.461 1.00 69.56 642 LYS A C 1
ATOM 4915 O O . LYS A 1 642 ? -11.787 -36.529 -26.080 1.00 69.56 642 LYS A O 1
ATOM 4920 N N . GLU A 1 643 ? -11.671 -38.746 -25.780 1.00 69.12 643 GLU A N 1
ATOM 4921 C CA . GLU A 1 643 ? -12.692 -39.113 -26.777 1.00 69.12 643 GLU A CA 1
ATOM 4922 C C . GLU A 1 643 ? -14.091 -38.617 -26.373 1.00 69.12 643 GLU A C 1
ATOM 4924 O O . GLU A 1 643 ? -14.821 -38.056 -27.194 1.00 69.12 643 GLU A O 1
ATOM 4929 N N . LEU A 1 644 ? -14.453 -38.776 -25.095 1.00 69.56 644 LEU A N 1
ATOM 4930 C CA . LEU A 1 644 ? -15.733 -38.314 -24.556 1.00 69.56 644 LEU A CA 1
ATOM 4931 C C . LEU A 1 644 ? -15.835 -36.780 -24.562 1.00 69.56 644 LEU A C 1
ATOM 4933 O O . LEU A 1 644 ? -16.872 -36.227 -24.925 1.00 69.56 644 LEU A O 1
ATOM 4937 N N . GLU A 1 645 ? -14.746 -36.092 -24.212 1.00 66.06 645 GLU A N 1
ATOM 4938 C CA . GLU A 1 645 ? -14.664 -34.629 -24.256 1.00 66.06 645 GLU A CA 1
ATOM 4939 C C . GLU A 1 645 ? -14.818 -34.104 -25.687 1.00 66.06 645 GLU A C 1
ATOM 4941 O O . GLU A 1 645 ? -15.656 -33.234 -25.912 1.00 66.06 645 GLU A O 1
ATOM 4946 N N . LYS A 1 646 ? -14.135 -34.702 -26.677 1.00 68.56 646 LYS A N 1
ATOM 4947 C CA . LYS A 1 646 ? -14.296 -34.336 -28.097 1.00 68.56 646 LYS A CA 1
ATOM 4948 C C . LYS A 1 646 ? -15.731 -34.518 -28.603 1.00 68.56 646 LYS A C 1
ATOM 4950 O O . LYS A 1 646 ? -16.235 -33.655 -29.322 1.00 68.56 646 LYS A O 1
ATOM 4955 N N . LYS A 1 647 ? -16.408 -35.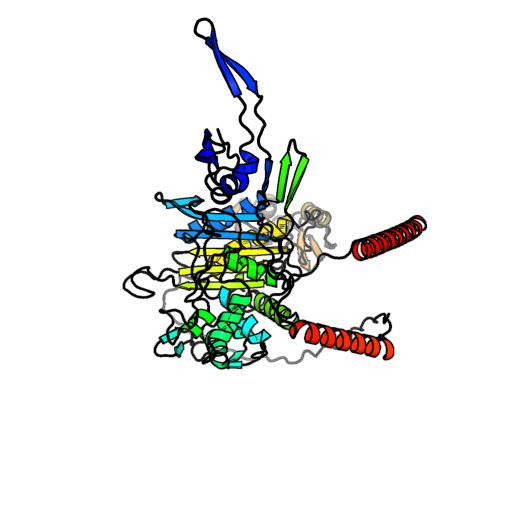607 -28.218 1.00 63.84 647 LYS A N 1
ATOM 4956 C CA . LYS A 1 647 ? -17.816 -35.850 -28.590 1.00 63.84 647 LYS A CA 1
ATOM 4957 C C . LYS A 1 647 ? -18.767 -34.821 -27.969 1.00 63.84 647 LYS A C 1
ATOM 4959 O O . LYS A 1 647 ? -19.728 -34.419 -28.621 1.00 63.84 647 LYS A O 1
ATOM 4964 N N . ASN A 1 648 ? -18.481 -34.353 -26.754 1.00 60.12 648 ASN A N 1
ATOM 4965 C CA . ASN A 1 648 ? -19.270 -33.308 -26.101 1.00 60.12 648 ASN A CA 1
ATOM 4966 C C . ASN A 1 648 ? -19.029 -31.918 -26.715 1.00 60.12 648 ASN A C 1
ATOM 4968 O O . ASN A 1 648 ? -19.982 -31.159 -26.871 1.00 60.12 648 ASN A O 1
ATOM 4972 N N . THR A 1 649 ? -17.800 -31.597 -27.136 1.00 58.03 649 THR A N 1
ATOM 4973 C CA . THR A 1 649 ? -17.508 -30.330 -27.833 1.00 58.03 649 THR A CA 1
ATOM 4974 C C . THR A 1 649 ? -18.159 -30.277 -29.219 1.00 58.03 649 THR A C 1
ATOM 4976 O O . THR A 1 649 ? -18.708 -29.248 -29.600 1.00 58.03 649 THR A O 1
ATOM 4979 N N . ALA A 1 650 ? -18.184 -31.399 -29.950 1.00 53.91 650 ALA A N 1
ATOM 4980 C CA . ALA A 1 650 ? -18.844 -31.476 -31.254 1.00 53.91 650 ALA A CA 1
ATOM 4981 C C . ALA A 1 650 ? -20.368 -31.274 -31.162 1.00 53.91 650 ALA A C 1
ATOM 4983 O O . ALA A 1 650 ? -20.939 -30.590 -32.007 1.00 53.91 650 ALA A O 1
ATOM 4984 N N . LYS A 1 651 ? -21.015 -31.809 -30.113 1.00 47.38 651 LYS A N 1
ATOM 4985 C CA . LYS A 1 651 ? -22.461 -31.650 -29.875 1.00 47.38 651 LYS A CA 1
ATOM 4986 C C . LYS A 1 651 ? -22.870 -30.213 -29.542 1.00 47.38 651 LYS A C 1
ATOM 4988 O O . LYS A 1 651 ? -23.941 -29.793 -29.964 1.00 47.38 651 LYS A O 1
ATOM 4993 N N . ASN A 1 652 ? -22.035 -29.462 -28.823 1.00 46.22 652 ASN A N 1
ATOM 4994 C CA . ASN A 1 652 ? -22.348 -28.073 -28.469 1.00 46.22 652 ASN A CA 1
ATOM 4995 C C . ASN A 1 652 ? 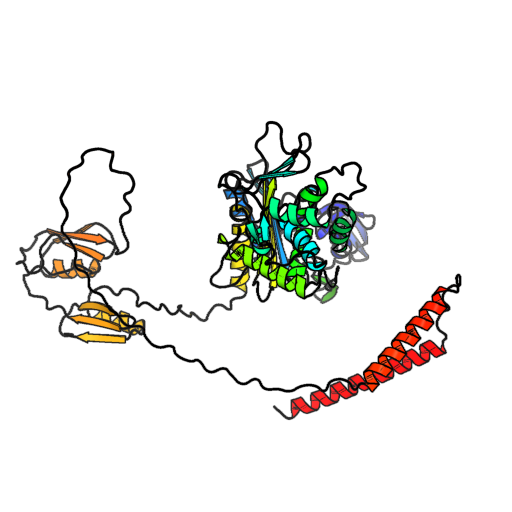-22.232 -27.129 -29.677 1.00 46.22 652 ASN A C 1
ATOM 4997 O O . ASN A 1 652 ? -23.098 -26.279 -29.865 1.00 46.22 652 ASN A O 1
ATOM 5001 N N . ASN A 1 653 ? -21.261 -27.355 -30.569 1.00 46.53 653 ASN A N 1
ATOM 5002 C CA . ASN A 1 653 ? -21.096 -26.534 -31.776 1.00 46.53 653 ASN A CA 1
ATOM 5003 C C . ASN A 1 653 ? -22.219 -26.729 -32.816 1.00 46.53 653 ASN A C 1
ATOM 5005 O O . ASN A 1 653 ? -22.431 -25.854 -33.652 1.00 46.53 653 ASN A O 1
ATOM 5009 N N . THR A 1 654 ? -22.961 -27.845 -32.771 1.00 44.47 654 THR A N 1
ATOM 5010 C CA . THR A 1 654 ? -24.119 -28.080 -33.663 1.00 44.47 654 THR A CA 1
ATOM 5011 C C . THR A 1 654 ? -25.407 -27.408 -33.173 1.00 44.47 654 THR A C 1
ATOM 5013 O O . THR A 1 654 ? -26.368 -27.301 -33.931 1.00 44.47 654 THR A O 1
ATOM 5016 N N . VAL A 1 655 ? -25.455 -26.977 -31.907 1.00 45.94 655 VAL A N 1
ATOM 5017 C CA . VAL A 1 655 ? -26.621 -26.288 -31.325 1.00 45.94 655 VAL A CA 1
ATOM 5018 C C . VAL A 1 655 ? -26.527 -24.774 -31.545 1.00 45.94 655 VAL A C 1
ATOM 5020 O O . VAL A 1 655 ? -27.549 -24.138 -31.785 1.00 45.94 655 VAL A O 1
ATOM 5023 N N . GLU A 1 656 ? -25.320 -24.201 -31.569 1.00 39.34 656 GLU A N 1
ATOM 5024 C CA . GLU A 1 656 ? -25.117 -22.764 -31.827 1.00 39.34 656 GLU A CA 1
ATOM 5025 C C . GLU A 1 656 ? -25.292 -22.361 -33.302 1.00 39.34 656 GLU A C 1
ATOM 5027 O O . GLU A 1 656 ? -25.685 -21.235 -33.579 1.00 39.34 656 GLU A O 1
ATOM 5032 N N . THR A 1 657 ? -25.115 -23.278 -34.258 1.00 41.94 657 THR A N 1
ATOM 5033 C CA . THR A 1 657 ? -25.309 -23.005 -35.701 1.00 41.94 657 THR A CA 1
ATOM 5034 C C . THR A 1 657 ? -26.761 -23.118 -36.181 1.00 41.94 657 THR A C 1
ATOM 5036 O O . THR A 1 657 ? -27.037 -22.849 -37.345 1.00 41.94 657 THR A O 1
ATOM 5039 N N . LYS A 1 658 ? -27.707 -23.497 -35.309 1.00 40.59 658 LYS A N 1
ATOM 5040 C CA . LYS A 1 658 ? -29.151 -23.517 -35.623 1.00 40.59 658 LYS A CA 1
ATOM 5041 C C . LYS A 1 658 ? -29.933 -22.315 -35.081 1.00 40.59 658 LYS A C 1
ATOM 5043 O O . LYS A 1 658 ? -31.122 -22.222 -35.361 1.00 40.59 658 LYS A O 1
ATOM 5048 N N . ASN A 1 659 ? -29.282 -21.420 -34.336 1.00 41.78 659 ASN A N 1
ATOM 5049 C CA . ASN A 1 659 ? -29.891 -20.223 -33.741 1.00 41.78 659 ASN A CA 1
ATOM 5050 C C . ASN A 1 659 ? -29.204 -18.911 -34.186 1.00 41.78 659 ASN A C 1
ATOM 5052 O O . ASN A 1 659 ? -29.278 -17.915 -33.467 1.00 41.78 659 ASN A O 1
ATOM 5056 N N . GLN A 1 660 ? -28.546 -18.909 -35.351 1.00 38.16 660 GLN A N 1
ATOM 5057 C CA . GLN A 1 660 ? -28.128 -17.692 -36.060 1.00 38.16 660 GLN A CA 1
ATOM 5058 C C . GLN A 1 660 ? -28.967 -17.489 -37.312 1.00 38.16 660 GLN A C 1
ATOM 5060 O O . GLN A 1 660 ? -29.220 -18.504 -38.003 1.00 38.16 660 GLN A O 1
#

Radius of gyration: 36.43 Å; Cα contacts (8 Å, |Δi|>4): 1212; chains: 1; bounding box: 98×117×76 Å

Foldseek 3Di:
DDDDPPPQQCDQQCQAWDFDDDPRDTDTAGDFHPRNLCRVQQVFADWDWDWDDDPNDTDTHTPGDTGGGWDFAWLADRLLSCLLAVLQQVLCVVQVFAKKKKWKAFLAFLGTHYIAIWGQDPVRHIGRDHRLQFFAVVWFQQFQLCLLLLLLLCVQVVNFDQFDKDFCFQQWDQDPNDIGGQPCSVVRDDTIDGNLRCLLASRLSSLLCSQCVVCVVPLQSSVVLSCVLVQQAFLPQSTDRGDGKDADHCPDPPDDDCSRSQVSRGPSIIGGNNSSQQCQSCLLNQQFRWRNGTTQAIGDPNHGPGGDGIHTPDGGSHDNVSSVSSLVSQQSNCVPHPQVVLDDPVAGKGKHKGKDFGQDPPHGQDDDDDTKIKTKIWTAPRSVNGGMTMIMITIRGHDDRTNNVRVSSSVSSSVVSVVVVPPDPPPPDPPPPQFDPDQFWAFPVVSVVVCVVVPAAEDEDPSPARTWGWDDDRGYIYTYHDDDDAQWAADQARHAPVRNCVVRVVSQEAEAEDDHAGFNDKPDDTGHGDDHHHYIYTYHDDPPDPPPPPDDDDDDDDDDDDDDDDDDDDDDDDDDDDDDDDDDDDDDDDDDDDPVVVVVVVVVVVVVVVVVVVVVPDPDDDDDDDDPVVVVVVVVVVVVVVVVVVVVVVVVVVVVVVPD

Sequence (660 aa):
KRILPHGDLASRTIGVLNKGVFGGMHGYVGYTGVEGLSENFLAGQNGMALKRNYSGSWINTPLIEPKEGKDVITTINVNLQDYAQSSLGKQMEISQAEWGTAIVMEVKTGNIKAIANMGRKKDGTYGETYNYAFGHQGCSEPGSTFKLMSMIVAMEEGYVDTTDMFDTGRGMWEYKRQKMLDSDYDKGGHGMLSMKRIFELSSNIGTAKIITKFYEGREKDFIDRIYSFGLNKPLGLGFLGEAVPRIKYPTDPDWWGPSLAWIAHGYEIKIAPIQTLAFYNAVANNGVMVKPKFIEEIRENGIPVRKFKTEVVNPSICSKTTLTKAQDLLKGVCSHGTGRNLRNPYYTIAGKTGTAVIADENRGYKAGGVKKYQASFCGYFPADNPEYSIIVVIVGPKGKFYGGSVAGPVFRGIADKVYASYLEPAKDSIPPYAEVPVVKPGLREDVMLFSQELGFKTQSQNMTADYVTVANDTMTVFVTGVTDTPGTVPNVVGMGATDAVYLLEKEGLTTRINGFGRVFRQSLTPGMPVAKGETVSLELGFDELEIFRKDSIAANDSIQAAPLALGQAENAKKAPEVKVAKPKKSSTEKPKPTQEAIDKWKAKVAAQKALDAKNAKSGNAVKPKPSPEAIAKWKAKVAAQKELEKKNTAKNNTVETKNQ

pLDDT: mean 81.33, std 20.57, range [25.23, 98.81]

Secondary structure (DSSP, 8-state):
----TTTTTTHHHH--EEEEEETTEEEEEE-SHHHHHTHHHHS-B--EEEEEEETTEEEEEEEE--BPPPEEEES--HHHHHHHHHHHHHHHHHHT-SEEEEEEEETTT-BEEEEEEEEE-TTS-EEE-S-TTTBGGG-B--GGGGHHHHHHHHHHTTS--TT-EEE-TTSEEEETTEEEE-TTGGGT--SEEEHHHHHHHT-HHHHHHHHHHHHTT-HHHHHHHHHHTTTTS------TTBPPPEE--TTSTT--TTHHHHHHTT-SEEB-HHHHHHHHHHHHTTT-EEPPB-EEEEEETTEEEEEPPP-EEES-SS-HHHHHHHHHHHHHHHHHSTTGGG--SSS--EEEEEEEEPPBTTTBT-SSSPPPEEEEEEEEESSSS--EEEEEEEES-SS---HHHHHHHHHHHHHHHHHHHHS---SS-----SS---PPPEEHHHHHHHHHHTT-EEEEE-TTSSEEEEEEETTEEEEEE----TTB----TT-BHHHHHHHHHHTTPEEEEEESSEEEEESSPTTSBPPTTPEEEEEEE-S-------S---S-----------------PPPPP--PPPPPPPP-PPPPPPHHHHHHHHHHHHHHHHHHHHHTTS---PPPPPPHHHHHHHHHHHHHHHHHHHHHHHHHHHHHTT--